Protein AF-0000000071992177 (afdb_homodimer)

Secondary structure (DSSP, 8-state):
-PPPPS-EEEEEEEHHHHHHHSTTSS--BTTTTTTHHHHHHHHHTTEEEEEEE-----TT-HHHHHHHTT---------TTSBPPS-HHHHHH-HHHHHHHHHHHHHHHHHPPPPTT-EEEEEETTEEEEES-S--PPP---SSHHHHHHHHHHHHHHTT--EEEEEES-HHHHHHHHHHHHHHHHH-TT-EEEEEE-SGGG-EEEEHHHHHHHH-HHHHHHHHHHHHHT--SSSPPPTT--HHHHHHHHHH-TTHHHHHHHHHH-TTPPP-B--HHHHHHHHHHHHHH-TT-----HHHHHHH-/-PPPPS-EEEEEEEHHHHHHHS-STT-SBTTTTTTHHHHHHHHHTTEEEEEEE-----TT-HHHHHHHTT---------TTSBPPS-HHHHHH-HHHHHHHHHHHHHHHHHPPPPTT-EEEEEETTEEEEES-S--PPP---SSHHHHHHHHHHHHHHTT--EEEEEES-HHHHHHHHHHHHHHHHH-TT-EEEEEE-SGGG-EEEEHHHHHHHH-HHHHHHHHHHHHHT--SSSPPPTT--HHHHHHHHHH-TTHHHHHHHHHH-TTPPPPB--HHHHHHHHHHHHHH-TT-----HHHHHHH-

Structure (mmCIF, N/CA/C/O backbone):
data_AF-0000000071992177-model_v1
#
loop_
_entity.id
_entity.type
_entity.pdbx_description
1 polymer 'Uncharacterized protein'
#
loop_
_atom_site.group_PDB
_atom_site.id
_atom_site.type_symbol
_atom_site.label_atom_id
_atom_site.label_alt_id
_atom_site.label_comp_id
_atom_site.label_asym_id
_atom_site.label_entity_id
_atom_site.label_seq_id
_atom_site.pdbx_PDB_ins_code
_atom_site.Cartn_x
_atom_site.Cartn_y
_atom_site.Cartn_z
_atom_site.occupancy
_atom_site.B_iso_or_equiv
_atom_site.auth_seq_id
_atom_site.auth_comp_id
_atom_site.auth_asym_id
_atom_site.auth_atom_id
_atom_site.pdbx_PDB_model_num
ATOM 1 N N . MET A 1 1 ? 15.375 20.859 26.203 1 54.72 1 MET A N 1
ATOM 2 C CA . MET A 1 1 ? 14.188 21.641 26.562 1 54.72 1 MET A CA 1
ATOM 3 C C . MET A 1 1 ? 14.453 23.125 26.406 1 54.72 1 MET A C 1
ATOM 5 O O . MET A 1 1 ? 15.477 23.641 26.891 1 54.72 1 MET A O 1
ATOM 9 N N . HIS A 1 2 ? 13.867 23.719 25.453 1 67.88 2 HIS A N 1
ATOM 10 C CA . HIS A 1 2 ? 14.133 25.141 25.188 1 67.88 2 HIS A CA 1
ATOM 11 C C . HIS A 1 2 ? 13.367 26.031 26.172 1 67.88 2 HIS A C 1
ATOM 13 O O . HIS A 1 2 ? 12.344 25.625 26.719 1 67.88 2 HIS A O 1
ATOM 19 N N . ILE A 1 3 ? 14.023 27.062 26.641 1 68.88 3 ILE A N 1
ATOM 20 C CA . ILE A 1 3 ? 13.422 28.031 27.562 1 68.88 3 ILE A CA 1
ATOM 21 C C . ILE A 1 3 ? 12.75 29.156 26.766 1 68.88 3 ILE A C 1
ATOM 23 O O . ILE A 1 3 ? 13.352 29.734 25.859 1 68.88 3 ILE A O 1
ATOM 27 N N . ILE A 1 4 ? 11.414 29.406 27.031 1 74.5 4 ILE A N 1
ATOM 28 C CA . ILE A 1 4 ? 10.648 30.406 26.297 1 74.5 4 ILE A CA 1
ATOM 29 C C . ILE A 1 4 ? 10.867 31.781 26.938 1 74.5 4 ILE A C 1
ATOM 31 O O . ILE A 1 4 ? 11.109 31.891 28.141 1 74.5 4 ILE A O 1
ATOM 35 N N . PRO A 1 5 ? 10.859 32.781 26.078 1 73.81 5 PRO A N 1
ATOM 36 C CA . PRO A 1 5 ? 10.898 34.125 26.656 1 73.81 5 PRO A CA 1
ATOM 37 C C . PRO A 1 5 ? 9.703 34.406 27.547 1 73.81 5 PRO A C 1
ATOM 39 O O . PRO A 1 5 ? 8.617 33.844 27.344 1 73.81 5 PRO A O 1
ATOM 42 N N . PRO A 1 6 ? 9.977 35.219 28.531 1 72.88 6 PRO A N 1
ATOM 43 C CA . PRO A 1 6 ? 8.914 35.531 29.484 1 72.88 6 PRO A CA 1
ATOM 44 C C . PRO A 1 6 ? 7.754 36.312 28.859 1 72.88 6 PRO A C 1
ATOM 46 O O . PRO A 1 6 ? 6.609 36.188 29.297 1 72.88 6 PRO A O 1
ATOM 49 N N . PHE A 1 7 ? 8.117 37.188 27.875 1 82.94 7 PHE A N 1
ATOM 50 C CA . PHE A 1 7 ? 7.066 37.938 27.219 1 82.94 7 PHE A CA 1
ATOM 51 C C . PHE A 1 7 ? 6.941 37.562 25.75 1 82.94 7 PHE A C 1
ATOM 53 O O . PHE A 1 7 ? 7.945 37.406 25.047 1 82.94 7 PHE A O 1
ATOM 60 N N . LEU A 1 8 ? 5.715 37.281 25.438 1 93 8 LEU A N 1
ATOM 61 C CA . LEU A 1 8 ? 5.375 36.938 24.062 1 93 8 LEU A CA 1
ATOM 62 C C . LEU A 1 8 ? 4.449 37.969 23.453 1 93 8 LEU A C 1
ATOM 64 O O . LEU A 1 8 ? 3.572 38.5 24.125 1 93 8 LEU A O 1
ATOM 68 N N . ASP A 1 9 ? 4.734 38.281 22.281 1 96.38 9 ASP A N 1
ATOM 69 C CA . ASP A 1 9 ? 3.859 39.219 21.594 1 96.38 9 ASP A CA 1
ATOM 70 C C . ASP A 1 9 ? 2.537 38.562 21.203 1 96.38 9 ASP A C 1
ATOM 72 O O . ASP A 1 9 ? 1.478 39.188 21.297 1 96.38 9 ASP A O 1
ATOM 76 N N . ALA A 1 10 ? 2.66 37.312 20.812 1 97.38 10 ALA A N 1
ATOM 77 C CA . ALA A 1 10 ? 1.454 36.656 20.328 1 97.38 10 ALA A CA 1
ATOM 78 C C . ALA A 1 10 ? 1.466 35.156 20.703 1 97.38 10 ALA A C 1
ATOM 80 O O . ALA A 1 10 ? 2.52 34.531 20.703 1 97.38 10 ALA A O 1
ATOM 81 N N . ARG A 1 11 ? 0.302 34.656 21.031 1 96.38 11 ARG A N 1
ATOM 82 C CA . ARG A 1 11 ? 0.055 33.25 21.25 1 96.38 11 ARG A CA 1
ATOM 83 C C . ARG A 1 11 ? -1.022 32.75 20.297 1 96.38 11 ARG A C 1
ATOM 85 O O . ARG A 1 11 ? -2.123 33.281 20.234 1 96.38 11 ARG A O 1
ATOM 92 N N . ILE A 1 12 ? -0.634 31.781 19.531 1 96.69 12 ILE A N 1
ATOM 93 C CA . ILE A 1 12 ? -1.579 31.156 18.594 1 96.69 12 ILE A CA 1
ATOM 94 C C . ILE A 1 12 ? -1.906 29.75 19.062 1 96.69 12 ILE A C 1
ATOM 96 O O . ILE A 1 12 ? -1.029 28.875 19.094 1 96.69 12 ILE A O 1
ATOM 100 N N . LEU A 1 13 ? -3.15 29.5 19.328 1 93.69 13 LEU A N 1
ATOM 101 C CA . LEU A 1 13 ? -3.59 28.234 19.906 1 93.69 13 LEU A CA 1
ATOM 102 C C . LEU A 1 13 ? -4.344 27.391 18.891 1 93.69 13 LEU A C 1
ATOM 104 O O . LEU A 1 13 ? -5.289 27.875 18.25 1 93.69 13 LEU A O 1
ATOM 108 N N . VAL A 1 14 ? -3.875 26.203 18.781 1 91 14 VAL A N 1
ATOM 109 C CA . VAL A 1 14 ? -4.703 25.234 18.047 1 91 14 VAL A CA 1
ATOM 110 C C . VAL A 1 14 ? -5.93 24.891 18.891 1 91 14 VAL A C 1
ATOM 112 O O . VAL A 1 14 ? -5.801 24.438 20.031 1 91 14 VAL A O 1
ATOM 115 N N . GLY A 1 15 ? -7.062 25.094 18.328 1 80.94 15 GLY A N 1
ATOM 116 C CA . GLY A 1 15 ? -8.32 25.016 19.062 1 80.94 15 GLY A CA 1
ATOM 117 C C . GLY A 1 15 ? -8.508 23.703 19.797 1 80.94 15 GLY A C 1
ATOM 118 O O . GLY A 1 15 ? -8.859 23.703 20.984 1 80.94 15 GLY A O 1
ATOM 119 N N . VAL A 1 16 ? -8.195 22.656 19.094 1 75.69 16 VAL A N 1
ATOM 120 C CA . VAL A 1 16 ? -8.453 21.344 19.672 1 75.69 16 VAL A CA 1
ATOM 121 C C . VAL A 1 16 ? -7.57 21.125 20.906 1 75.69 16 VAL A C 1
ATOM 123 O O . VAL A 1 16 ? -7.988 20.5 21.875 1 75.69 16 VAL A O 1
ATOM 126 N N . ALA A 1 17 ? -6.43 21.672 20.875 1 74 17 ALA A N 1
ATOM 127 C CA . ALA A 1 17 ? -5.539 21.578 22.031 1 74 17 ALA A CA 1
ATOM 128 C C . ALA A 1 17 ? -6.121 22.312 23.234 1 74 17 ALA A C 1
ATOM 130 O O . ALA A 1 17 ? -5.945 21.891 24.375 1 74 17 ALA A O 1
ATOM 131 N N . VAL A 1 18 ? -6.836 23.344 22.969 1 72.88 18 VAL A N 1
ATOM 132 C CA . VAL A 1 18 ? -7.43 24.172 24.016 1 72.88 18 VAL A CA 1
ATOM 133 C C . VAL A 1 18 ? -8.625 23.438 24.625 1 72.88 18 VAL A C 1
ATOM 135 O O . VAL A 1 18 ? -8.805 23.438 25.844 1 72.88 18 VAL A O 1
ATOM 138 N N . VAL A 1 19 ? -9.359 22.844 23.719 1 73.06 19 VAL A N 1
ATOM 139 C CA . VAL A 1 19 ? -10.562 22.156 24.172 1 73.06 19 VAL A CA 1
ATOM 140 C C . VAL A 1 19 ? -10.195 20.984 25.078 1 73.06 19 VAL A C 1
ATOM 142 O O . VAL A 1 19 ? -10.891 20.719 26.062 1 73.06 19 VAL A O 1
ATOM 145 N N . TYR A 1 20 ? -9.164 20.359 24.719 1 68.81 20 TYR A N 1
ATOM 146 C CA . TYR A 1 20 ? -8.766 19.203 25.516 1 68.81 20 TYR A CA 1
ATOM 147 C C . TYR A 1 20 ? -8.211 19.625 26.859 1 68.81 20 TYR A C 1
ATOM 149 O O . TYR A 1 20 ? -8.195 18.828 27.812 1 68.81 20 TYR A O 1
ATOM 157 N N . LEU A 1 21 ? -7.859 20.719 26.953 1 62.25 21 LEU A N 1
ATOM 158 C CA . LEU A 1 21 ? -7.32 21.234 28.203 1 62.25 21 LEU A CA 1
ATOM 159 C C . LEU A 1 21 ? -8.438 21.719 29.125 1 62.25 21 LEU A C 1
ATOM 161 O O . LEU A 1 21 ? -8.258 21.812 30.328 1 62.25 21 LEU A O 1
ATOM 165 N N . LEU A 1 22 ? -9.625 21.938 28.562 1 59.41 22 LEU A N 1
ATOM 166 C CA . LEU A 1 22 ? -10.688 22.641 29.266 1 59.41 22 LEU A CA 1
ATOM 167 C C . LEU A 1 22 ? -11.461 21.672 30.172 1 59.41 22 LEU A C 1
ATOM 169 O O . LEU A 1 22 ? -11.875 22.062 31.281 1 59.41 22 LEU A O 1
ATOM 173 N N . PRO A 1 23 ? -12.039 20.5 29.609 1 57.16 23 PRO A N 1
ATOM 174 C CA . PRO A 1 23 ? -13.094 19.766 30.297 1 57.16 23 PRO A CA 1
ATOM 175 C C . PRO A 1 23 ? -12.672 19.312 31.703 1 57.16 23 PRO A C 1
ATOM 177 O O . PRO A 1 23 ? -13.523 18.984 32.531 1 57.16 23 PRO A O 1
ATOM 180 N N . HIS A 1 24 ? -11.453 19.047 31.953 1 55.72 24 HIS A N 1
ATOM 181 C CA . HIS A 1 24 ? -11.234 18.25 33.156 1 55.72 24 HIS A CA 1
ATOM 182 C C . HIS A 1 24 ? -11.609 19.016 34.406 1 55.72 24 HIS A C 1
ATOM 184 O O . HIS A 1 24 ? -11.625 18.453 35.5 1 55.72 24 HIS A O 1
ATOM 190 N N . THR A 1 25 ? -12.078 20.266 34.156 1 53.44 25 THR A N 1
ATOM 191 C CA . THR A 1 25 ? -12.312 20.891 35.438 1 53.44 25 THR A CA 1
ATOM 192 C C . THR A 1 25 ? -13.797 21.219 35.625 1 53.44 25 THR A C 1
ATOM 194 O O . THR A 1 25 ? -14.492 21.531 34.656 1 53.44 25 THR A O 1
ATOM 197 N N . ASN A 1 26 ? -14.406 21.047 36.875 1 55.47 26 ASN A N 1
ATOM 198 C CA . ASN A 1 26 ? -15.617 21.312 37.656 1 55.47 26 ASN A CA 1
ATOM 199 C C . ASN A 1 26 ? -16.656 22.047 36.812 1 55.47 26 ASN A C 1
ATOM 201 O O . ASN A 1 26 ? -17.266 23.016 37.281 1 55.47 26 ASN A O 1
ATOM 205 N N . VAL A 1 27 ? -16.703 21.734 35.438 1 60 27 VAL A N 1
ATOM 206 C CA . VAL A 1 27 ? -17.688 22.5 34.688 1 60 27 VAL A CA 1
ATOM 207 C C . VAL A 1 27 ? -18.938 21.641 34.438 1 60 27 VAL A C 1
ATOM 209 O O . VAL A 1 27 ? -18.828 20.484 34 1 60 27 VAL A O 1
ATOM 212 N N . THR A 1 28 ? -20.156 22.25 34.875 1 65.25 28 THR A N 1
ATOM 213 C CA . THR A 1 28 ? -21.422 21.531 34.781 1 65.25 28 THR A CA 1
ATOM 214 C C . THR A 1 28 ? -22.094 21.781 33.438 1 65.25 28 THR A C 1
ATOM 216 O O . THR A 1 28 ? -22.734 20.891 32.875 1 65.25 28 THR A O 1
ATOM 219 N N . THR A 1 29 ? -22.094 23.062 32.875 1 72.94 29 THR A N 1
ATOM 220 C CA . THR A 1 29 ? -22.719 23.406 31.625 1 72.94 29 THR A CA 1
ATOM 221 C C . THR A 1 29 ? -21.703 24.016 30.656 1 72.94 29 THR A C 1
ATOM 223 O O . THR A 1 29 ? -20.609 24.391 31.062 1 72.94 29 THR A O 1
ATOM 226 N N . PHE A 1 30 ? -22.156 24.172 29.438 1 72.44 30 PHE A N 1
ATOM 227 C CA . PHE A 1 30 ? -21.266 24.781 28.453 1 72.44 30 PHE A CA 1
ATOM 228 C C . PHE A 1 30 ? -21.062 26.25 28.734 1 72.44 30 PHE A C 1
ATOM 230 O O . PHE A 1 30 ? -20.062 26.844 28.312 1 72.44 30 PHE A O 1
ATOM 237 N N . ASN A 1 31 ? -22.188 26.844 29.375 1 62.81 31 ASN A N 1
ATOM 238 C CA . ASN A 1 31 ? -22.062 28.25 29.75 1 62.81 31 ASN A CA 1
ATOM 239 C C . ASN A 1 31 ? -21.062 28.453 30.891 1 62.81 31 ASN A C 1
ATOM 241 O O . ASN A 1 31 ? -20.406 29.484 30.969 1 62.81 31 ASN A O 1
ATOM 245 N N . ALA A 1 32 ? -21.375 27.703 31.891 1 52.5 32 ALA A N 1
ATOM 246 C CA . ALA A 1 32 ? -20.641 27.828 33.156 1 52.5 32 ALA A CA 1
ATOM 247 C C . ALA A 1 32 ? -19.141 27.703 32.906 1 52.5 32 ALA A C 1
ATOM 249 O O . ALA A 1 32 ? -18.328 28.25 33.656 1 52.5 32 ALA A O 1
ATOM 250 N N . ASN A 1 33 ? -18.828 26.812 32.156 1 50.88 33 ASN A N 1
ATOM 251 C CA . ASN A 1 33 ? -17.406 26.531 32 1 50.88 33 ASN A CA 1
ATOM 252 C C . ASN A 1 33 ? -16.703 27.625 31.203 1 50.88 33 ASN A C 1
ATOM 254 O O . ASN A 1 33 ? -15.625 27.406 30.641 1 50.88 33 ASN A O 1
ATOM 258 N N . GLY A 1 34 ? -17.219 28.703 31.141 1 57.62 34 GLY A N 1
ATOM 259 C CA . GLY A 1 34 ? -16.422 29.625 30.344 1 57.62 34 GLY A CA 1
ATOM 260 C C . GLY A 1 34 ? -14.938 29.547 30.625 1 57.62 34 GLY A C 1
ATOM 261 O O . GLY A 1 34 ? -14.398 30.406 31.344 1 57.62 34 GLY A O 1
ATOM 262 N N . VAL A 1 35 ? -14.414 28.391 30.547 1 63.47 35 VAL A N 1
ATOM 263 C CA . VAL A 1 35 ? -13 28.078 30.734 1 63.47 35 VAL A CA 1
ATOM 264 C C . VAL A 1 35 ? -12.172 28.734 29.641 1 63.47 35 VAL A C 1
ATOM 266 O O . VAL A 1 35 ? -11.094 29.281 29.906 1 63.47 35 VAL A O 1
ATOM 269 N N . CYS A 1 36 ? -12.828 28.891 28.594 1 76.12 36 CYS A N 1
ATOM 270 C CA . CYS A 1 36 ? -12.047 29.406 27.469 1 76.12 36 CYS A CA 1
ATOM 271 C C . CYS A 1 36 ? -11.672 30.875 27.703 1 76.12 36 CYS A C 1
ATOM 273 O O . CYS A 1 36 ? -10.516 31.25 27.531 1 76.12 36 CYS A O 1
ATOM 275 N N . ILE A 1 37 ? -12.656 31.562 28.266 1 84 37 ILE A N 1
ATOM 276 C CA . ILE A 1 37 ? -12.438 33 28.438 1 84 37 ILE A CA 1
ATOM 277 C C . ILE A 1 37 ? -11.398 33.219 29.531 1 84 37 ILE A C 1
ATOM 279 O O . ILE A 1 37 ? -10.414 33.938 29.328 1 84 37 ILE A O 1
ATOM 283 N N . PRO A 1 38 ? -11.594 32.531 30.672 1 82.81 38 PRO A N 1
ATOM 284 C CA . PRO A 1 38 ? -10.562 32.719 31.703 1 82.81 38 PRO A CA 1
ATOM 285 C C . PRO A 1 38 ? -9.18 32.281 31.234 1 82.81 38 PRO A C 1
ATOM 287 O O . PRO A 1 38 ? -8.172 32.875 31.625 1 82.81 38 PRO A O 1
ATOM 290 N N . HIS A 1 39 ? -9.156 31.281 30.484 1 85 39 HIS A N 1
ATOM 291 C CA . HIS A 1 39 ? -7.883 30.781 29.969 1 85 39 HIS A CA 1
ATOM 292 C C . HIS A 1 39 ? -7.23 31.828 29.047 1 85 39 HIS A C 1
ATOM 294 O O . HIS A 1 39 ? -6.035 32.094 29.188 1 85 39 HIS A O 1
ATOM 300 N N . ILE A 1 40 ? -7.992 32.406 28.219 1 89.5 40 ILE A N 1
ATOM 301 C CA . ILE A 1 40 ? -7.477 33.406 27.312 1 89.5 40 ILE A CA 1
ATOM 302 C C . ILE A 1 40 ? -7.031 34.625 28.094 1 89.5 40 ILE A C 1
ATOM 304 O O . ILE A 1 40 ? -5.98 35.219 27.812 1 89.5 40 ILE A O 1
ATOM 308 N N . LEU A 1 41 ? -7.781 34.906 29.094 1 90.19 41 LEU A N 1
ATOM 309 C CA . LEU A 1 41 ? -7.426 36.062 29.938 1 90.19 41 LEU A CA 1
ATOM 310 C C . LEU A 1 41 ? -6.086 35.844 30.625 1 90.19 41 LEU A C 1
ATOM 312 O O . LEU A 1 41 ? -5.254 36.75 30.688 1 90.19 41 LEU A O 1
ATOM 316 N N . LYS A 1 42 ? -5.977 34.656 31.078 1 89.06 42 LYS A N 1
ATOM 317 C CA . LYS A 1 42 ? -4.715 34.312 31.734 1 89.06 42 LYS A CA 1
ATOM 318 C C . LYS A 1 42 ? -3.543 34.438 30.766 1 89.06 42 LYS A C 1
ATOM 320 O O . LYS A 1 42 ? -2.48 34.938 31.141 1 89.06 42 LYS A O 1
ATOM 325 N N . LEU A 1 43 ? -3.717 34.031 29.578 1 91 43 LEU A N 1
ATOM 326 C CA . LEU A 1 43 ? -2.668 34.125 28.562 1 91 43 LEU A CA 1
ATOM 327 C C . LEU A 1 43 ? -2.357 35.562 28.219 1 91 43 LEU A C 1
ATOM 329 O O . LEU A 1 43 ? -1.195 35.938 28 1 91 43 LEU A O 1
ATOM 333 N N . LEU A 1 44 ? -3.371 36.375 28.219 1 93.81 44 LEU A N 1
ATOM 334 C CA . LEU A 1 44 ? -3.236 37.781 27.828 1 93.81 44 LEU A CA 1
ATOM 335 C C . LEU A 1 44 ? -2.469 38.562 28.891 1 93.81 44 LEU A C 1
ATOM 337 O O . LEU A 1 44 ? -2.02 39.688 28.641 1 93.81 44 LEU A O 1
ATOM 341 N N . GLU A 1 45 ? -2.289 37.938 30.016 1 92 45 GLU A N 1
ATOM 342 C CA . GLU A 1 45 ? -1.503 38.594 31.047 1 92 45 GLU A CA 1
ATOM 343 C C . GLU A 1 45 ? -0.05 38.781 30.625 1 92 45 GLU A C 1
ATOM 345 O O . GLU A 1 45 ? 0.606 39.75 31 1 92 45 GLU A O 1
ATOM 350 N N . SER A 1 46 ? 0.386 37.938 29.812 1 91.19 46 SER A N 1
ATOM 351 C CA . SER A 1 46 ? 1.791 37.969 29.422 1 91.19 46 SER A CA 1
ATOM 352 C C . SER A 1 46 ? 1.939 38.031 27.906 1 91.19 46 SER A C 1
ATOM 354 O O . SER A 1 46 ? 2.986 37.688 27.359 1 91.19 46 SER A O 1
ATOM 356 N N . CYS A 1 47 ? 0.851 38.438 27.266 1 93.44 47 CYS A N 1
ATOM 357 C CA . CYS A 1 47 ? 0.875 38.5 25.812 1 93.44 47 CYS A CA 1
ATOM 358 C C . CYS A 1 47 ? -0.065 39.562 25.281 1 93.44 47 CYS A C 1
ATOM 360 O O . CYS A 1 47 ? -1.093 39.844 25.891 1 93.44 47 CYS A O 1
ATOM 362 N N . ARG A 1 48 ? 0.272 40.094 24.234 1 94.5 48 ARG A N 1
ATOM 363 C CA . ARG A 1 48 ? -0.543 41.156 23.641 1 94.5 48 ARG A CA 1
ATOM 364 C C . ARG A 1 48 ? -1.68 40.562 22.812 1 94.5 48 ARG A C 1
ATOM 366 O O . ARG A 1 48 ? -2.799 41.094 22.828 1 94.5 48 ARG A O 1
ATOM 373 N N . ARG A 1 49 ? -1.404 39.5 22.109 1 96.81 49 ARG A N 1
ATOM 374 C CA . ARG A 1 49 ? -2.328 38.938 21.125 1 96.81 49 ARG A CA 1
ATOM 375 C C . ARG A 1 49 ? -2.514 37.438 21.328 1 96.81 49 ARG A C 1
ATOM 377 O O . ARG A 1 49 ? -1.541 36.719 21.547 1 96.81 49 ARG A O 1
ATOM 384 N N . VAL A 1 50 ? -3.764 37.031 21.312 1 96.12 50 VAL A N 1
ATOM 385 C CA . VAL A 1 50 ? -4.074 35.625 21.375 1 96.12 50 VAL A CA 1
ATOM 386 C C . VAL A 1 50 ? -4.98 35.25 20.203 1 96.12 50 VAL A C 1
ATOM 388 O O . VAL A 1 50 ? -6 35.875 19.969 1 96.12 50 VAL A O 1
ATOM 391 N N . ASP A 1 51 ? -4.57 34.25 19.438 1 96.62 51 ASP A N 1
ATOM 392 C CA . ASP A 1 51 ? -5.375 33.688 18.359 1 96.62 51 ASP A CA 1
ATOM 393 C C . ASP A 1 51 ? -5.836 32.281 18.703 1 96.62 51 ASP A C 1
ATOM 395 O O . ASP A 1 51 ? -5.035 31.453 19.125 1 96.62 51 ASP A O 1
ATOM 399 N N . VAL A 1 52 ? -7.074 32.031 18.5 1 93.19 52 VAL A N 1
ATOM 400 C CA . VAL A 1 52 ? -7.617 30.672 18.609 1 93.19 52 VAL A CA 1
ATOM 401 C C . VAL A 1 52 ? -8.055 30.188 17.234 1 93.19 52 VAL A C 1
ATOM 403 O O . VAL A 1 52 ? -8.906 30.797 16.594 1 93.19 52 VAL A O 1
ATOM 406 N N . VAL A 1 53 ? -7.461 29.125 16.812 1 94.94 53 VAL A N 1
ATOM 407 C CA . VAL A 1 53 ? -7.684 28.641 15.461 1 94.94 53 VAL A CA 1
ATOM 408 C C . VAL A 1 53 ? -8.32 27.25 15.508 1 94.94 53 VAL A C 1
ATOM 410 O O . VAL A 1 53 ? -7.727 26.312 16.031 1 94.94 53 VAL A O 1
ATOM 413 N N . TRP A 1 54 ? -9.492 27.141 14.836 1 91.19 54 TRP A N 1
ATOM 414 C CA . TRP A 1 54 ? -10.211 25.875 14.805 1 91.19 54 TRP A CA 1
ATOM 415 C C . TRP A 1 54 ? -10.031 25.172 13.453 1 91.19 54 TRP A C 1
ATOM 417 O O . TRP A 1 54 ? -9.797 25.828 12.438 1 91.19 54 TRP A O 1
ATOM 427 N N . ASP A 1 55 ? -10.164 23.828 13.508 1 87.19 55 ASP A N 1
ATOM 428 C CA . ASP A 1 55 ? -10.383 23.109 12.258 1 87.19 55 ASP A CA 1
ATOM 429 C C . ASP A 1 55 ? -11.734 23.469 11.648 1 87.19 55 ASP A C 1
ATOM 431 O O . ASP A 1 55 ? -12.664 23.844 12.367 1 87.19 55 ASP A O 1
ATOM 435 N N . SER A 1 56 ? -11.727 23.391 10.375 1 83.19 56 SER A N 1
ATOM 436 C CA . SER A 1 56 ? -13.008 23.438 9.688 1 83.19 56 SER A CA 1
ATOM 437 C C . SER A 1 56 ? -13.43 22.047 9.195 1 83.19 56 SER A C 1
ATOM 439 O O . SER A 1 56 ? -12.578 21.234 8.836 1 83.19 56 SER A O 1
ATOM 441 N N . TYR A 1 57 ? -14.68 21.797 9.305 1 76.75 57 TYR A N 1
ATOM 442 C CA . TYR A 1 57 ? -15.18 20.5 8.875 1 76.75 57 TYR A CA 1
ATOM 443 C C . TYR A 1 57 ? -15.992 20.625 7.59 1 76.75 57 TYR A C 1
ATOM 445 O O . TYR A 1 57 ? -17.094 21.172 7.594 1 76.75 57 TYR A O 1
ATOM 453 N N . ILE A 1 58 ? -15.328 20.328 6.578 1 75.06 58 ILE A N 1
ATOM 454 C CA . ILE A 1 58 ? -15.938 20.391 5.254 1 75.06 58 ILE A CA 1
ATOM 455 C C . ILE A 1 58 ? -16.469 19.016 4.859 1 75.06 58 ILE A C 1
ATOM 457 O O . ILE A 1 58 ? -15.734 18.016 4.914 1 75.06 58 ILE A O 1
ATOM 461 N N . ALA A 1 59 ? -17.641 19.031 4.398 1 69.38 59 ALA A N 1
ATOM 462 C CA . ALA A 1 59 ? -18.281 17.781 3.998 1 69.38 59 ALA A CA 1
ATOM 463 C C . ALA A 1 59 ? -17.578 17.172 2.779 1 69.38 59 ALA A C 1
ATOM 465 O O . ALA A 1 59 ? -17.203 17.906 1.854 1 69.38 59 ALA A O 1
ATOM 466 N N . SER A 1 60 ? -17.344 15.867 2.74 1 69.06 60 SER A N 1
ATOM 467 C CA . SER A 1 60 ? -16.891 15.07 1.607 1 69.06 60 SER A CA 1
ATOM 468 C C . SER A 1 60 ? -15.406 15.305 1.332 1 69.06 60 SER A C 1
ATOM 470 O O . SER A 1 60 ? -14.938 15.109 0.208 1 69.06 60 SER A O 1
ATOM 472 N N . SER A 1 61 ? -14.797 15.906 2.355 1 70.81 61 SER A N 1
ATOM 473 C CA . SER A 1 61 ? -13.352 16.062 2.184 1 70.81 61 SER A CA 1
ATOM 474 C C . SER A 1 61 ? -12.617 14.766 2.498 1 70.81 61 SER A C 1
ATOM 476 O O . SER A 1 61 ? -13.172 13.867 3.135 1 70.81 61 SER A O 1
ATOM 478 N N . ILE A 1 62 ? -11.398 14.625 1.949 1 70.31 62 ILE A N 1
ATOM 479 C CA . ILE A 1 62 ? -10.562 13.469 2.242 1 70.31 62 ILE A CA 1
ATOM 480 C C . ILE A 1 62 ? -10.375 13.336 3.752 1 70.31 62 ILE A C 1
ATOM 482 O O . ILE A 1 62 ? -10.398 12.227 4.293 1 70.31 62 ILE A O 1
ATOM 486 N N . LYS A 1 63 ? -10.289 14.398 4.414 1 74 63 LYS A N 1
ATOM 487 C CA . LYS A 1 63 ? -10.07 14.383 5.859 1 74 63 LYS A CA 1
ATOM 488 C C . LYS A 1 63 ? -11.312 13.891 6.598 1 74 63 LYS A C 1
ATOM 490 O O . LYS A 1 63 ? -11.211 13.211 7.617 1 74 63 LYS A O 1
ATOM 495 N N . GLU A 1 64 ? -12.383 14.242 6.059 1 72.06 64 GLU A N 1
ATOM 496 C CA . GLU A 1 64 ? -13.617 13.766 6.68 1 72.06 64 GLU A CA 1
ATOM 497 C C . GLU A 1 64 ? -13.68 12.242 6.699 1 72.06 64 GLU A C 1
ATOM 499 O O . GLU A 1 64 ? -14.094 11.648 7.695 1 72.06 64 GLU A O 1
ATOM 504 N N . SER A 1 65 ? -13.258 11.727 5.598 1 67.69 65 SER A N 1
ATOM 505 C CA . SER A 1 65 ? -13.273 10.266 5.504 1 67.69 65 SER A CA 1
ATOM 506 C C . SER A 1 65 ? -12.375 9.641 6.562 1 67.69 65 SER A C 1
ATOM 508 O O . SER A 1 65 ? -12.719 8.602 7.141 1 67.69 65 SER A O 1
ATOM 510 N N . THR A 1 66 ? -11.281 10.258 6.797 1 69.06 66 THR A N 1
ATOM 511 C CA . THR A 1 66 ? -10.352 9.773 7.809 1 69.06 66 THR A CA 1
ATOM 512 C C . THR A 1 66 ? -10.953 9.906 9.203 1 69.06 66 THR A C 1
ATOM 514 O O . THR A 1 66 ? -10.758 9.031 10.055 1 69.06 66 THR A O 1
ATOM 517 N N . ARG A 1 67 ? -11.75 10.953 9.391 1 70.88 67 ARG A N 1
ATOM 518 C CA . ARG A 1 67 ? -12.375 11.211 10.688 1 70.88 67 ARG A CA 1
ATOM 519 C C . ARG A 1 67 ? -13.484 10.203 10.969 1 70.88 67 ARG A C 1
ATOM 521 O O . ARG A 1 67 ? -13.656 9.766 12.109 1 70.88 67 ARG A O 1
ATOM 528 N N . GLU A 1 68 ? -14.164 9.828 9.922 1 68.12 68 GLU A N 1
ATOM 529 C CA . GLU A 1 68 ? -15.25 8.859 10.047 1 68.12 68 GLU A CA 1
ATOM 530 C C . GLU A 1 68 ? -14.727 7.488 10.469 1 68.12 68 GLU A C 1
ATOM 532 O O . GLU A 1 68 ? -15.391 6.762 11.203 1 68.12 68 GLU A O 1
ATOM 537 N N . LYS A 1 69 ? -13.531 7.223 10.172 1 64.38 69 LYS A N 1
ATOM 538 C C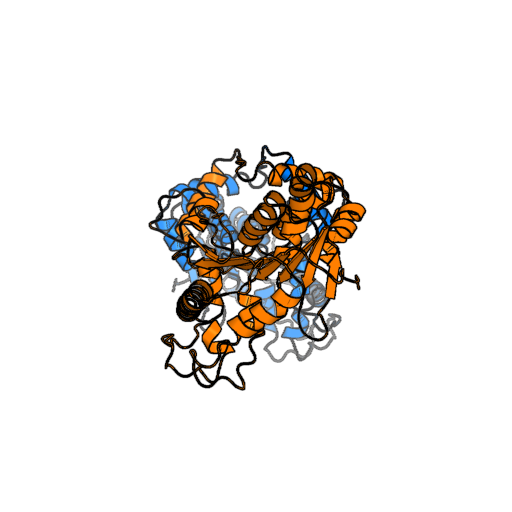A . LYS A 1 69 ? -12.938 5.926 10.477 1 64.38 69 LYS A CA 1
ATOM 539 C C . LYS A 1 69 ? -12.555 5.828 11.945 1 64.38 69 LYS A C 1
ATOM 541 O O . LYS A 1 69 ? -12.398 4.727 12.484 1 64.38 69 LYS A O 1
ATOM 546 N N . ARG A 1 70 ? -12.469 6.922 12.625 1 64.62 70 ARG A N 1
ATOM 547 C CA . ARG A 1 70 ? -12.039 6.969 14.016 1 64.62 70 ARG A CA 1
ATOM 548 C C . ARG A 1 70 ? -13.172 6.598 14.961 1 64.62 70 ARG A C 1
ATOM 550 O O . ARG A 1 70 ? -12.945 6.355 16.141 1 64.62 70 ARG A O 1
ATOM 557 N N . GLY A 1 71 ? -14.25 6.324 14.477 1 67.94 71 GLY A N 1
ATOM 558 C CA . GLY A 1 71 ? -15.375 5.91 15.297 1 67.94 71 GLY A CA 1
ATOM 559 C C . GLY A 1 71 ? -16.453 6.973 15.398 1 67.94 71 GLY A C 1
ATOM 560 O O . GLY A 1 71 ? -16.234 8.125 15.023 1 67.94 71 GLY A O 1
ATOM 561 N N . LYS A 1 72 ? -17.594 6.387 15.703 1 69.5 72 LYS A N 1
ATOM 562 C CA . LYS A 1 72 ? -18.75 7.27 15.844 1 69.5 72 LYS A CA 1
ATOM 563 C C . LYS A 1 72 ? -18.969 7.648 17.297 1 69.5 72 LYS A C 1
ATOM 565 O O . LYS A 1 72 ? -18.922 6.793 18.188 1 69.5 72 LYS A O 1
ATOM 570 N N . GLY A 1 73 ? -18.812 9.078 17.688 1 74.88 73 GLY A N 1
ATOM 571 C CA . GLY A 1 73 ? -19.172 9.547 19.016 1 74.88 73 GLY A CA 1
ATOM 572 C C . GLY A 1 73 ? -20.672 9.727 19.203 1 74.88 73 GLY A C 1
ATOM 573 O O . GLY A 1 73 ? -21.469 9.234 18.406 1 74.88 73 GLY A O 1
ATOM 574 N N . VAL A 1 74 ? -21.094 10.094 20.438 1 78.88 74 VAL A N 1
ATOM 575 C CA . VAL A 1 74 ? -22.484 10.352 20.75 1 78.88 74 VAL A CA 1
ATOM 576 C C . VAL A 1 74 ? -22.828 11.805 20.422 1 78.88 74 VAL A C 1
ATOM 578 O O . VAL A 1 74 ? -22.172 12.727 20.922 1 78.88 74 VAL A O 1
ATOM 581 N N . ARG A 1 75 ? -23.844 11.93 19.578 1 85.69 75 ARG A N 1
ATOM 582 C CA . ARG A 1 75 ? -24.281 13.266 19.188 1 85.69 75 ARG A CA 1
ATOM 583 C C . ARG A 1 75 ? -24.938 13.984 20.359 1 85.69 75 ARG A C 1
ATOM 585 O O . ARG A 1 75 ? -25.781 13.406 21.062 1 85.69 75 ARG A O 1
ATOM 592 N N . ARG A 1 76 ? -24.438 15.195 20.594 1 82.25 76 ARG A N 1
ATOM 593 C CA . ARG A 1 76 ? -25.031 16.062 21.594 1 82.25 76 ARG A CA 1
ATOM 594 C C . ARG A 1 76 ? -25.078 17.516 21.125 1 82.25 76 ARG A C 1
ATOM 596 O O . ARG A 1 76 ? -24.078 18.031 20.641 1 82.25 76 ARG A O 1
ATOM 603 N N . LYS A 1 77 ? -26.219 18.047 21.281 1 84.69 77 LYS A N 1
ATOM 604 C CA . LYS A 1 77 ? -26.328 19.453 20.891 1 84.69 77 LYS A CA 1
ATOM 605 C C . LYS A 1 77 ? -25.609 20.359 21.891 1 84.69 77 LYS A C 1
ATOM 607 O O . LYS A 1 77 ? -25.688 20.156 23.094 1 84.69 77 LYS A O 1
ATOM 612 N N . VAL A 1 78 ? -24.875 21.344 21.328 1 83.19 78 VAL A N 1
ATOM 613 C CA . VAL A 1 78 ? -24.125 22.281 22.156 1 83.19 78 VAL A CA 1
ATOM 614 C C . VAL A 1 78 ? -24.938 23.547 22.375 1 83.19 78 VAL A C 1
ATOM 616 O O . VAL A 1 78 ? -25.391 24.172 21.406 1 83.19 78 VAL A O 1
ATOM 619 N N . GLY A 1 79 ? -25.266 23.844 23.578 1 79.69 79 GLY A N 1
ATOM 620 C CA . GLY A 1 79 ? -25.922 25.078 24.016 1 79.69 79 GLY A CA 1
ATOM 621 C C . GLY A 1 79 ? -25.5 25.516 25.406 1 79.69 79 GLY A C 1
ATOM 622 O O . GLY A 1 79 ? -25.047 24.703 26.203 1 79.69 79 GLY A O 1
ATOM 623 N N . GLY A 1 80 ? -25.594 26.891 25.656 1 77.88 80 GLY A N 1
ATOM 624 C CA . GLY A 1 80 ? -25.172 27.469 26.922 1 77.88 80 GLY A CA 1
ATOM 625 C C . GLY A 1 80 ? -25.703 26.703 28.125 1 77.88 80 GLY A C 1
ATOM 626 O O . GLY A 1 80 ? -24.922 26.188 28.922 1 77.88 80 GLY A O 1
ATOM 627 N N . PRO A 1 81 ? -26.906 26.406 28.141 1 75.69 81 PRO A N 1
ATOM 628 C CA . PRO A 1 81 ? -27.516 25.75 29.312 1 75.69 81 PRO A CA 1
ATOM 629 C C . PRO A 1 81 ? -27.359 24.234 29.281 1 75.69 81 PRO A C 1
ATOM 631 O O . PRO A 1 81 ? -27.594 23.562 30.281 1 75.69 81 PRO A O 1
ATOM 634 N N . THR A 1 82 ? -26.812 23.75 28.203 1 78.31 82 THR A N 1
ATOM 635 C CA . THR A 1 82 ? -26.719 22.312 28.078 1 78.31 82 THR A CA 1
ATOM 636 C C . THR A 1 82 ? -25.562 21.766 28.906 1 78.31 82 THR A C 1
ATOM 638 O O . THR A 1 82 ? -24.5 22.375 28.969 1 78.31 82 THR A O 1
ATOM 641 N N . LYS A 1 83 ? -25.766 20.531 29.562 1 76.5 83 LYS A N 1
ATOM 642 C CA . LYS A 1 83 ? -24.75 19.875 30.391 1 76.5 83 LYS A CA 1
ATOM 643 C C . LYS A 1 83 ? -23.625 19.281 29.531 1 76.5 83 LYS A C 1
ATOM 645 O O . LYS A 1 83 ? -23.891 18.719 28.484 1 76.5 83 LYS A O 1
ATOM 650 N N . VAL A 1 84 ? -22.438 19.531 30.031 1 75.75 84 VAL A N 1
ATOM 651 C CA . VAL A 1 84 ? -21.297 18.922 29.375 1 75.75 84 VAL A CA 1
ATOM 652 C C . VAL A 1 84 ? -21.344 17.406 29.547 1 75.75 84 VAL A C 1
ATOM 654 O O . VAL A 1 84 ? -21.594 16.906 30.641 1 75.75 84 VAL A O 1
ATOM 657 N N . PRO A 1 85 ? -21.203 16.766 28.453 1 76.81 85 PRO A N 1
ATOM 658 C CA . PRO A 1 85 ? -21.266 15.305 28.562 1 76.81 85 PRO A CA 1
ATOM 659 C C . PRO A 1 85 ? -20.203 14.734 29.5 1 76.81 85 PRO A C 1
ATOM 661 O O . PRO A 1 85 ? -19.094 15.266 29.562 1 76.81 85 PRO A O 1
ATOM 664 N N . SER A 1 86 ? -20.562 13.633 30.234 1 74.94 86 SER A N 1
ATOM 665 C CA . SER A 1 86 ? -19.656 12.977 31.156 1 74.94 86 SER A CA 1
ATOM 666 C C . SER A 1 86 ? -18.469 12.35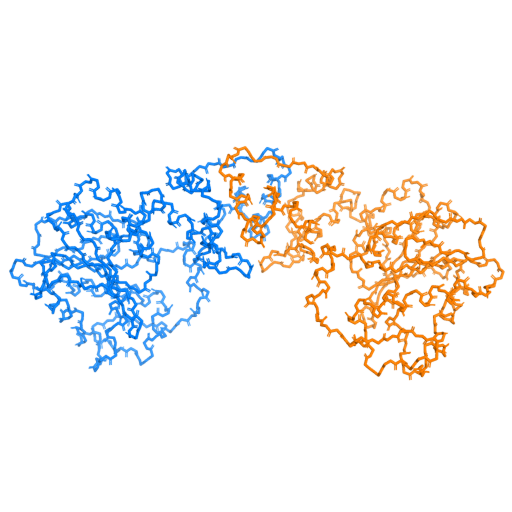9 30.422 1 74.94 86 SER A C 1
ATOM 668 O O . SER A 1 86 ? -17.344 12.375 30.906 1 74.94 86 SER A O 1
ATOM 670 N N . ASN A 1 87 ? -18.75 11.875 29.312 1 79.56 87 ASN A N 1
ATOM 671 C CA . ASN A 1 87 ? -17.688 11.289 28.5 1 79.56 87 ASN A CA 1
ATOM 672 C C . ASN A 1 87 ? -17.188 12.273 27.438 1 79.56 87 ASN A C 1
ATOM 674 O O . ASN A 1 87 ? -17.578 12.188 26.266 1 79.56 87 ASN A O 1
ATOM 678 N N . TRP A 1 88 ? -16.297 13.078 27.797 1 79.75 88 TRP A N 1
ATOM 679 C CA . TRP A 1 88 ? -15.797 14.195 26.984 1 79.75 88 TRP A CA 1
ATOM 680 C C . TRP A 1 88 ? -15.062 13.695 25.75 1 79.75 88 TRP A C 1
ATOM 682 O O . TRP A 1 88 ? -15.305 14.18 24.641 1 79.75 88 TRP A O 1
ATOM 692 N N . PRO A 1 89 ? -14.273 12.703 25.953 1 76.38 89 PRO A N 1
ATOM 693 C CA . PRO A 1 89 ? -13.586 12.188 24.766 1 76.38 89 PRO A CA 1
ATOM 694 C C . PRO A 1 89 ? -14.555 11.648 23.703 1 76.38 89 PRO A C 1
ATOM 696 O O . PRO A 1 89 ? -14.344 11.852 22.516 1 76.38 89 PRO A O 1
ATOM 699 N N . ASP A 1 90 ? -15.586 11.078 24.125 1 80.38 90 ASP A N 1
ATOM 700 C CA . ASP A 1 90 ? -16.578 10.547 23.203 1 80.38 90 ASP A CA 1
ATOM 701 C C . ASP A 1 90 ? -17.344 11.672 22.516 1 80.38 90 ASP A C 1
ATOM 703 O O . ASP A 1 90 ? -17.703 11.555 21.344 1 80.38 90 ASP A O 1
ATOM 707 N N . PHE A 1 91 ? -17.562 12.727 23.25 1 82.62 91 PHE A N 1
ATOM 708 C CA . PHE A 1 91 ? -18.219 13.906 22.688 1 82.62 91 PHE A CA 1
ATOM 709 C C . PHE A 1 91 ? -17.375 14.492 21.562 1 82.62 91 PHE A C 1
ATOM 711 O O . PHE A 1 91 ? -17.922 14.82 20.5 1 82.62 91 PHE A O 1
ATOM 718 N N . LEU A 1 92 ? -16.109 14.477 21.734 1 81.25 92 LEU A N 1
ATOM 719 C CA . LEU A 1 92 ? -15.211 15.141 20.797 1 81.25 92 LEU A CA 1
ATOM 720 C C . LEU A 1 92 ? -14.953 14.273 19.578 1 81.25 92 LEU A C 1
ATOM 722 O O . LEU A 1 92 ? -14.414 14.742 18.578 1 81.25 92 LEU A O 1
ATOM 726 N N . ARG A 1 93 ? -15.406 13.078 19.562 1 80.5 93 ARG A N 1
ATOM 727 C CA . ARG A 1 93 ? -15.211 12.18 18.422 1 80.5 93 ARG A CA 1
ATOM 728 C C . ARG A 1 93 ? -16.188 12.508 17.297 1 80.5 93 ARG A C 1
ATOM 730 O O . ARG A 1 93 ? -15.906 12.227 16.125 1 80.5 93 ARG A O 1
ATOM 737 N N . ASP A 1 94 ? -17.25 13.172 17.734 1 82.88 94 ASP A N 1
ATOM 738 C CA . ASP A 1 94 ? -18.266 13.531 16.75 1 82.88 94 ASP A CA 1
ATOM 739 C C . ASP A 1 94 ? -17.953 14.891 16.125 1 82.88 94 ASP A C 1
ATOM 741 O O . ASP A 1 94 ? -17.844 15.898 16.812 1 82.88 94 ASP A O 1
ATOM 745 N N . SER A 1 95 ? -17.922 14.875 14.773 1 82.56 95 SER A N 1
ATOM 746 C CA . SER A 1 95 ? -17.516 16.078 14.055 1 82.56 95 SER A CA 1
ATOM 747 C C . SER A 1 95 ? -18.562 17.188 14.219 1 82.56 95 SER A C 1
ATOM 749 O O . SER A 1 95 ? -18.219 18.375 14.297 1 82.56 95 SER A O 1
ATOM 751 N N . THR A 1 96 ? -19.766 16.812 14.289 1 84.81 96 THR A N 1
ATOM 752 C CA . THR A 1 96 ? -20.828 17.797 14.438 1 84.81 96 THR A CA 1
ATOM 753 C C . THR A 1 96 ? -20.781 18.453 15.82 1 84.81 96 THR A C 1
ATOM 755 O O . THR A 1 96 ? -21 19.656 15.953 1 84.81 96 THR A O 1
ATOM 758 N N . ASN A 1 97 ? -20.547 17.609 16.844 1 85.06 97 ASN A N 1
ATOM 759 C CA . ASN A 1 97 ? -20.359 18.141 18.188 1 85.06 97 ASN A CA 1
ATOM 760 C C . ASN A 1 97 ? -19.234 19.172 18.234 1 85.06 97 ASN A C 1
ATOM 762 O O . ASN A 1 97 ? -19.391 20.234 18.828 1 85.06 97 ASN A O 1
ATOM 766 N N . LYS A 1 98 ? -18.172 18.891 17.594 1 83.69 98 LYS A N 1
ATOM 767 C CA . LYS A 1 98 ? -17.016 19.781 17.594 1 83.69 98 LYS A CA 1
ATOM 768 C C . LYS A 1 98 ? -17.312 21.094 16.875 1 83.69 98 LYS A C 1
ATOM 770 O O . LYS A 1 98 ? -16.969 22.172 17.375 1 83.69 98 LYS A O 1
ATOM 775 N N . GLU A 1 99 ? -17.953 20.938 15.797 1 86.25 99 GLU A N 1
ATOM 776 C CA . GLU A 1 99 ? -18.297 22.125 15.016 1 86.25 99 GLU A CA 1
ATOM 777 C C . GLU A 1 99 ? -19.188 23.078 15.82 1 86.25 99 GLU A C 1
ATOM 779 O O . GLU A 1 99 ? -18.969 24.297 15.82 1 86.25 99 GLU A O 1
ATOM 784 N N . GLU A 1 100 ? -20.156 22.531 16.438 1 87.38 100 GLU A N 1
ATOM 785 C CA . GLU A 1 100 ? -21.062 23.328 17.25 1 87.38 100 GLU A CA 1
ATOM 786 C C . GLU A 1 100 ? -20.328 23.938 18.453 1 87.38 100 GLU A C 1
ATOM 788 O O . GLU A 1 100 ? -20.578 25.078 18.828 1 87.38 100 GLU A O 1
ATOM 793 N N . LEU A 1 101 ? -19.547 23.141 19.016 1 85.62 101 LEU A N 1
ATOM 794 C CA . LEU A 1 101 ? -18.766 23.625 20.156 1 85.62 101 LEU A CA 1
ATOM 795 C C . LEU A 1 101 ? -17.859 24.781 19.734 1 85.62 101 LEU A C 1
ATOM 797 O O . LEU A 1 101 ? -17.812 25.812 20.422 1 85.62 101 LEU A O 1
ATOM 801 N N . PHE A 1 102 ? -17.188 24.672 18.656 1 87.88 102 PHE A N 1
ATOM 802 C CA . PHE A 1 102 ? -16.297 25.703 18.172 1 87.88 102 PHE A CA 1
ATOM 803 C C . PHE A 1 102 ? -17.047 26.984 17.875 1 87.88 102 PHE A C 1
ATOM 805 O O . PHE A 1 102 ? -16.594 28.078 18.219 1 87.88 102 PHE A O 1
ATOM 812 N N . GLN A 1 103 ? -18.141 26.75 17.266 1 88.94 103 GLN A N 1
ATOM 813 C CA . GLN A 1 103 ? -18.969 27.922 16.969 1 88.94 103 GLN A CA 1
ATOM 814 C C . GLN A 1 103 ? -19.422 28.609 18.25 1 88.94 103 GLN A C 1
ATOM 816 O O . GLN A 1 103 ? -19.406 29.844 18.344 1 88.94 103 GLN A O 1
ATOM 821 N N . PHE A 1 104 ? -19.828 27.828 19.156 1 87.06 104 PHE A N 1
ATOM 822 C CA . PHE A 1 104 ? -20.266 28.344 20.438 1 87.06 104 PHE A CA 1
ATOM 823 C C . PHE A 1 104 ? -19.156 29.141 21.109 1 87.06 104 PHE A C 1
ATOM 825 O O . PHE A 1 104 ? -19.375 30.25 21.594 1 87.06 104 PHE A O 1
ATOM 832 N N . LEU A 1 105 ? -18.047 28.562 21.156 1 86.31 105 LEU A N 1
ATOM 833 C CA . LEU A 1 105 ? -16.891 29.203 21.781 1 86.31 105 LEU A CA 1
ATOM 834 C C . LEU A 1 105 ? -16.484 30.453 21.016 1 86.31 105 LEU A C 1
ATOM 836 O O . LEU A 1 105 ? -16.109 31.469 21.625 1 86.31 105 LEU A O 1
ATOM 840 N N . SER A 1 106 ? -16.516 30.391 19.75 1 91 106 SER A N 1
ATOM 841 C CA . SER A 1 106 ? -16.203 31.562 18.922 1 91 106 SER A CA 1
ATOM 842 C C . SER A 1 106 ? -17.156 32.719 19.234 1 91 106 SER A C 1
ATOM 844 O O . SER A 1 106 ? -16.719 33.875 19.344 1 91 106 SER A O 1
ATOM 846 N N . ASP A 1 107 ? -18.359 32.375 19.344 1 89.94 107 ASP A N 1
ATOM 847 C CA . ASP A 1 107 ? -19.359 33.375 19.656 1 89.94 107 ASP A CA 1
ATOM 848 C C . ASP A 1 107 ? -19.109 34 21.031 1 89.94 107 ASP A C 1
ATOM 850 O O . ASP A 1 107 ? -19.188 35.219 21.188 1 89.94 107 ASP A O 1
ATOM 854 N N . LYS A 1 108 ? -18.812 33.156 21.953 1 86.69 108 LYS A N 1
ATOM 855 C CA . LYS A 1 108 ? -18.562 33.625 23.312 1 86.69 108 LYS A CA 1
ATOM 856 C C . LYS A 1 108 ? -17.312 34.531 23.359 1 86.69 108 LYS A C 1
ATOM 858 O O . LYS A 1 108 ? -17.344 35.594 23.969 1 86.69 108 LYS A O 1
ATOM 863 N N . VAL A 1 109 ? -16.297 34.062 22.766 1 88.62 109 VAL A N 1
ATOM 864 C CA . VAL A 1 109 ? -15.039 34.781 22.734 1 88.62 109 VAL A CA 1
ATOM 865 C C . VAL A 1 109 ? -15.227 36.094 21.938 1 88.62 109 VAL A C 1
ATOM 867 O O . VAL A 1 109 ? -14.727 37.125 22.328 1 88.62 109 VAL A O 1
ATOM 870 N N . GLY A 1 110 ? -15.938 36 20.859 1 89.56 110 GLY A N 1
ATOM 871 C CA . GLY A 1 110 ? -16.172 37.156 19.984 1 89.56 110 GLY A CA 1
ATOM 872 C C . GLY A 1 110 ? -17.047 38.219 20.609 1 89.56 110 GLY A C 1
ATOM 873 O O . GLY A 1 110 ? -17.047 39.375 20.172 1 89.56 110 GLY A O 1
ATOM 874 N N . SER A 1 111 ? -17.75 37.844 21.609 1 89.38 111 SER A N 1
ATOM 875 C CA . SER A 1 111 ? -18.656 38.812 22.234 1 89.38 111 SER A CA 1
ATOM 876 C C . SER A 1 111 ? -18.094 39.312 23.562 1 89.38 111 SER A C 1
ATOM 878 O O . SER A 1 111 ? -18.672 40.188 24.188 1 89.38 111 SER A O 1
ATOM 880 N N . ASN A 1 112 ? -17 38.781 23.922 1 90.81 112 ASN A N 1
ATOM 881 C CA . ASN A 1 112 ? -16.406 39.156 25.203 1 90.81 112 ASN A CA 1
ATOM 882 C C . ASN A 1 112 ? -15.68 40.5 25.109 1 90.81 112 ASN A C 1
ATOM 884 O O . ASN A 1 112 ? -15.125 40.844 24.062 1 90.81 112 ASN A O 1
ATOM 888 N N . ASP A 1 113 ? -15.695 41.188 26.297 1 91.12 113 ASP A N 1
ATOM 889 C CA . ASP A 1 113 ? -14.883 42.406 26.406 1 91.12 113 ASP A CA 1
ATOM 890 C C . ASP A 1 113 ? -13.5 42.094 26.953 1 91.12 113 ASP A C 1
ATOM 892 O O . ASP A 1 113 ? -13.367 41.531 28.047 1 91.12 113 ASP A O 1
ATOM 896 N N . TRP A 1 114 ? -12.562 42.375 26.219 1 94.12 114 TRP A N 1
ATOM 897 C CA . TRP A 1 114 ? -11.18 42.062 26.594 1 94.12 114 TRP A CA 1
ATOM 898 C C . TRP A 1 114 ? -10.469 43.312 27.109 1 94.12 114 TRP A C 1
ATOM 900 O O . TRP A 1 114 ? -10.883 44.438 26.812 1 94.12 114 TRP A O 1
ATOM 910 N N . PRO A 1 115 ? -9.422 43.125 27.906 1 94.88 115 PRO A N 1
ATOM 911 C CA . PRO A 1 115 ? -8.703 44.281 28.453 1 94.88 115 PRO A CA 1
ATOM 912 C C . PRO A 1 115 ? -8.141 45.188 27.375 1 94.88 115 PRO A C 1
ATOM 914 O O . PRO A 1 115 ? -7.82 44.75 26.281 1 94.88 115 PRO A O 1
ATOM 917 N N . ASP A 1 116 ? -7.91 46.438 27.734 1 93.5 116 ASP A N 1
ATOM 918 C CA . ASP A 1 116 ? -7.375 47.438 26.812 1 93.5 116 ASP A CA 1
ATOM 919 C C . ASP A 1 116 ? -5.973 47.031 26.344 1 93.5 116 ASP A C 1
ATOM 921 O O . ASP A 1 116 ? -5.145 46.594 27.141 1 93.5 116 ASP A O 1
ATOM 925 N N . GLY A 1 117 ? -5.746 47.188 25.141 1 93.06 117 GLY A N 1
ATOM 926 C CA . GLY A 1 117 ? -4.426 46.938 24.578 1 93.06 117 GLY A CA 1
ATOM 927 C C . GLY A 1 117 ? -4.203 45.469 24.203 1 93.06 117 GLY A C 1
ATOM 928 O O . GLY A 1 117 ? -3.145 45.125 23.688 1 93.06 117 GLY A O 1
ATOM 929 N N . LYS A 1 118 ? -5.199 44.719 24.531 1 96 118 LYS A N 1
ATOM 930 C CA . LYS A 1 118 ? -5.105 43.312 24.203 1 96 118 LYS A CA 1
ATOM 931 C C . LYS A 1 118 ? -5.938 42.969 22.969 1 96 118 LYS A C 1
ATOM 933 O O . LYS A 1 118 ? -6.973 43.594 22.719 1 96 118 LYS A O 1
ATOM 938 N N . GLU A 1 119 ? -5.457 42 22.188 1 96.75 119 GLU A N 1
ATOM 939 C CA . GLU A 1 119 ? -6.137 41.594 20.969 1 96.75 119 GLU A CA 1
ATOM 940 C C . GLU A 1 119 ? -6.453 40.094 21 1 96.75 119 GLU A C 1
ATOM 942 O O . GLU A 1 119 ? -5.621 39.281 21.422 1 96.75 119 GLU A O 1
ATOM 947 N N . VAL A 1 120 ? -7.641 39.812 20.547 1 96.25 120 VAL A N 1
ATOM 948 C CA . VAL A 1 120 ? -8.047 38.406 20.484 1 96.25 120 VAL A CA 1
ATOM 949 C C . VAL A 1 120 ? -8.625 38.094 19.094 1 96.25 120 VAL A C 1
ATOM 951 O O . VAL A 1 120 ? -9.461 38.875 18.594 1 96.25 120 VAL A O 1
ATOM 954 N N . PHE A 1 121 ? -8.102 37.125 18.469 1 96.5 121 PHE A N 1
ATOM 955 C CA . PHE A 1 121 ? -8.609 36.625 17.203 1 96.5 121 PHE A CA 1
ATOM 956 C C . PHE A 1 121 ? -9.094 35.188 17.328 1 96.5 121 PHE A C 1
ATOM 958 O O . PHE A 1 121 ? -8.453 34.344 18 1 96.5 121 PHE A O 1
ATOM 965 N N . ILE A 1 122 ? -10.242 34.875 16.734 1 93.56 122 ILE A N 1
ATOM 966 C CA . ILE A 1 122 ? -10.766 33.5 16.812 1 93.56 122 ILE A CA 1
ATOM 967 C C . ILE A 1 122 ? -11.469 33.156 15.508 1 93.56 122 ILE A C 1
ATOM 969 O O . ILE A 1 122 ? -12.203 33.969 14.945 1 93.56 122 ILE A O 1
ATOM 973 N N . THR A 1 123 ? -11.156 31.984 15.047 1 94.19 123 THR A N 1
ATOM 974 C CA . THR A 1 123 ? -11.773 31.578 13.797 1 94.19 123 THR A CA 1
ATOM 975 C C . THR A 1 123 ? -13.234 31.188 14.016 1 94.19 123 THR A C 1
ATOM 977 O O . THR A 1 123 ? -13.586 30.625 15.055 1 94.19 123 THR A O 1
ATOM 980 N N . SER A 1 124 ? -14.078 31.469 13.086 1 91.31 124 SER A N 1
ATOM 981 C CA . SER A 1 124 ? -15.484 31.094 12.984 1 91.31 124 SER A CA 1
ATOM 982 C C . SER A 1 124 ? -15.836 30.672 11.562 1 91.31 124 SER A C 1
ATOM 984 O O . SER A 1 124 ? -16.188 31.5 10.727 1 91.31 124 SER A O 1
ATOM 986 N N . GLY A 1 125 ? -15.812 29.328 11.383 1 87.88 125 GLY A N 1
ATOM 987 C CA . GLY A 1 125 ? -15.867 28.891 9.992 1 87.88 125 GLY A CA 1
ATOM 988 C C . GLY A 1 125 ? -14.719 29.406 9.156 1 87.88 125 GLY A C 1
ATOM 989 O O . GLY A 1 125 ? -13.555 29.234 9.523 1 87.88 125 GLY A O 1
ATOM 990 N N . THR A 1 126 ? -15.086 30.094 8.086 1 90.12 126 THR A N 1
ATOM 991 C CA . THR A 1 126 ? -14.047 30.641 7.219 1 90.12 126 THR A CA 1
ATOM 992 C C . THR A 1 126 ? -13.641 32.031 7.676 1 90.12 126 THR A C 1
ATOM 994 O O . THR A 1 126 ? -12.625 32.562 7.23 1 90.12 126 THR A O 1
ATOM 997 N N . ASP A 1 127 ? -14.438 32.562 8.57 1 92.31 127 ASP A N 1
ATOM 998 C CA . ASP A 1 127 ? -14.188 33.906 9.023 1 92.31 127 ASP A CA 1
ATOM 999 C C . ASP A 1 127 ? -13.312 33.938 10.266 1 92.31 127 ASP A C 1
ATOM 1001 O O . ASP A 1 127 ? -13.055 32.906 10.867 1 92.31 127 ASP A O 1
ATOM 1005 N N . VAL A 1 128 ? -12.789 35.125 10.516 1 95.25 128 VAL A N 1
ATOM 1006 C CA . VAL A 1 128 ? -12.055 35.375 11.75 1 95.25 128 VAL A CA 1
ATOM 1007 C C . VAL A 1 128 ? -12.672 36.562 12.5 1 95.25 128 VAL A C 1
ATOM 1009 O O . VAL A 1 128 ? -12.867 37.625 11.93 1 95.25 128 VAL A O 1
ATOM 1012 N N . ILE A 1 129 ? -13.039 36.312 13.719 1 94.56 129 ILE A N 1
ATOM 1013 C CA . ILE A 1 129 ? -13.539 37.375 14.578 1 94.56 129 ILE A CA 1
ATOM 1014 C C . ILE A 1 129 ? -12.375 38.031 15.32 1 94.56 129 ILE A C 1
ATOM 1016 O O . ILE A 1 129 ? -11.547 37.344 15.914 1 94.56 129 ILE A O 1
ATOM 1020 N N . SER A 1 130 ? -12.289 39.312 15.258 1 94.94 130 SER A N 1
ATOM 1021 C CA . SER A 1 130 ? -11.234 40.062 15.945 1 94.94 130 SER A CA 1
ATOM 1022 C C . SER A 1 130 ? -11.82 41 17 1 94.94 130 SER A C 1
ATOM 1024 O O . SER A 1 130 ? -12.828 41.656 16.75 1 94.94 130 SER A O 1
ATOM 1026 N N . ARG A 1 131 ? -11.219 40.969 18.156 1 94.31 131 ARG A N 1
ATOM 1027 C CA . ARG A 1 131 ? -11.586 41.906 19.234 1 94.31 131 ARG A CA 1
ATOM 1028 C C . ARG A 1 131 ? -10.352 42.625 19.781 1 94.31 131 ARG A C 1
ATOM 1030 O O . ARG A 1 131 ? -9.297 42 19.938 1 94.31 131 ARG A O 1
ATOM 1037 N N . GLY A 1 132 ? -10.492 43.969 20.047 1 91.25 132 GLY A N 1
ATOM 1038 C CA . GLY A 1 132 ? -9.391 44.719 20.578 1 91.25 132 GLY A CA 1
ATOM 1039 C C . GLY A 1 132 ? -8.438 45.25 19.516 1 91.25 132 GLY A C 1
ATOM 1040 O O . GLY A 1 132 ? -7.352 45.75 19.828 1 91.25 132 GLY A O 1
ATOM 1041 N N . SER A 1 133 ? -8.75 44.906 18.312 1 89.25 133 SER A N 1
ATOM 1042 C CA . SER A 1 133 ? -7.914 45.344 17.203 1 89.25 133 SER A CA 1
ATOM 1043 C C . SER A 1 133 ? -8.75 46 16.109 1 89.25 133 SER A C 1
ATOM 1045 O O . SER A 1 133 ? -9.906 45.625 15.898 1 89.25 133 SER A O 1
ATOM 1047 N N . ASP A 1 134 ? -8.18 46.969 15.453 1 86.81 134 ASP A N 1
ATOM 1048 C CA . ASP A 1 134 ? -8.844 47.625 14.336 1 86.81 134 ASP A CA 1
ATOM 1049 C C . ASP A 1 134 ? -8.617 46.875 13.031 1 86.81 134 ASP A C 1
ATOM 1051 O O . ASP A 1 134 ? -9.234 47.188 12.008 1 86.81 134 ASP A O 1
ATOM 1055 N N . HIS A 1 135 ? -7.852 45.875 13.188 1 90.81 135 HIS A N 1
ATOM 1056 C CA . HIS A 1 135 ? -7.516 45.125 11.984 1 90.81 135 HIS A CA 1
ATOM 1057 C C . HIS A 1 135 ? -8.32 43.844 11.906 1 90.81 135 HIS A C 1
ATOM 1059 O O . HIS A 1 135 ? -8.57 43.188 12.93 1 90.81 135 HIS A O 1
ATOM 1065 N N . SER A 1 136 ? -8.727 43.531 10.586 1 91.81 136 SER A N 1
ATOM 1066 C CA . SER A 1 136 ? -9.438 42.281 10.32 1 91.81 136 SER A CA 1
ATOM 1067 C C . SER A 1 136 ? -8.609 41.344 9.445 1 91.81 136 SER A C 1
ATOM 1069 O O . SER A 1 136 ? -7.871 41.812 8.57 1 91.81 136 SER A O 1
ATOM 1071 N N . MET A 1 137 ? -8.719 40.125 9.734 1 94.88 137 MET A N 1
ATOM 1072 C CA . MET A 1 137 ? -8.031 39.125 8.922 1 94.88 137 MET A CA 1
ATOM 1073 C C . MET A 1 137 ? -8.922 38.656 7.785 1 94.88 137 MET A C 1
ATOM 1075 O O . MET A 1 137 ? -10.148 38.562 7.93 1 94.88 137 MET A O 1
ATOM 1079 N N . PRO A 1 138 ? -8.305 38.375 6.715 1 89.75 138 PRO A N 1
ATOM 1080 C CA . PRO A 1 138 ? -9.109 37.844 5.605 1 89.75 138 PRO A CA 1
ATOM 1081 C C . PRO A 1 138 ? -9.664 36.469 5.887 1 89.75 138 PRO A C 1
ATOM 1083 O O . PRO A 1 138 ? -9.117 35.719 6.719 1 89.75 138 PRO A O 1
ATOM 1086 N N . ARG A 1 139 ? -10.68 36.156 5.117 1 89.31 139 ARG A N 1
ATOM 1087 C CA . ARG A 1 139 ? -11.273 34.812 5.188 1 89.31 139 ARG A CA 1
ATOM 1088 C C . ARG A 1 139 ? -10.289 33.75 4.723 1 89.31 139 ARG A C 1
ATOM 1090 O O . ARG A 1 139 ? -9.43 34.031 3.875 1 89.31 139 ARG A O 1
ATOM 1097 N N . CYS A 1 140 ? -10.414 3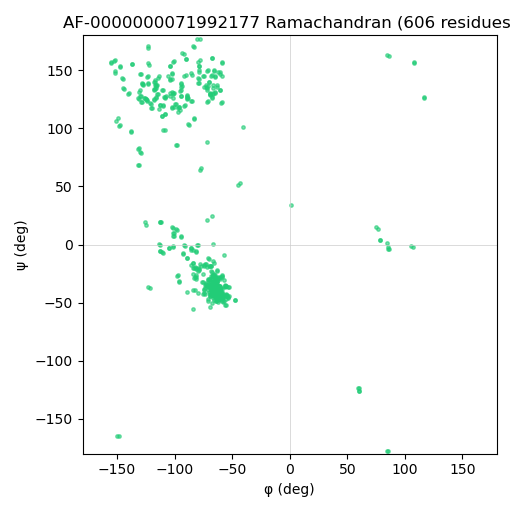2.625 5.41 1 87.31 140 CYS A N 1
ATOM 1098 C CA . CYS A 1 140 ? -9.539 31.516 5.082 1 87.31 140 CYS A CA 1
ATOM 1099 C C . CYS A 1 140 ? -10.336 30.234 4.859 1 87.31 140 CYS A C 1
ATOM 1101 O O . CYS A 1 140 ? -11.156 29.859 5.699 1 87.31 140 CYS A O 1
ATOM 1103 N N . ASP A 1 141 ? -10.109 29.578 3.736 1 82.38 141 ASP A N 1
ATOM 1104 C CA . ASP A 1 141 ? -10.883 28.375 3.412 1 82.38 141 ASP A CA 1
ATOM 1105 C C . ASP A 1 141 ? -10.078 27.109 3.709 1 82.38 141 ASP A C 1
ATOM 1107 O O . ASP A 1 141 ? -10.438 26.031 3.242 1 82.38 141 ASP A O 1
ATOM 1111 N N . HIS A 1 142 ? -9.031 27.297 4.441 1 84.19 142 HIS A N 1
ATOM 1112 C CA . HIS A 1 142 ? -8.281 26.109 4.84 1 84.19 142 HIS A CA 1
ATOM 1113 C C . HIS A 1 142 ? -9.109 25.219 5.758 1 84.19 142 HIS A C 1
ATOM 1115 O O . HIS A 1 142 ? -9.68 25.688 6.742 1 84.19 142 HIS A O 1
ATOM 1121 N N . GLU A 1 143 ? -9.156 23.969 5.477 1 79.81 143 GLU A N 1
ATOM 1122 C CA . GLU A 1 143 ? -9.906 23.031 6.297 1 79.81 143 GLU A CA 1
ATOM 1123 C C . GLU A 1 143 ? -9.18 22.734 7.602 1 79.81 143 GLU A C 1
ATOM 1125 O O . GLU A 1 143 ? -9.797 22.672 8.664 1 79.81 143 GLU A O 1
ATOM 1130 N N . GLU A 1 144 ? -7.883 22.562 7.449 1 82.75 144 GLU A N 1
ATOM 1131 C CA . GLU A 1 144 ? -7.121 22.125 8.609 1 82.75 144 GLU A CA 1
ATOM 1132 C C . GLU A 1 144 ? -6.535 23.312 9.375 1 82.75 144 GLU A C 1
ATOM 1134 O O . GLU A 1 144 ? -5.996 24.234 8.773 1 82.75 144 GLU A O 1
ATOM 1139 N N . ALA A 1 145 ? -6.645 23.219 10.625 1 84.5 145 ALA A N 1
ATOM 1140 C CA . ALA A 1 145 ? -6.082 24.234 11.516 1 84.5 145 ALA A CA 1
ATOM 1141 C C . ALA A 1 145 ? -4.57 24.344 11.336 1 84.5 145 ALA A C 1
ATOM 1143 O O . ALA A 1 145 ? -3.99 25.422 11.523 1 84.5 145 ALA A O 1
ATOM 1144 N N . ASP A 1 146 ? -3.961 23.328 10.945 1 88.5 146 ASP A N 1
ATOM 1145 C CA . ASP A 1 146 ? -2.504 23.281 10.875 1 88.5 146 ASP A CA 1
ATOM 1146 C C . ASP A 1 146 ? -1.964 24.359 9.93 1 88.5 146 ASP A C 1
ATOM 1148 O O . ASP A 1 146 ? -1.011 25.062 10.266 1 88.5 146 ASP A O 1
ATOM 1152 N N . THR A 1 147 ? -2.627 24.422 8.805 1 90.88 147 THR A N 1
ATOM 1153 C CA . THR A 1 147 ? -2.162 25.406 7.832 1 90.88 147 THR A CA 1
ATOM 1154 C C . THR A 1 147 ? -2.707 26.781 8.164 1 90.88 147 THR A C 1
ATOM 1156 O O . THR A 1 147 ? -2.055 27.797 7.895 1 90.88 147 THR A O 1
ATOM 1159 N N . ARG A 1 148 ? -3.807 26.844 8.781 1 93.5 148 ARG A N 1
ATOM 1160 C CA . ARG A 1 148 ? -4.418 28.125 9.141 1 93.5 148 ARG A CA 1
ATOM 1161 C C . ARG A 1 148 ? -3.611 28.828 10.227 1 93.5 148 ARG A C 1
ATOM 1163 O O . ARG A 1 148 ? -3.584 30.062 10.289 1 93.5 148 ARG A O 1
ATOM 1170 N N . ILE A 1 149 ? -3.01 28.047 10.992 1 95.44 149 ILE A N 1
ATOM 1171 C CA . ILE A 1 149 ? -2.164 28.594 12.055 1 95.44 149 ILE A CA 1
ATOM 1172 C C . ILE A 1 149 ? -1.047 29.438 11.445 1 95.44 149 ILE A C 1
ATOM 1174 O O . ILE A 1 149 ? -0.686 30.484 11.992 1 95.44 149 ILE A O 1
ATOM 1178 N N . VAL A 1 150 ? -0.551 29.016 10.352 1 95.75 150 VAL A N 1
ATOM 1179 C CA . VAL A 1 150 ? 0.527 29.734 9.68 1 95.75 150 VAL A CA 1
ATOM 1180 C C . VAL A 1 150 ? 0.011 31.078 9.172 1 95.75 150 VAL A C 1
ATOM 1182 O O . VAL A 1 150 ? 0.725 32.094 9.219 1 95.75 150 VAL A O 1
ATOM 1185 N N . VAL A 1 151 ? -1.186 31.094 8.75 1 96.06 151 VAL A N 1
ATOM 1186 C CA . VAL A 1 151 ? -1.804 32.312 8.273 1 96.06 151 VAL A CA 1
ATOM 1187 C C . VAL A 1 151 ? -1.912 33.312 9.43 1 96.06 151 VAL A C 1
ATOM 1189 O O . VAL A 1 151 ? -1.587 34.5 9.273 1 96.06 151 VAL A O 1
ATOM 1192 N N . HIS A 1 152 ? -2.316 32.875 10.562 1 97.38 152 HIS A N 1
ATOM 1193 C CA . HIS A 1 152 ? -2.439 33.719 11.742 1 97.38 152 HIS A CA 1
ATOM 1194 C C . HIS A 1 152 ? -1.071 34.188 12.227 1 97.38 152 HIS A C 1
ATOM 1196 O O . HIS A 1 152 ? -0.915 35.344 12.609 1 97.38 152 HIS A O 1
ATOM 1202 N N . LEU A 1 153 ? -0.151 33.281 12.219 1 97.56 153 LEU A N 1
ATOM 1203 C CA . LEU A 1 153 ? 1.213 33.625 12.586 1 97.56 153 LEU A CA 1
ATOM 1204 C C . LEU A 1 153 ? 1.753 34.75 11.68 1 97.56 153 LEU A C 1
ATOM 1206 O O . LEU A 1 153 ? 2.311 35.719 12.156 1 97.56 153 LEU A O 1
ATOM 1210 N N . LYS A 1 154 ? 1.565 34.562 10.414 1 97.25 154 LYS A N 1
ATOM 1211 C CA . LYS A 1 154 ? 2.012 35.562 9.453 1 97.25 154 LYS A CA 1
ATOM 1212 C C . LYS A 1 154 ? 1.337 36.906 9.711 1 97.25 154 LYS A C 1
ATOM 1214 O O . LYS A 1 154 ? 1.983 37.969 9.648 1 97.25 154 LYS A O 1
ATOM 1219 N N . ASP A 1 155 ? 0.052 36.875 9.945 1 97.56 155 ASP A N 1
ATOM 1220 C CA . ASP A 1 155 ? -0.686 38.094 10.219 1 97.56 155 ASP A CA 1
ATOM 1221 C C . ASP A 1 155 ? -0.137 38.781 11.461 1 97.56 155 ASP A C 1
ATOM 1223 O O . ASP A 1 155 ? 0.038 40 11.461 1 97.56 155 ASP A O 1
ATOM 1227 N N . ALA A 1 156 ? 0.124 38.031 12.508 1 97.31 156 ALA A N 1
ATOM 1228 C CA . ALA A 1 156 ? 0.7 38.594 13.727 1 97.31 156 ALA A CA 1
ATOM 1229 C C . ALA A 1 156 ? 2.039 39.281 13.445 1 97.31 156 ALA A C 1
ATOM 1231 O O . ALA A 1 156 ? 2.295 40.375 13.906 1 97.31 156 ALA A O 1
ATOM 1232 N N . LEU A 1 157 ? 2.824 38.625 12.695 1 97.25 157 LEU A N 1
ATOM 1233 C CA . LEU A 1 157 ? 4.133 39.188 12.336 1 97.25 157 LEU A CA 1
ATOM 1234 C C . LEU A 1 157 ? 3.986 40.438 11.484 1 97.25 157 LEU A C 1
ATOM 1236 O O . LEU A 1 157 ? 4.688 41.438 11.711 1 97.25 157 LEU A O 1
ATOM 1240 N N . ASP A 1 158 ? 3.078 40.375 10.555 1 96.88 158 ASP A N 1
ATOM 1241 C CA . ASP A 1 158 ? 2.809 41.531 9.703 1 96.88 158 ASP A CA 1
ATOM 1242 C C . ASP A 1 158 ? 2.385 42.75 10.531 1 96.88 158 ASP A C 1
ATOM 1244 O O . ASP A 1 158 ? 2.643 43.875 10.141 1 96.88 158 ASP A O 1
ATOM 1248 N N . LYS A 1 159 ? 1.806 42.469 11.664 1 95.88 159 LYS A N 1
ATOM 1249 C CA . LYS A 1 159 ? 1.278 43.531 12.5 1 95.88 159 LYS A CA 1
ATOM 1250 C C . LYS A 1 159 ? 2.258 43.875 13.617 1 95.88 159 LYS A C 1
ATOM 1252 O O . LYS A 1 159 ? 1.873 44.5 14.617 1 95.88 159 LYS A O 1
ATOM 1257 N N . GLY A 1 160 ? 3.443 43.406 13.492 1 94.06 160 GLY A N 1
ATOM 1258 C CA . GLY A 1 160 ? 4.52 43.938 14.312 1 94.06 160 GLY A CA 1
ATOM 1259 C C . GLY A 1 160 ? 4.93 43 15.438 1 94.06 160 GLY A C 1
ATOM 1260 O O . GLY A 1 160 ? 5.844 43.281 16.203 1 94.06 160 GLY A O 1
ATOM 1261 N N . CYS A 1 161 ? 4.312 41.875 15.586 1 95.88 161 CYS A N 1
ATOM 1262 C CA . CYS A 1 161 ? 4.773 40.906 16.562 1 95.88 161 CYS A CA 1
ATOM 1263 C C . CYS A 1 161 ? 6.121 40.312 16.156 1 95.88 161 CYS A C 1
ATOM 1265 O O . CYS A 1 161 ? 6.391 40.125 14.969 1 95.88 161 CYS A O 1
ATOM 1267 N N . THR A 1 162 ? 6.934 40.031 17.156 1 96.19 162 THR A N 1
ATOM 1268 C CA . THR A 1 162 ? 8.242 39.469 16.859 1 96.19 162 THR A CA 1
ATOM 1269 C C . THR A 1 162 ? 8.422 38.094 17.547 1 96.19 162 THR A C 1
ATOM 1271 O O . THR A 1 162 ? 9.086 37.219 17.016 1 96.19 162 THR A O 1
ATOM 1274 N N . THR A 1 163 ? 7.906 38 18.719 1 97.12 163 THR A N 1
ATOM 1275 C CA . THR A 1 163 ? 7.996 36.75 19.469 1 97.12 163 THR A CA 1
ATOM 1276 C C . THR A 1 163 ? 6.633 36.062 19.547 1 97.12 163 THR A C 1
ATOM 1278 O O . THR A 1 163 ? 5.707 36.594 20.172 1 97.12 163 THR A O 1
ATOM 1281 N N . CYS A 1 164 ? 6.578 34.969 18.891 1 97.38 164 CYS A N 1
ATOM 1282 C CA . CYS A 1 164 ? 5.297 34.281 18.797 1 97.38 164 CYS A CA 1
ATOM 1283 C C . CYS A 1 164 ? 5.41 32.844 19.312 1 97.38 164 CYS A C 1
ATOM 1285 O O . CYS A 1 164 ? 6.43 32.188 19.109 1 97.38 164 CYS A O 1
ATOM 1287 N N . LEU A 1 165 ? 4.344 32.375 19.953 1 96.88 165 LEU A N 1
ATOM 1288 C CA . LEU A 1 165 ? 4.266 31.016 20.453 1 96.88 165 LEU A CA 1
ATOM 1289 C C . LEU A 1 165 ? 3.033 30.312 19.922 1 96.88 165 LEU A C 1
ATOM 1291 O O . LEU A 1 165 ? 1.914 30.812 20.031 1 96.88 165 LEU A O 1
ATOM 1295 N N . VAL A 1 166 ? 3.285 29.156 19.297 1 96.19 166 VAL A N 1
ATOM 1296 C CA . VAL A 1 166 ? 2.195 28.312 18.828 1 96.19 166 VAL A CA 1
ATOM 1297 C C . VAL A 1 166 ? 1.981 27.156 19.797 1 96.19 166 VAL A C 1
ATOM 1299 O O . VAL A 1 166 ? 2.938 26.484 20.188 1 96.19 166 VAL A O 1
ATOM 1302 N N . ARG A 1 167 ? 0.764 26.984 20.188 1 93.38 167 ARG A N 1
ATOM 1303 C CA . ARG A 1 167 ? 0.416 25.875 21.047 1 93.38 167 ARG A CA 1
ATOM 1304 C C . ARG A 1 167 ? -0.248 24.75 20.266 1 93.38 167 ARG A C 1
ATOM 1306 O O . ARG A 1 167 ? -1.313 24.938 19.672 1 93.38 167 ARG A O 1
ATOM 1313 N N . THR A 1 168 ? 0.422 23.625 20.281 1 92.69 168 THR A N 1
ATOM 1314 C CA . THR A 1 168 ? -0.145 22.484 19.562 1 92.69 168 THR A CA 1
ATOM 1315 C C . THR A 1 168 ? 0.282 21.172 20.188 1 92.69 168 THR A C 1
ATOM 1317 O O . THR A 1 168 ? 1.269 21.109 20.922 1 92.69 168 THR A O 1
ATOM 1320 N N . VAL A 1 169 ? -0.483 20.156 19.906 1 88.88 169 VAL A N 1
ATOM 1321 C CA . VAL A 1 169 ? -0.109 18.812 20.312 1 88.88 169 VAL A CA 1
ATOM 1322 C C . VAL A 1 169 ? 0.173 17.969 19.062 1 88.88 169 VAL A C 1
ATOM 1324 O O . VAL A 1 169 ? 0.526 16.781 19.188 1 88.88 169 VAL A O 1
ATOM 1327 N N . ASP A 1 170 ? 0.041 18.562 17.922 1 88.38 170 ASP A N 1
ATOM 1328 C CA . ASP A 1 170 ? 0.194 17.828 16.672 1 88.38 170 ASP A CA 1
ATOM 1329 C C . ASP A 1 170 ? 1.561 18.094 16.047 1 88.38 170 ASP A C 1
ATOM 1331 O O . ASP A 1 170 ? 1.932 19.25 15.82 1 88.38 170 ASP A O 1
ATOM 1335 N N . THR A 1 171 ? 2.188 17.062 15.68 1 91.19 171 THR A N 1
ATOM 1336 C CA . THR A 1 171 ? 3.514 17.156 15.078 1 91.19 171 THR A CA 1
ATOM 1337 C C . THR A 1 171 ? 3.445 17.812 13.703 1 91.19 171 THR A C 1
ATOM 1339 O O . THR A 1 171 ? 4.383 18.484 13.289 1 91.19 171 THR A O 1
ATOM 1342 N N . ASP A 1 172 ? 2.311 17.688 13.047 1 92 172 ASP A N 1
ATOM 1343 C CA . ASP A 1 172 ? 2.178 18.234 11.695 1 92 172 ASP A CA 1
ATOM 1344 C C . ASP A 1 172 ? 2.322 19.75 11.703 1 92 172 ASP A C 1
ATOM 1346 O O . ASP A 1 172 ? 2.871 20.328 10.758 1 92 172 ASP A O 1
ATOM 1350 N N . VAL A 1 173 ? 1.895 20.328 12.742 1 94.75 173 VAL A N 1
ATOM 1351 C CA . VAL A 1 173 ? 2.004 21.781 12.852 1 94.75 173 VAL A CA 1
ATOM 1352 C C . VAL A 1 173 ? 3.475 22.172 12.953 1 94.75 173 VAL A C 1
ATOM 1354 O O . VAL A 1 173 ? 3.91 23.125 12.297 1 94.75 173 VAL A O 1
ATOM 1357 N N . VAL A 1 174 ? 4.199 21.438 13.703 1 96.12 174 VAL A N 1
ATOM 1358 C CA . VAL A 1 174 ? 5.621 21.703 13.875 1 96.12 174 VAL A CA 1
ATOM 1359 C C . VAL A 1 174 ? 6.332 21.578 12.531 1 96.12 174 VAL A C 1
ATOM 1361 O O . VAL A 1 174 ? 7.105 22.453 12.141 1 96.12 174 VAL A O 1
ATOM 1364 N N . VAL A 1 175 ? 5.977 20.578 11.836 1 96.88 175 VAL A N 1
ATOM 1365 C CA . VAL A 1 175 ? 6.602 20.297 10.555 1 96.88 175 VAL A CA 1
ATOM 1366 C C . VAL A 1 175 ? 6.285 21.406 9.562 1 96.88 175 VAL A C 1
ATOM 1368 O O . VAL A 1 175 ? 7.172 21.875 8.844 1 96.88 175 VAL A O 1
ATOM 1371 N N . ILE A 1 176 ? 5.125 21.844 9.539 1 96.44 176 ILE A N 1
ATOM 1372 C CA . ILE A 1 176 ? 4.684 22.891 8.633 1 96.44 176 ILE A CA 1
ATOM 1373 C C . ILE A 1 176 ? 5.387 24.203 8.977 1 96.44 176 ILE A C 1
ATOM 1375 O O . ILE A 1 176 ? 5.844 24.922 8.086 1 96.44 176 ILE A O 1
ATOM 1379 N N . LEU A 1 177 ? 5.504 24.484 10.25 1 97.88 177 LEU A N 1
ATOM 1380 C CA . LEU A 1 177 ? 6.172 25.703 10.68 1 97.88 177 LEU A CA 1
ATOM 1381 C C . LEU A 1 177 ? 7.637 25.719 10.25 1 97.88 177 LEU A C 1
ATOM 1383 O O . LEU A 1 177 ? 8.141 26.734 9.781 1 97.88 177 LEU A O 1
ATOM 1387 N N . ILE A 1 178 ? 8.25 24.578 10.414 1 98.12 178 ILE A N 1
ATOM 1388 C CA . ILE A 1 178 ? 9.633 24.469 9.984 1 98.12 178 ILE A CA 1
ATOM 1389 C C . ILE A 1 178 ? 9.727 24.672 8.477 1 98.12 178 ILE A C 1
ATOM 1391 O O . ILE A 1 178 ? 10.594 25.406 8 1 98.12 178 ILE A O 1
ATOM 1395 N N . GLY A 1 179 ? 8.867 24.109 7.766 1 97.75 179 GLY A N 1
ATOM 1396 C CA . GLY A 1 179 ? 8.852 24.234 6.316 1 97.75 179 GLY A CA 1
ATOM 1397 C C . GLY A 1 179 ? 8.625 25.656 5.84 1 97.75 179 GLY A C 1
ATOM 1398 O O . GLY A 1 179 ? 9.125 26.047 4.781 1 97.75 179 GLY A O 1
ATOM 1399 N N . LYS A 1 180 ? 7.906 26.453 6.598 1 97.06 180 LYS A N 1
ATOM 1400 C CA . LYS A 1 180 ? 7.535 27.797 6.18 1 97.06 180 LYS A CA 1
ATOM 1401 C C . LYS A 1 180 ? 8.43 28.844 6.84 1 97.06 180 LYS A C 1
ATOM 1403 O O . LYS A 1 180 ? 8.328 30.031 6.547 1 97.06 180 LYS A O 1
ATOM 1408 N N . TYR A 1 181 ? 9.281 28.406 7.648 1 97.56 181 TYR A N 1
ATOM 1409 C CA . TYR A 1 181 ? 10.102 29.281 8.484 1 97.56 181 TYR A CA 1
ATOM 1410 C C . TYR A 1 181 ? 10.867 30.281 7.629 1 97.56 181 TYR A C 1
ATOM 1412 O O . TYR A 1 181 ? 10.797 31.5 7.867 1 97.56 181 TYR A O 1
ATOM 1420 N N . HIS A 1 182 ? 11.578 29.828 6.629 1 96.5 182 HIS A N 1
ATOM 1421 C CA . HIS A 1 182 ? 12.438 30.703 5.848 1 96.5 182 HIS A CA 1
ATOM 1422 C C . HIS A 1 182 ? 11.625 31.672 5.012 1 96.5 182 HIS A C 1
ATOM 1424 O O . HIS A 1 182 ? 12.047 32.812 4.789 1 96.5 182 HIS A O 1
ATOM 1430 N N . SER A 1 183 ? 10.5 31.219 4.625 1 95.38 183 SER A N 1
ATOM 1431 C CA . SER A 1 183 ? 9.594 32.125 3.934 1 95.38 183 SER A CA 1
ATOM 1432 C C . SER A 1 183 ? 9.102 33.25 4.867 1 95.38 183 SER A C 1
ATOM 1434 O O . SER A 1 183 ? 9.086 34.406 4.5 1 95.38 183 SER A O 1
ATOM 1436 N N . LEU A 1 184 ? 8.758 32.906 6.07 1 96.94 184 LEU A N 1
ATOM 1437 C CA . LEU A 1 184 ? 8.273 33.875 7.066 1 96.94 184 LEU A CA 1
ATOM 1438 C C . LEU A 1 184 ? 9.383 34.844 7.477 1 96.94 184 LEU A C 1
ATOM 1440 O O . LEU A 1 184 ? 9.172 36.031 7.535 1 96.94 184 LEU A O 1
ATOM 1444 N N . THR A 1 185 ? 10.555 34.312 7.668 1 96.38 185 THR A N 1
ATOM 1445 C CA . THR A 1 185 ? 11.633 35.125 8.227 1 96.38 185 THR A CA 1
ATOM 1446 C C . THR A 1 185 ? 12.281 35.969 7.137 1 96.38 185 THR A C 1
ATOM 1448 O O . THR A 1 185 ? 12.984 36.938 7.438 1 96.38 185 THR A O 1
ATOM 1451 N N . SER A 1 186 ? 12.102 35.562 5.914 1 96.12 186 SER A N 1
ATOM 1452 C CA . SER A 1 186 ? 12.562 36.438 4.836 1 96.12 186 SER A CA 1
ATOM 1453 C C . SER A 1 186 ? 11.812 37.781 4.848 1 96.12 186 SER A C 1
ATOM 1455 O O . SER A 1 186 ? 12.375 38.812 4.492 1 96.12 186 SER A O 1
ATOM 1457 N N . GLN A 1 187 ? 10.633 37.781 5.316 1 96 187 GLN A N 1
ATOM 1458 C CA . GLN A 1 187 ? 9.797 38.969 5.387 1 96 187 GLN A CA 1
ATOM 1459 C C . GLN A 1 187 ? 9.852 39.625 6.773 1 96 187 GLN A C 1
ATOM 1461 O O . GLN A 1 187 ? 9.648 40.812 6.922 1 96 187 GLN A O 1
ATOM 1466 N N . HIS A 1 188 ? 10.141 38.75 7.723 1 97.31 188 HIS A N 1
ATOM 1467 C CA . HIS A 1 188 ? 10.188 39.156 9.117 1 97.31 188 HIS A CA 1
ATOM 1468 C C . HIS A 1 188 ? 11.453 38.656 9.805 1 97.31 188 HIS A C 1
ATOM 1470 O O . HIS A 1 188 ? 11.414 37.688 10.578 1 97.31 188 HIS A O 1
ATOM 1476 N N . GLN A 1 189 ? 12.5 39.312 9.664 1 95.25 189 GLN A N 1
ATOM 1477 C CA . GLN A 1 189 ? 13.844 38.875 10.023 1 95.25 189 GLN A CA 1
ATOM 1478 C C . GLN A 1 189 ? 13.984 38.719 11.531 1 95.25 189 GLN A C 1
ATOM 1480 O O . GLN A 1 189 ? 14.773 37.906 12.008 1 95.25 189 GLN A O 1
ATOM 1485 N N . MET A 1 190 ? 13.164 39.469 12.289 1 94.81 190 MET A N 1
ATOM 1486 C CA . MET A 1 190 ? 13.312 39.469 13.742 1 94.81 190 MET A CA 1
ATOM 1487 C C . MET A 1 190 ? 12.367 38.438 14.383 1 94.81 190 MET A C 1
ATOM 1489 O O . MET A 1 190 ? 12.281 38.375 15.609 1 94.81 190 MET A O 1
ATOM 1493 N N . ALA A 1 191 ? 11.727 37.688 13.578 1 96.81 191 ALA A N 1
ATOM 1494 C CA . ALA A 1 191 ? 10.711 36.781 14.094 1 96.81 191 ALA A CA 1
ATOM 1495 C C . ALA A 1 191 ? 11.344 35.688 14.938 1 96.81 191 ALA A C 1
ATOM 1497 O O . ALA A 1 191 ? 12.312 35.031 14.508 1 96.81 191 ALA A O 1
ATOM 1498 N N . ALA A 1 192 ? 10.883 35.531 16.141 1 97.06 192 ALA A N 1
ATOM 1499 C CA . ALA A 1 192 ? 11.18 34.375 17.016 1 97.06 192 ALA A CA 1
ATOM 1500 C C . ALA A 1 192 ? 9.945 33.5 17.219 1 97.06 192 ALA A C 1
ATOM 1502 O O . ALA A 1 192 ? 8.992 33.906 17.891 1 97.06 192 ALA A O 1
ATOM 1503 N N . ILE A 1 193 ? 10.031 32.344 16.641 1 97.38 193 ILE A N 1
ATOM 1504 C CA . ILE A 1 193 ? 8.867 31.453 16.625 1 97.38 193 ILE A CA 1
ATOM 1505 C C . ILE A 1 193 ? 9.086 30.281 17.562 1 97.38 193 ILE A C 1
ATOM 1507 O O . ILE A 1 193 ? 10.078 29.547 17.438 1 97.38 193 ILE A O 1
ATOM 1511 N N . TRP A 1 194 ? 8.141 30.094 18.453 1 96.94 194 TRP A N 1
ATOM 1512 C CA . TRP A 1 194 ? 8.188 29.016 19.438 1 96.94 194 TRP A CA 1
ATOM 1513 C C . TRP A 1 194 ? 6.957 28.125 19.328 1 96.94 194 TRP A C 1
ATOM 1515 O O . TRP A 1 194 ? 5.914 28.547 18.828 1 96.94 194 TRP A O 1
ATOM 1525 N N . VAL A 1 195 ? 7.195 26.859 19.797 1 95.94 195 VAL A N 1
ATOM 1526 C CA . VAL A 1 195 ? 6.059 25.953 19.891 1 95.94 195 VAL A CA 1
ATOM 1527 C C . VAL A 1 195 ? 5.984 25.344 21.281 1 95.94 195 VAL A C 1
ATOM 1529 O O . VAL A 1 195 ? 6.988 24.859 21.812 1 95.94 195 VAL A O 1
ATOM 1532 N N . ALA A 1 196 ? 4.875 25.547 21.906 1 93.38 196 ALA A N 1
ATOM 1533 C CA . ALA A 1 196 ? 4.535 24.719 23.062 1 93.38 196 ALA A CA 1
ATOM 1534 C C . ALA A 1 196 ? 3.904 23.391 22.625 1 93.38 196 ALA A C 1
ATOM 1536 O O . ALA A 1 196 ? 2.742 23.359 22.219 1 93.38 196 ALA A O 1
ATOM 1537 N N . PHE A 1 197 ? 4.684 22.312 22.797 1 92.69 197 PHE A N 1
ATOM 1538 C CA . PHE A 1 197 ? 4.324 21.047 22.141 1 92.69 197 PHE A CA 1
ATOM 1539 C C . PHE A 1 197 ? 4.055 19.969 23.172 1 92.69 197 PHE A C 1
ATOM 1541 O O . PHE A 1 197 ? 4.805 19.812 24.141 1 92.69 197 PHE A O 1
ATOM 1548 N N . GLY A 1 198 ? 2.975 19.141 22.875 1 87.75 198 GLY A N 1
ATOM 1549 C CA . GLY A 1 198 ? 2.705 17.953 23.688 1 87.75 198 GLY A CA 1
ATOM 1550 C C . GLY A 1 198 ? 1.87 18.266 24.922 1 87.75 198 GLY A C 1
ATOM 1551 O O . GLY A 1 198 ? 1.268 19.328 25.016 1 87.75 198 GLY A O 1
ATOM 1552 N N . THR A 1 199 ? 1.649 17.156 25.75 1 83 199 THR A N 1
ATOM 1553 C CA . THR A 1 199 ? 0.891 17.266 27 1 83 199 THR A CA 1
ATOM 1554 C C . THR A 1 199 ? 1.568 16.484 28.109 1 83 199 THR A C 1
ATOM 1556 O O . THR A 1 199 ? 2.408 15.617 27.859 1 83 199 THR A O 1
ATOM 1559 N N . GLY A 1 200 ? 1.309 16.875 29.266 1 81.5 200 GLY A N 1
ATOM 1560 C CA . GLY A 1 200 ? 1.795 16.125 30.422 1 81.5 200 GLY A CA 1
ATOM 1561 C C . GLY A 1 200 ? 3.309 16.031 30.469 1 81.5 200 GLY A C 1
ATOM 1562 O O . GLY A 1 200 ? 4 17.047 30.391 1 81.5 200 GLY A O 1
ATOM 1563 N N . LYS A 1 201 ? 3.773 14.742 30.562 1 87.19 201 LYS A N 1
ATOM 1564 C CA . LYS A 1 201 ? 5.203 14.477 30.719 1 87.19 201 LYS A CA 1
ATOM 1565 C C . LYS A 1 201 ? 5.945 14.734 29.406 1 87.19 201 LYS A C 1
ATOM 1567 O O . LYS A 1 201 ? 7.156 14.961 29.406 1 87.19 201 LYS A O 1
ATOM 1572 N N . ASN A 1 202 ? 5.199 14.805 28.328 1 87.38 202 ASN A N 1
ATOM 1573 C CA . ASN A 1 202 ? 5.828 14.969 27.031 1 87.38 202 ASN A CA 1
ATOM 1574 C C . ASN A 1 202 ? 5.762 16.422 26.547 1 87.38 202 ASN A C 1
ATOM 1576 O O . ASN A 1 202 ? 6.078 16.719 25.391 1 87.38 202 ASN A O 1
ATOM 1580 N N . PHE A 1 203 ? 5.34 17.281 27.469 1 89.44 203 PHE A N 1
ATOM 1581 C CA . PHE A 1 203 ? 5.258 18.688 27.125 1 89.44 203 PHE A CA 1
ATOM 1582 C C . PHE A 1 203 ? 6.652 19.297 27 1 89.44 203 PHE A C 1
ATOM 1584 O O . PHE A 1 203 ? 7.527 19.047 27.828 1 89.44 203 PHE A O 1
ATOM 1591 N N . MET A 1 204 ? 6.887 20.062 25.922 1 93.5 204 MET A N 1
ATOM 1592 C CA . MET A 1 204 ? 8.172 20.734 25.75 1 93.5 204 MET A CA 1
ATOM 1593 C C . MET A 1 204 ? 8.023 21.969 24.859 1 93.5 204 MET A C 1
ATOM 1595 O O . MET A 1 204 ? 7.055 22.078 24.109 1 93.5 204 MET A O 1
ATOM 1599 N N . TYR A 1 205 ? 8.914 22.844 25.031 1 94.94 205 TYR A N 1
ATOM 1600 C CA . TYR A 1 205 ? 9 24 24.141 1 94.94 205 TYR A CA 1
ATOM 1601 C C . TYR A 1 205 ? 10 23.734 23.016 1 94.94 205 TYR A C 1
ATOM 1603 O O . TYR A 1 205 ? 11.062 23.156 23.234 1 94.94 205 TYR A O 1
ATOM 1611 N N . LEU A 1 206 ? 9.609 24.156 21.828 1 96.25 206 LEU A N 1
ATOM 1612 C CA . LEU A 1 206 ? 10.484 24.031 20.656 1 96.25 206 LEU A CA 1
ATOM 1613 C C . LEU A 1 206 ? 10.852 25.406 20.109 1 96.25 206 LEU A C 1
ATOM 1615 O O . LEU A 1 206 ? 9.977 26.25 19.906 1 96.25 206 LEU A O 1
ATOM 1619 N N . ASP A 1 207 ? 12.102 25.609 19.969 1 97 207 ASP A N 1
ATOM 1620 C CA . ASP A 1 207 ? 12.617 26.797 19.297 1 97 207 ASP A CA 1
ATOM 1621 C C . ASP A 1 207 ? 12.742 26.562 17.781 1 97 207 ASP A C 1
ATOM 1623 O O . ASP A 1 207 ? 13.734 26 17.328 1 97 207 ASP A O 1
ATOM 1627 N N . ILE A 1 208 ? 11.836 27.094 17.031 1 97.81 208 ILE A N 1
ATOM 1628 C CA . ILE A 1 208 ? 11.773 26.812 15.602 1 97.81 208 ILE A CA 1
ATOM 1629 C C . ILE A 1 208 ? 12.961 27.469 14.898 1 97.81 208 ILE A C 1
ATOM 1631 O O . ILE A 1 208 ? 13.508 26.922 13.938 1 97.81 208 ILE A O 1
ATOM 1635 N N . ASN A 1 209 ? 13.383 28.688 15.383 1 97.38 209 ASN A N 1
ATOM 1636 C CA . ASN A 1 209 ? 14.555 29.344 14.82 1 97.38 209 ASN A CA 1
ATOM 1637 C C . ASN A 1 209 ? 15.805 28.484 14.93 1 97.38 209 ASN A C 1
ATOM 1639 O O . ASN A 1 209 ? 16.5 28.266 13.938 1 97.38 209 ASN A O 1
ATOM 1643 N N . ALA A 1 210 ? 15.961 27.938 16.094 1 96.75 210 ALA A N 1
ATOM 1644 C CA . ALA A 1 210 ? 17.141 27.109 16.328 1 96.75 210 ALA A CA 1
ATOM 1645 C C . ALA A 1 210 ? 17.094 25.844 15.492 1 96.75 210 ALA A C 1
ATOM 1647 O O . ALA A 1 210 ? 18.109 25.422 14.93 1 96.75 210 ALA A O 1
ATOM 1648 N N . ILE A 1 211 ? 15.992 25.266 15.398 1 97.38 211 ILE A N 1
ATOM 1649 C CA . ILE A 1 211 ? 15.82 24.031 14.648 1 97.38 211 ILE A CA 1
ATOM 1650 C C . ILE A 1 211 ? 16.125 24.281 13.172 1 97.38 211 ILE A C 1
ATOM 1652 O O . ILE A 1 211 ? 16.875 23.516 12.555 1 97.38 211 ILE A O 1
ATOM 1656 N N . CYS A 1 212 ? 15.578 25.312 12.641 1 97.94 212 CYS A N 1
ATOM 1657 C CA . CYS A 1 212 ? 15.758 25.609 11.219 1 97.94 212 CYS A CA 1
ATOM 1658 C C . CYS A 1 212 ? 17.203 25.984 10.922 1 97.94 212 CYS A C 1
ATOM 1660 O O . CYS A 1 212 ? 17.719 25.672 9.852 1 97.94 212 CYS A O 1
ATOM 1662 N N . TYR A 1 213 ? 17.812 26.688 11.844 1 97 213 TYR A N 1
ATOM 1663 C CA . TYR A 1 213 ? 19.219 27 11.688 1 97 213 TYR A CA 1
ATOM 1664 C C . TYR A 1 213 ? 20.062 25.734 11.625 1 97 213 TYR A C 1
ATOM 1666 O O . TYR A 1 213 ? 20.953 25.609 10.773 1 97 213 TYR A O 1
ATOM 1674 N N . ALA A 1 214 ? 19.797 24.812 12.445 1 96.81 214 ALA A N 1
ATOM 1675 C CA . ALA A 1 214 ? 20.547 23.562 12.5 1 96.81 214 ALA A CA 1
ATOM 1676 C C . ALA A 1 214 ? 20.312 22.719 11.25 1 96.81 214 ALA A C 1
ATOM 1678 O O . ALA A 1 214 ? 21.234 22.094 10.734 1 96.81 214 ALA A O 1
ATOM 1679 N N . LEU A 1 215 ? 19.109 22.688 10.734 1 96.94 215 LEU A N 1
ATOM 1680 C CA . LEU A 1 215 ? 18.75 21.891 9.57 1 96.94 215 LEU A CA 1
ATOM 1681 C C . LEU A 1 215 ? 19.266 22.516 8.289 1 96.94 215 LEU A C 1
ATOM 1683 O O . LEU A 1 215 ? 19.594 21.812 7.332 1 96.94 215 LEU A O 1
ATOM 1687 N N . GLY A 1 216 ? 19.312 23.844 8.281 1 97.19 216 GLY A N 1
ATOM 1688 C CA . GLY A 1 216 ? 19.578 24.562 7.047 1 97.19 216 GLY A CA 1
ATOM 1689 C C . GLY A 1 216 ? 18.328 24.812 6.227 1 97.19 216 GLY A C 1
ATOM 1690 O O . GLY A 1 216 ? 17.312 24.141 6.414 1 97.19 216 GLY A O 1
ATOM 1691 N N . LYS A 1 217 ? 18.359 25.703 5.324 1 97.19 217 LYS A N 1
ATOM 1692 C CA . LYS A 1 217 ? 17.219 26.172 4.555 1 97.19 217 LYS A CA 1
ATOM 1693 C C . LYS A 1 217 ? 16.625 25.031 3.707 1 97.19 217 LYS A C 1
ATOM 1695 O O . LYS A 1 217 ? 15.422 24.812 3.715 1 97.19 217 LYS A O 1
ATOM 1700 N N . ASP A 1 218 ? 17.469 24.312 3.043 1 97.44 218 ASP A N 1
ATOM 1701 C CA . ASP A 1 218 ? 17.016 23.297 2.104 1 97.44 218 ASP A CA 1
ATOM 1702 C C . ASP A 1 218 ? 16.266 22.172 2.828 1 97.44 218 ASP A C 1
ATOM 1704 O O . ASP A 1 218 ? 15.18 21.781 2.408 1 97.44 218 ASP A O 1
ATOM 1708 N N . ARG A 1 219 ? 16.781 21.719 3.881 1 97.19 219 ARG A N 1
ATOM 1709 C CA . ARG A 1 219 ? 16.156 20.609 4.613 1 97.19 219 ARG A CA 1
ATOM 1710 C C . ARG A 1 219 ? 14.906 21.078 5.348 1 97.19 219 ARG A C 1
ATOM 1712 O O . ARG A 1 219 ? 13.938 20.328 5.465 1 97.19 219 ARG A O 1
ATOM 1719 N N . SER A 1 220 ? 14.945 22.297 5.832 1 98.25 220 SER A N 1
ATOM 1720 C CA . SER A 1 220 ? 13.75 22.844 6.469 1 98.25 220 SER A CA 1
ATOM 1721 C C . SER A 1 220 ? 12.586 22.922 5.488 1 98.25 220 SER A C 1
ATOM 1723 O O . SER A 1 220 ? 11.477 22.5 5.801 1 98.25 220 SER A O 1
ATOM 1725 N N . THR A 1 221 ? 12.898 23.406 4.34 1 97.56 221 THR A 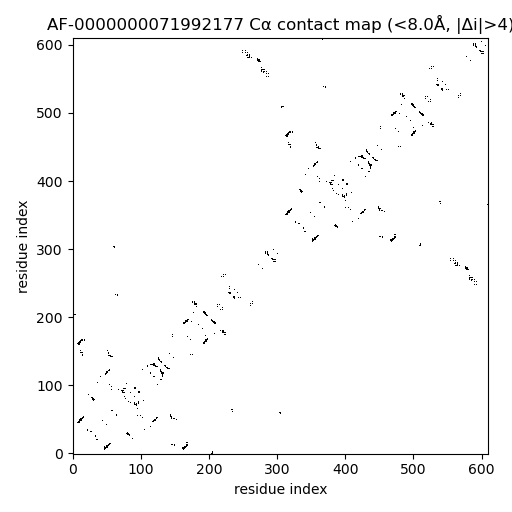N 1
ATOM 1726 C CA . THR A 1 221 ? 11.875 23.578 3.32 1 97.56 221 THR A CA 1
ATOM 1727 C C . THR A 1 221 ? 11.359 22.219 2.838 1 97.56 221 THR A C 1
ATOM 1729 O O . THR A 1 221 ? 10.18 22.078 2.514 1 97.56 221 THR A O 1
ATOM 1732 N N . ALA A 1 222 ? 12.172 21.234 2.871 1 97.75 222 ALA A N 1
ATOM 1733 C CA . ALA A 1 222 ? 11.859 19.906 2.359 1 97.75 222 ALA A CA 1
ATOM 1734 C C . ALA A 1 222 ? 11.102 19.078 3.4 1 97.75 222 ALA A C 1
ATOM 1736 O O . ALA A 1 222 ? 10.477 18.078 3.066 1 97.75 222 ALA A O 1
ATOM 1737 N N . LEU A 1 223 ? 11.094 19.453 4.59 1 97.62 223 LEU A N 1
ATOM 1738 C CA . LEU A 1 223 ? 10.695 18.625 5.715 1 97.62 223 LEU A CA 1
ATOM 1739 C C . LEU A 1 223 ? 9.227 18.219 5.605 1 97.62 223 LEU A C 1
ATOM 1741 O O . LEU A 1 223 ? 8.867 17.078 5.852 1 97.62 223 LEU A O 1
ATOM 1745 N N . PRO A 1 224 ? 8.336 19.172 5.207 1 96.19 224 PRO A N 1
ATOM 1746 C CA . PRO A 1 224 ? 6.934 18.766 5.082 1 96.19 224 PRO A CA 1
ATOM 1747 C C . PRO A 1 224 ? 6.73 17.656 4.059 1 96.19 224 PRO A C 1
ATOM 1749 O O . PRO A 1 224 ? 5.93 16.734 4.277 1 96.19 224 PRO A O 1
ATOM 1752 N N . MET A 1 225 ? 7.441 17.703 2.992 1 95.56 225 MET A N 1
ATOM 1753 C CA . MET A 1 225 ? 7.332 16.672 1.974 1 95.56 225 MET A CA 1
ATOM 1754 C C . MET A 1 225 ? 7.906 15.344 2.48 1 95.56 225 MET A C 1
ATOM 1756 O O . MET A 1 225 ? 7.328 14.281 2.248 1 95.56 225 MET A O 1
ATOM 1760 N N . PHE A 1 226 ? 9.047 15.477 3.105 1 96.44 226 PHE A N 1
ATOM 1761 C CA . PHE A 1 226 ? 9.617 14.297 3.748 1 96.44 226 PHE A CA 1
ATOM 1762 C C . PHE A 1 226 ? 8.617 13.656 4.699 1 96.44 226 PHE A C 1
ATOM 1764 O O . PHE A 1 226 ? 8.43 12.438 4.68 1 96.44 226 PHE A O 1
ATOM 1771 N N . HIS A 1 227 ? 8.008 14.484 5.453 1 95.5 227 HIS A N 1
ATOM 1772 C CA . HIS A 1 227 ? 7.027 14.023 6.43 1 95.5 227 HIS A CA 1
ATOM 1773 C C . HIS A 1 227 ? 5.863 13.32 5.75 1 95.5 227 HIS A C 1
ATOM 1775 O O . HIS A 1 227 ? 5.441 12.242 6.184 1 95.5 227 HIS A O 1
ATOM 1781 N N . SER A 1 228 ? 5.336 13.914 4.715 1 92.62 228 SER A N 1
ATOM 1782 C CA . SER A 1 228 ? 4.215 13.328 3.988 1 92.62 228 SER A CA 1
ATOM 1783 C C . SER A 1 228 ? 4.625 12.031 3.291 1 92.62 228 SER A C 1
ATOM 1785 O O . SER A 1 228 ? 3.887 11.047 3.32 1 92.62 228 SER A O 1
ATOM 1787 N N . PHE A 1 229 ? 5.816 12.047 2.748 1 93.81 229 PHE A N 1
ATOM 1788 C CA . PHE A 1 229 ? 6.324 10.906 1.998 1 93.81 229 PHE A CA 1
ATOM 1789 C C . PHE A 1 229 ? 6.492 9.695 2.906 1 93.81 229 PHE A C 1
ATOM 1791 O O . PHE A 1 229 ? 6.312 8.555 2.471 1 93.81 229 PHE A O 1
ATOM 1798 N N . THR A 1 230 ? 6.816 9.938 4.09 1 94 230 THR A N 1
ATOM 1799 C CA . THR A 1 230 ? 7.156 8.852 5.008 1 94 230 THR A CA 1
ATOM 1800 C C . THR A 1 230 ? 5.926 8.391 5.777 1 94 230 THR A C 1
ATOM 1802 O O . THR A 1 230 ? 6.02 7.5 6.625 1 94 230 THR A O 1
ATOM 1805 N N . GLY A 1 231 ? 4.793 9 5.523 1 90.06 231 GLY A N 1
ATOM 1806 C CA . GLY A 1 231 ? 3.539 8.602 6.145 1 90.06 231 GLY A CA 1
ATOM 1807 C C . GLY A 1 231 ? 2.947 9.68 7.035 1 90.06 231 GLY A C 1
ATOM 1808 O O . GLY A 1 231 ? 3.627 10.203 7.918 1 90.06 231 GLY A O 1
ATOM 1809 N N . CYS A 1 232 ? 1.707 9.984 6.77 1 86.75 232 CYS A N 1
ATOM 1810 C CA . CYS A 1 232 ? 0.897 10.883 7.586 1 86.75 232 CYS A CA 1
ATOM 1811 C C . CYS A 1 232 ? -0.577 10.5 7.52 1 86.75 232 CYS A C 1
ATOM 1813 O O . CYS A 1 232 ? -0.914 9.375 7.148 1 86.75 232 CYS A O 1
ATOM 1815 N N . ASP A 1 233 ? -1.5 11.328 7.922 1 73.88 233 ASP A N 1
ATOM 1816 C CA . ASP A 1 233 ? -2.908 10.961 8.039 1 73.88 233 ASP A CA 1
ATOM 1817 C C . ASP A 1 233 ? -3.479 10.547 6.684 1 73.88 233 ASP A C 1
ATOM 1819 O O . ASP A 1 233 ? -4.34 9.672 6.609 1 73.88 233 ASP A O 1
ATOM 1823 N N . THR A 1 234 ? -2.916 11.117 5.641 1 74.69 234 THR A N 1
ATOM 1824 C CA . THR A 1 234 ? -3.527 10.891 4.336 1 74.69 234 THR A CA 1
ATOM 1825 C C . THR A 1 234 ? -2.633 10.016 3.461 1 74.69 234 THR A C 1
ATOM 1827 O O . THR A 1 234 ? -3.008 9.656 2.344 1 74.69 234 THR A O 1
ATOM 1830 N N . THR A 1 235 ? -1.425 9.719 3.939 1 82.25 235 THR A N 1
ATOM 1831 C CA . THR A 1 235 ? -0.475 8.93 3.164 1 82.25 235 THR A CA 1
ATOM 1832 C C . THR A 1 235 ? 0.042 7.746 3.982 1 82.25 235 THR A C 1
ATOM 1834 O O . THR A 1 235 ? 0.389 7.902 5.156 1 82.25 235 THR A O 1
ATOM 1837 N N . SER A 1 236 ? 0.153 6.625 3.371 1 82.69 236 SER A N 1
ATOM 1838 C CA . SER A 1 236 ? 0.614 5.418 4.047 1 82.69 236 SER A CA 1
ATOM 1839 C C . SER A 1 236 ? 2.105 5.492 4.355 1 82.69 236 SER A C 1
ATOM 1841 O O . SER A 1 236 ? 2.875 6.078 3.59 1 82.69 236 SER A O 1
ATOM 1843 N N . ALA A 1 237 ? 2.461 4.844 5.422 1 89.5 237 ALA A N 1
ATOM 1844 C CA . ALA A 1 237 ? 3.865 4.766 5.82 1 89.5 237 ALA A CA 1
ATOM 1845 C C . ALA A 1 237 ? 4.547 3.553 5.195 1 89.5 237 ALA A C 1
ATOM 1847 O O . ALA A 1 237 ? 3.875 2.627 4.734 1 89.5 237 ALA A O 1
ATOM 1848 N N . PHE A 1 238 ? 5.848 3.596 5.125 1 90.75 238 PHE A N 1
ATOM 1849 C CA . PHE A 1 238 ? 6.617 2.457 4.633 1 90.75 238 PHE A CA 1
ATOM 1850 C C . PHE A 1 238 ? 6.551 1.295 5.617 1 90.75 238 PHE A C 1
ATOM 1852 O O . PHE A 1 238 ? 6.73 1.482 6.82 1 90.75 238 PHE A O 1
ATOM 1859 N N . PHE A 1 239 ? 6.25 0.196 5.098 1 85.5 239 PHE A N 1
ATOM 1860 C CA . PHE A 1 239 ? 6.078 -0.986 5.934 1 85.5 239 PHE A CA 1
ATOM 1861 C C . PHE A 1 239 ? 7.355 -1.298 6.703 1 85.5 239 PHE A C 1
ATOM 1863 O O . PHE A 1 239 ? 8.422 -1.451 6.105 1 85.5 239 PHE A O 1
ATOM 1870 N N . GLY A 1 240 ? 7.281 -1.34 7.992 1 88.12 240 GLY A N 1
ATOM 1871 C CA . GLY A 1 240 ? 8.375 -1.752 8.859 1 88.12 240 GLY A CA 1
ATOM 1872 C C . GLY A 1 240 ? 9.422 -0.673 9.055 1 88.12 240 GLY A C 1
ATOM 1873 O O . GLY A 1 240 ? 10.469 -0.917 9.656 1 88.12 240 GLY A O 1
ATOM 1874 N N . LYS A 1 241 ? 9.219 0.483 8.531 1 92.19 241 LYS A N 1
ATOM 1875 C CA . LYS A 1 241 ? 10.188 1.568 8.625 1 92.19 241 LYS A CA 1
ATOM 1876 C C . LYS A 1 241 ? 9.594 2.781 9.336 1 92.19 241 LYS A C 1
ATOM 1878 O O . LYS A 1 241 ? 8.609 3.359 8.867 1 92.19 241 LYS A O 1
ATOM 1883 N N . GLY A 1 242 ? 10.195 3.088 10.438 1 90.56 242 GLY A N 1
ATOM 1884 C CA . GLY A 1 242 ? 9.773 4.281 11.156 1 90.56 242 GLY A CA 1
ATOM 1885 C C . GLY A 1 242 ? 10.422 5.551 10.633 1 90.56 242 GLY A C 1
ATOM 1886 O O . GLY A 1 242 ? 11.352 5.492 9.828 1 90.56 242 GLY A O 1
ATOM 1887 N N . LYS A 1 243 ? 9.992 6.699 11.078 1 89.5 243 LYS A N 1
ATOM 1888 C CA . LYS A 1 243 ? 10.484 7.992 10.609 1 89.5 243 LYS A CA 1
ATOM 1889 C C . LYS A 1 243 ? 11.969 8.164 10.938 1 89.5 243 LYS A C 1
ATOM 1891 O O . LYS A 1 243 ? 12.703 8.805 10.188 1 89.5 243 LYS A O 1
ATOM 1896 N N . LYS A 1 244 ? 12.375 7.59 12.039 1 91.69 244 LYS A N 1
ATOM 1897 C CA . LYS A 1 244 ? 13.781 7.672 12.406 1 91.69 244 LYS A CA 1
ATOM 1898 C C . LYS A 1 244 ? 14.664 6.98 11.375 1 91.69 244 LYS A C 1
ATOM 1900 O O . LYS A 1 244 ? 15.68 7.531 10.945 1 91.69 244 LYS A O 1
ATOM 1905 N N . SER A 1 245 ? 14.258 5.805 11.008 1 93.06 245 SER A N 1
ATOM 1906 C CA . SER A 1 245 ? 14.992 5.055 10 1 93.06 245 SER A CA 1
ATOM 1907 C C . SER A 1 245 ? 15.016 5.801 8.672 1 93.06 245 SER A C 1
ATOM 1909 O O . SER A 1 245 ? 16.047 5.812 7.977 1 93.06 245 SER A O 1
ATOM 1911 N N . VAL A 1 246 ? 13.953 6.41 8.352 1 95.75 246 VAL A N 1
ATOM 1912 C CA . VAL A 1 246 ? 13.883 7.129 7.082 1 95.75 246 VAL A CA 1
ATOM 1913 C C . VAL A 1 246 ? 14.727 8.398 7.156 1 95.75 246 VAL A C 1
ATOM 1915 O O . VAL A 1 246 ? 15.328 8.805 6.16 1 95.75 246 VAL A O 1
ATOM 1918 N N . TRP A 1 247 ? 14.773 8.992 8.312 1 96.19 247 TRP A N 1
ATOM 1919 C CA . TRP A 1 247 ? 15.648 10.148 8.516 1 96.19 247 TRP A CA 1
ATOM 1920 C C . TRP A 1 247 ? 17.109 9.781 8.273 1 96.19 247 TRP A C 1
ATOM 1922 O O . TRP A 1 247 ? 17.844 10.531 7.617 1 96.19 247 TRP A O 1
ATOM 1932 N N . GLU A 1 248 ? 17.5 8.617 8.703 1 95.94 248 GLU A N 1
ATOM 1933 C CA . GLU A 1 248 ? 18.859 8.133 8.477 1 95.94 248 GLU A CA 1
ATOM 1934 C C . GLU A 1 248 ? 19.141 7.914 6.996 1 95.94 248 GLU A C 1
ATOM 1936 O O . GLU A 1 248 ? 20.234 8.211 6.508 1 95.94 248 GLU A O 1
ATOM 1941 N N . ALA A 1 249 ? 18.156 7.441 6.402 1 96.56 249 ALA A N 1
ATOM 1942 C CA . ALA A 1 249 ? 18.281 7.27 4.957 1 96.56 249 ALA A CA 1
ATOM 1943 C C . ALA A 1 249 ? 18.484 8.617 4.262 1 96.56 249 ALA A C 1
ATOM 1945 O O . ALA A 1 249 ? 19.281 8.727 3.322 1 96.56 249 ALA A O 1
ATOM 1946 N N . TRP A 1 250 ? 17.719 9.617 4.711 1 97.06 250 TRP A N 1
ATOM 1947 C CA . TRP A 1 250 ? 17.859 10.961 4.16 1 97.06 250 TRP A CA 1
ATOM 1948 C C . TRP A 1 250 ? 19.281 11.492 4.359 1 97.06 250 TRP A C 1
ATOM 1950 O O . TRP A 1 250 ? 19.859 12.102 3.455 1 97.06 250 TRP A O 1
ATOM 1960 N N . ASN A 1 251 ? 19.875 11.188 5.512 1 96.31 251 ASN A N 1
ATOM 1961 C CA . ASN A 1 251 ? 21.25 11.609 5.789 1 96.31 251 ASN A CA 1
ATOM 1962 C C . ASN A 1 251 ? 22.25 1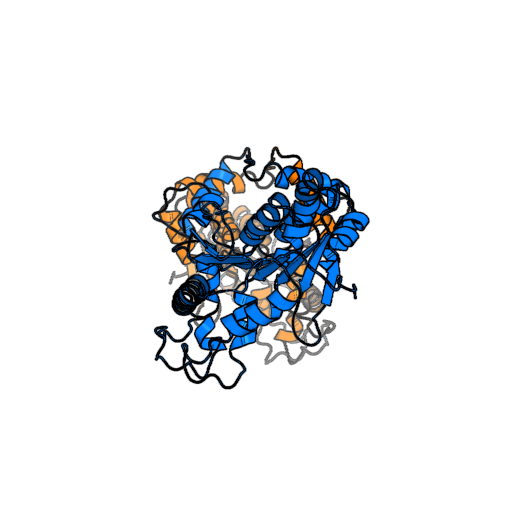0.922 4.852 1 96.31 251 ASN A C 1
ATOM 1964 O O . ASN A 1 251 ? 23.266 11.508 4.504 1 96.31 251 ASN A O 1
ATOM 1968 N N . ALA A 1 252 ? 21.938 9.75 4.441 1 95.06 252 ALA A N 1
ATOM 1969 C CA . ALA A 1 252 ? 22.828 8.961 3.59 1 95.06 252 ALA A CA 1
ATOM 1970 C C . ALA A 1 252 ? 22.656 9.344 2.123 1 95.06 252 ALA A C 1
ATOM 1972 O O . ALA A 1 252 ? 23.578 9.148 1.316 1 95.06 252 ALA A O 1
ATOM 1973 N N . TYR A 1 253 ? 21.516 9.836 1.808 1 96.44 253 TYR A N 1
ATOM 1974 C CA . TYR A 1 253 ? 21.203 10.211 0.432 1 96.44 253 TYR A CA 1
ATOM 1975 C C . TYR A 1 253 ? 20.641 11.625 0.364 1 96.44 253 TYR A C 1
ATOM 1977 O O . TYR A 1 253 ? 19.469 11.82 0.045 1 96.44 253 TYR A O 1
ATOM 1985 N N . VAL A 1 254 ? 21.438 12.594 0.421 1 96.5 254 VAL A N 1
ATOM 1986 C CA . VAL A 1 254 ? 21.062 13.992 0.568 1 96.5 254 VAL A CA 1
ATOM 1987 C C . VAL A 1 254 ? 20.5 14.523 -0.75 1 96.5 254 VAL A C 1
ATOM 1989 O O . VAL A 1 254 ? 19.797 15.531 -0.771 1 96.5 254 VAL A O 1
ATOM 1992 N N . GLU A 1 255 ? 20.766 13.812 -1.824 1 95.56 255 GLU A N 1
ATOM 1993 C CA . GLU A 1 255 ? 20.328 14.227 -3.154 1 95.56 255 GLU A CA 1
ATOM 1994 C C . GLU A 1 255 ? 18.812 14.273 -3.252 1 95.56 255 GLU A C 1
ATOM 1996 O O . GLU A 1 255 ? 18.25 15.039 -4.043 1 95.56 255 GLU A O 1
ATOM 2001 N N . VAL A 1 256 ? 18.141 13.547 -2.404 1 97.62 256 VAL A N 1
ATOM 2002 C CA . VAL A 1 256 ? 16.688 13.477 -2.455 1 97.62 256 VAL A CA 1
ATOM 2003 C C . VAL A 1 256 ? 16.094 14.812 -2.02 1 97.62 256 VAL A C 1
ATOM 2005 O O . VAL A 1 256 ? 14.93 15.102 -2.307 1 97.62 256 VAL A O 1
ATOM 2008 N N . THR A 1 257 ? 16.875 15.648 -1.323 1 97.94 257 THR A N 1
ATOM 2009 C CA . THR A 1 257 ? 16.422 16.969 -0.886 1 97.94 257 THR A CA 1
ATOM 2010 C C . THR A 1 257 ? 15.93 17.781 -2.072 1 97.94 257 THR A C 1
ATOM 2012 O O . THR A 1 257 ? 14.938 18.5 -1.964 1 97.94 257 THR A O 1
ATOM 2015 N N . GLU A 1 258 ? 16.562 17.594 -3.133 1 96.56 258 GLU A N 1
ATOM 2016 C CA . GLU A 1 258 ? 16.172 18.328 -4.34 1 96.56 258 GLU A CA 1
ATOM 2017 C C . GLU A 1 258 ? 14.766 17.938 -4.781 1 96.56 258 GLU A C 1
ATOM 2019 O O . GLU A 1 258 ? 13.969 18.781 -5.164 1 96.56 258 GLU A O 1
ATOM 2024 N N . ALA A 1 259 ? 14.523 16.703 -4.715 1 95.88 259 ALA A N 1
ATOM 2025 C CA . ALA A 1 259 ? 13.195 16.219 -5.094 1 95.88 259 ALA A CA 1
ATOM 2026 C C . ALA A 1 259 ? 12.125 16.781 -4.156 1 95.88 259 ALA A C 1
ATOM 2028 O O . ALA A 1 259 ? 11.094 17.281 -4.609 1 95.88 259 ALA A O 1
ATOM 2029 N N . PHE A 1 260 ? 12.43 16.734 -2.875 1 97.06 260 PHE A N 1
ATOM 2030 C CA . PHE A 1 260 ? 11.484 17.234 -1.89 1 97.06 260 PHE A CA 1
ATOM 2031 C C . PHE A 1 260 ? 11.219 18.719 -2.109 1 97.06 260 PHE A C 1
ATOM 2033 O O . PHE A 1 260 ? 10.062 19.156 -2.131 1 97.06 260 PHE A O 1
ATOM 2040 N N . ASN A 1 261 ? 12.258 19.406 -2.311 1 96.81 261 ASN A N 1
ATOM 2041 C CA . ASN A 1 261 ? 12.125 20.859 -2.498 1 96.81 261 ASN A CA 1
ATOM 2042 C C . ASN A 1 261 ? 11.367 21.188 -3.781 1 96.81 261 ASN A C 1
ATOM 2044 O O . ASN A 1 261 ? 10.516 22.078 -3.795 1 96.81 261 ASN A O 1
ATOM 2048 N N . ASN A 1 262 ? 11.672 20.5 -4.793 1 94.56 262 ASN A N 1
ATOM 2049 C CA . ASN A 1 262 ? 10.977 20.734 -6.055 1 94.56 262 ASN A CA 1
ATOM 2050 C C . ASN A 1 262 ? 9.477 20.453 -5.934 1 94.56 262 ASN A C 1
ATOM 2052 O O . ASN A 1 262 ? 8.656 21.188 -6.469 1 94.56 262 ASN A O 1
ATOM 2056 N N . LEU A 1 263 ? 9.164 19.438 -5.254 1 92.94 263 LEU A N 1
ATOM 2057 C CA . LEU A 1 263 ? 7.766 19.078 -5.059 1 92.94 263 LEU A CA 1
ATOM 2058 C C . LEU A 1 263 ? 7.055 20.109 -4.176 1 92.94 263 LEU A C 1
ATOM 2060 O O . LEU A 1 263 ? 5.887 20.422 -4.402 1 92.94 263 LEU A O 1
ATOM 2064 N N . MET A 1 264 ? 7.762 20.578 -3.176 1 93.38 264 MET A N 1
ATOM 2065 C CA . MET A 1 264 ? 7.207 21.625 -2.318 1 93.38 264 MET A CA 1
ATOM 2066 C C . MET A 1 264 ? 6.926 22.891 -3.115 1 93.38 264 MET A C 1
ATOM 2068 O O . MET A 1 264 ? 5.918 23.562 -2.891 1 93.38 264 MET A O 1
ATOM 2072 N N . ASN A 1 265 ? 7.789 23.125 -4.039 1 91.62 265 ASN A N 1
ATOM 2073 C CA . ASN A 1 265 ? 7.688 24.359 -4.82 1 91.62 265 ASN A CA 1
ATOM 2074 C C . ASN A 1 265 ? 6.703 24.203 -5.98 1 91.62 265 ASN A C 1
ATOM 2076 O O . ASN A 1 265 ? 6.188 25.188 -6.5 1 91.62 265 ASN A O 1
ATOM 2080 N N . HIS A 1 266 ? 6.477 22.938 -6.309 1 89.94 266 HIS A N 1
ATOM 2081 C CA . HIS A 1 266 ? 5.555 22.625 -7.398 1 89.94 266 HIS A CA 1
ATOM 2082 C C . HIS A 1 266 ? 4.551 21.562 -6.992 1 89.94 266 HIS A C 1
ATOM 2084 O O . HIS A 1 266 ? 4.52 20.469 -7.578 1 89.94 266 HIS A O 1
ATOM 2090 N N . PRO A 1 267 ? 3.67 21.891 -6.094 1 84 267 PRO A N 1
ATOM 2091 C CA . PRO A 1 267 ? 2.795 20.891 -5.492 1 84 267 PRO A CA 1
ATOM 2092 C C . PRO A 1 267 ? 1.812 20.281 -6.492 1 84 267 PRO A C 1
ATOM 2094 O O . PRO A 1 267 ? 1.262 19.203 -6.25 1 84 267 PRO A O 1
ATOM 2097 N N . TYR A 1 268 ? 1.609 20.922 -7.695 1 80 268 TYR A N 1
ATOM 2098 C CA . TYR A 1 268 ? 0.631 20.406 -8.648 1 80 268 TYR A CA 1
ATOM 2099 C C . TYR A 1 268 ? 1.317 19.859 -9.898 1 80 268 TYR A C 1
ATOM 2101 O O . TYR A 1 268 ? 0.696 19.75 -10.961 1 80 268 TYR A O 1
ATOM 2109 N N . MET A 1 269 ? 2.529 19.609 -9.688 1 80.19 269 MET A N 1
ATOM 2110 C CA . MET A 1 269 ? 3.258 19.047 -10.82 1 80.19 269 MET A CA 1
ATOM 2111 C C . MET A 1 269 ? 2.635 17.719 -11.258 1 80.19 269 MET A C 1
ATOM 2113 O O . MET A 1 269 ? 2.262 16.906 -10.422 1 80.19 269 MET A O 1
ATOM 2117 N N . THR A 1 270 ? 2.453 17.641 -12.578 1 75.19 270 THR A N 1
ATOM 2118 C CA . THR A 1 270 ? 1.88 16.422 -13.133 1 75.19 270 THR A CA 1
ATOM 2119 C C . THR A 1 270 ? 2.98 15.461 -13.586 1 75.19 270 THR A C 1
ATOM 2121 O O . THR A 1 270 ? 3.971 15.891 -14.188 1 75.19 270 THR A O 1
ATOM 2124 N N . VAL A 1 271 ? 2.85 14.312 -13.109 1 75.31 271 VAL A N 1
ATOM 2125 C CA . VAL A 1 271 ? 3.764 13.266 -13.562 1 75.31 271 VAL A CA 1
ATOM 2126 C C . VAL A 1 271 ? 3.092 12.422 -14.641 1 75.31 271 VAL A C 1
ATOM 2128 O O . VAL A 1 271 ? 1.937 12.016 -14.484 1 75.31 271 VAL A O 1
ATOM 2131 N N . THR A 1 272 ? 3.746 12.422 -15.773 1 74.19 272 THR A N 1
ATOM 2132 C CA . THR A 1 272 ? 3.164 11.648 -16.859 1 74.19 272 THR A CA 1
ATOM 2133 C C . THR A 1 272 ? 3.92 10.344 -17.062 1 74.19 272 THR A C 1
ATOM 2135 O O . THR A 1 272 ? 5.141 10.297 -16.906 1 74.19 272 THR A O 1
ATOM 2138 N N . VAL A 1 273 ? 3.133 9.289 -17.125 1 76.12 273 VAL A N 1
ATOM 2139 C CA . VAL A 1 273 ? 3.67 7.977 -17.469 1 76.12 273 VAL A CA 1
ATOM 2140 C C . VAL A 1 273 ? 3.373 7.672 -18.938 1 76.12 273 VAL A C 1
ATOM 2142 O O . VAL A 1 273 ? 2.242 7.844 -19.406 1 76.12 273 VAL A O 1
ATOM 2145 N N . ASN A 1 274 ? 4.395 7.516 -19.672 1 75.75 274 ASN A N 1
ATOM 2146 C CA . ASN A 1 274 ? 4.219 7.199 -21.078 1 75.75 274 ASN A CA 1
ATOM 2147 C C . ASN A 1 274 ? 3.869 5.73 -21.281 1 75.75 274 ASN A C 1
ATOM 2149 O O . ASN A 1 274 ? 4.645 4.977 -21.875 1 75.75 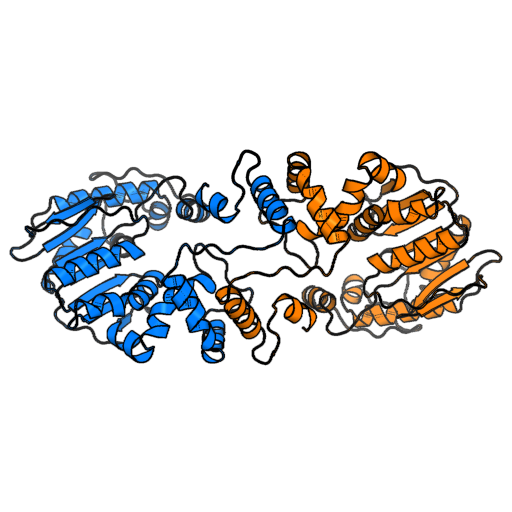274 ASN A O 1
ATOM 2153 N N . CYS A 1 275 ? 2.746 5.266 -20.812 1 82.62 275 CYS A N 1
ATOM 2154 C CA . CYS A 1 275 ? 2.301 3.881 -20.938 1 82.62 275 CYS A CA 1
ATOM 2155 C C . CYS A 1 275 ? 0.78 3.799 -20.969 1 82.62 275 CYS A C 1
ATOM 2157 O O . CYS A 1 275 ? 0.115 4.105 -19.984 1 82.62 275 CYS A O 1
ATOM 2159 N N . LYS A 1 276 ? 0.326 3.529 -22.156 1 86.5 276 LYS A N 1
ATOM 2160 C CA . LYS A 1 276 ? -1.115 3.412 -22.344 1 86.5 276 LYS A CA 1
ATOM 2161 C C . LYS A 1 276 ? -1.726 2.42 -21.359 1 86.5 276 LYS A C 1
ATOM 2163 O O . LYS A 1 276 ? -2.828 2.637 -20.859 1 86.5 276 LYS A O 1
ATOM 2168 N N . GLU A 1 277 ? -1.006 1.38 -21.078 1 91 277 GLU A N 1
ATOM 2169 C CA . GLU A 1 277 ? -1.479 0.358 -20.156 1 91 277 GLU A CA 1
ATOM 2170 C C . GLU A 1 277 ? -1.701 0.939 -18.766 1 91 277 GLU A C 1
ATOM 2172 O O . GLU A 1 277 ? -2.678 0.601 -18.094 1 91 277 GLU A O 1
ATOM 2177 N N . PHE A 1 278 ? -0.858 1.856 -18.422 1 90.06 278 PHE A N 1
ATOM 2178 C CA . PHE A 1 278 ? -0.987 2.479 -17.109 1 90.06 278 PHE A CA 1
ATOM 2179 C C . PHE A 1 278 ? -2.271 3.295 -17.016 1 90.06 278 PHE A C 1
ATOM 2181 O O . PHE A 1 278 ? -2.961 3.27 -16 1 90.06 278 PHE A O 1
ATOM 2188 N N . GLN A 1 279 ? -2.547 3.973 -18.031 1 89.88 279 GLN A N 1
ATOM 2189 C CA . GLN A 1 279 ? -3.75 4.801 -18.047 1 89.88 279 GLN A CA 1
ATOM 2190 C C . GLN A 1 279 ? -5.008 3.945 -17.922 1 89.88 279 GLN A C 1
ATOM 2192 O O . GLN A 1 279 ? -5.922 4.285 -17.172 1 89.88 279 GLN A O 1
ATOM 2197 N N . LEU A 1 280 ? -5 2.879 -18.609 1 94.25 280 LEU A N 1
ATOM 2198 C CA . LEU A 1 280 ? -6.137 1.969 -18.562 1 94.25 280 LEU A CA 1
ATOM 2199 C C . LEU A 1 280 ? -6.281 1.348 -17.188 1 94.25 280 LEU A C 1
ATOM 2201 O O . LEU A 1 280 ? -7.391 1.248 -16.656 1 94.25 280 LEU A O 1
ATOM 2205 N N . LEU A 1 281 ? -5.18 0.958 -16.609 1 94.69 281 LEU A N 1
ATOM 2206 C CA . LEU A 1 281 ? -5.199 0.336 -15.297 1 94.69 281 LEU A CA 1
ATOM 2207 C C . LEU A 1 281 ? -5.605 1.343 -14.227 1 94.69 281 LEU A C 1
ATOM 2209 O O . LEU A 1 281 ? -6.285 0.989 -13.258 1 94.69 281 LEU A O 1
ATOM 2213 N N . GLU A 1 282 ? -5.16 2.598 -14.359 1 93.06 282 GLU A N 1
ATOM 2214 C CA . GLU A 1 282 ? -5.57 3.641 -13.43 1 93.06 282 GLU A CA 1
ATOM 2215 C C . GLU A 1 282 ? -7.078 3.875 -13.484 1 93.06 282 GLU A C 1
ATOM 2217 O O . GLU A 1 282 ? -7.738 3.967 -12.453 1 93.06 282 GLU A O 1
ATOM 2222 N N . ARG A 1 283 ? -7.586 4.027 -14.703 1 94.81 283 ARG A N 1
ATOM 2223 C CA . ARG A 1 283 ? -9.031 4.16 -14.875 1 94.81 283 ARG A CA 1
ATOM 2224 C C . ARG A 1 283 ? -9.766 2.977 -14.266 1 94.81 283 ARG A C 1
ATOM 2226 O O . ARG A 1 283 ? -10.781 3.156 -13.578 1 94.81 283 ARG A O 1
ATOM 2233 N N . PHE A 1 284 ? -9.234 1.807 -14.508 1 96.5 284 PHE A N 1
ATOM 2234 C CA . PHE A 1 284 ? -9.812 0.589 -13.953 1 96.5 284 PHE A CA 1
ATOM 2235 C C . PHE A 1 284 ? -9.836 0.646 -12.43 1 96.5 284 PHE A C 1
ATOM 2237 O O . PHE A 1 284 ? -10.82 0.268 -11.805 1 96.5 284 PHE A O 1
ATOM 2244 N N . THR A 1 285 ? -8.758 1.127 -11.812 1 95.88 285 THR A N 1
ATOM 2245 C CA . THR A 1 285 ? -8.664 1.263 -10.359 1 95.88 285 THR A CA 1
ATOM 2246 C C . THR A 1 285 ? -9.75 2.197 -9.836 1 95.88 285 THR A C 1
ATOM 2248 O O . THR A 1 285 ? -10.383 1.913 -8.82 1 95.88 285 THR A O 1
ATOM 2251 N N . VAL A 1 286 ? -9.938 3.268 -10.555 1 94.88 286 VAL A N 1
ATOM 2252 C CA . VAL A 1 286 ? -10.992 4.203 -10.172 1 94.88 286 VAL A CA 1
ATOM 2253 C C . VAL A 1 286 ? -12.344 3.49 -10.188 1 94.88 286 VAL A C 1
ATOM 2255 O O . VAL A 1 286 ? -13.125 3.619 -9.242 1 94.88 286 VAL A O 1
ATOM 2258 N N . ILE A 1 287 ? -12.578 2.691 -11.164 1 95.12 287 ILE A N 1
ATOM 2259 C CA . ILE A 1 287 ? -13.844 1.998 -11.352 1 95.12 287 ILE A CA 1
ATOM 2260 C C . ILE A 1 287 ? -14.031 0.951 -10.258 1 95.12 287 ILE A C 1
ATOM 2262 O O . ILE A 1 287 ? -15.156 0.712 -9.805 1 95.12 287 ILE A O 1
ATOM 2266 N N . ILE A 1 288 ? -12.953 0.274 -9.773 1 95.06 288 ILE A N 1
ATOM 2267 C CA . ILE A 1 288 ? -13.008 -0.687 -8.68 1 95.06 288 ILE A CA 1
ATOM 2268 C C . ILE A 1 288 ? -13.625 -0.026 -7.441 1 95.06 288 ILE A C 1
ATOM 2270 O O . ILE A 1 288 ? -14.43 -0.636 -6.742 1 95.06 288 ILE A O 1
ATOM 2274 N N . TYR A 1 289 ? -13.32 1.229 -7.285 1 91 289 TYR A N 1
ATOM 2275 C CA . TYR A 1 289 ? -13.766 1.893 -6.066 1 91 289 TYR A CA 1
ATOM 2276 C C . TYR A 1 289 ? -15.07 2.639 -6.297 1 91 289 TYR A C 1
ATOM 2278 O O . TYR A 1 289 ? -15.883 2.793 -5.379 1 91 289 TYR A O 1
ATOM 2286 N N . ASN A 1 290 ? -15.305 3.148 -7.5 1 89.81 290 ASN A N 1
ATOM 2287 C CA . ASN A 1 290 ? -16.531 3.855 -7.863 1 89.81 290 ASN A CA 1
ATOM 2288 C C . ASN A 1 290 ? -16.891 3.641 -9.328 1 89.81 290 ASN A C 1
ATOM 2290 O O . ASN A 1 290 ? -16.406 4.359 -10.203 1 89.81 290 ASN A O 1
ATOM 2294 N N . LYS A 1 291 ? -17.797 2.828 -9.555 1 88.75 291 LYS A N 1
ATOM 2295 C CA . LYS A 1 291 ? -18.172 2.418 -10.906 1 88.75 291 LYS A CA 1
ATOM 2296 C C . LYS A 1 291 ? -18.797 3.572 -11.68 1 88.75 291 LYS A C 1
ATOM 2298 O O . LYS A 1 291 ? -18.734 3.607 -12.906 1 88.75 291 LYS A O 1
ATOM 2303 N N . LYS A 1 292 ? -19.344 4.527 -11.023 1 88.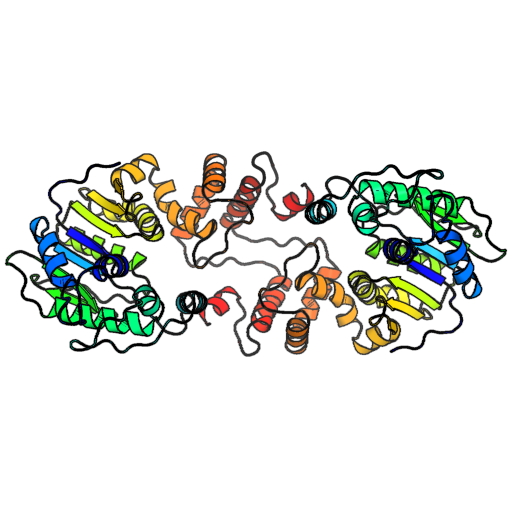38 292 LYS A N 1
ATOM 2304 C CA . LYS A 1 292 ? -20.078 5.617 -11.672 1 88.38 292 LYS A CA 1
ATOM 2305 C C . LYS A 1 292 ? -19.156 6.801 -11.953 1 88.38 292 LYS A C 1
ATOM 2307 O O . LYS A 1 292 ? -19.547 7.75 -12.641 1 88.38 292 LYS A O 1
ATOM 2312 N N . SER A 1 293 ? -17.922 6.676 -11.414 1 90.06 293 SER A N 1
ATOM 2313 C CA . SER A 1 293 ? -17.016 7.805 -11.57 1 90.06 293 SER A CA 1
ATOM 2314 C C . SER A 1 293 ? -16.562 7.945 -13.023 1 90.06 293 SER A C 1
ATOM 2316 O O . SER A 1 293 ? -16.281 6.945 -13.688 1 90.06 293 SER A O 1
ATOM 2318 N N . ASN A 1 294 ? -16.484 9.148 -13.477 1 91.19 294 ASN A N 1
ATOM 2319 C CA . ASN A 1 294 ? -15.984 9.406 -14.828 1 91.19 294 ASN A CA 1
ATOM 2320 C C . ASN A 1 294 ? -14.531 9.875 -14.812 1 91.19 294 ASN A C 1
ATOM 2322 O O . ASN A 1 294 ? -13.992 10.281 -15.844 1 91.19 294 ASN A O 1
ATOM 2326 N N . LEU A 1 295 ? -14 9.805 -13.672 1 90.94 295 LEU A N 1
ATOM 2327 C CA . LEU A 1 295 ? -12.625 10.273 -13.539 1 90.94 295 LEU A CA 1
ATOM 2328 C C . LEU A 1 295 ? -11.641 9.219 -14.047 1 90.94 295 LEU A C 1
ATOM 2330 O O . LEU A 1 295 ? -11.914 8.016 -13.945 1 90.94 295 LEU A O 1
ATOM 2334 N N . ASP A 1 296 ? -10.477 9.688 -14.492 1 87.5 296 ASP A N 1
ATOM 2335 C CA . ASP A 1 296 ? -9.492 8.773 -15.062 1 87.5 296 ASP A CA 1
ATOM 2336 C C . ASP A 1 296 ? -8.25 8.68 -14.18 1 87.5 296 ASP A C 1
ATOM 2338 O O . ASP A 1 296 ? -7.352 7.875 -14.438 1 87.5 296 ASP A O 1
ATOM 2342 N N . SER A 1 297 ? -8.25 9.523 -13.148 1 87.69 297 SER A N 1
ATOM 2343 C CA . SER A 1 297 ? -7.078 9.562 -12.289 1 87.69 297 SER A CA 1
ATOM 2344 C C . SER A 1 297 ? -7.43 9.156 -10.859 1 87.69 297 SER A C 1
ATOM 2346 O O . SER A 1 297 ? -8.438 9.617 -10.305 1 87.69 297 SER A O 1
ATOM 2348 N N . VAL A 1 298 ? -6.594 8.297 -10.344 1 87.12 298 VAL A N 1
ATOM 2349 C CA . VAL A 1 298 ? -6.797 7.855 -8.969 1 87.12 298 VAL A CA 1
ATOM 2350 C C . VAL A 1 298 ? -6.676 9.047 -8.016 1 87.12 298 VAL A C 1
ATOM 2352 O O . VAL A 1 298 ? -7.449 9.172 -7.066 1 87.12 298 VAL A O 1
ATOM 2355 N N . ASN A 1 299 ? -5.762 9.93 -8.367 1 81.06 299 ASN A N 1
ATOM 2356 C CA . ASN A 1 299 ? -5.578 11.117 -7.531 1 81.06 299 ASN A CA 1
ATOM 2357 C C . ASN A 1 299 ? -6.824 12 -7.531 1 81.06 299 ASN A C 1
ATOM 2359 O O . ASN A 1 299 ? -7.227 12.508 -6.484 1 81.06 299 ASN A O 1
ATOM 2363 N N . GLU A 1 300 ? -7.391 12.164 -8.648 1 83 300 GLU A N 1
ATOM 2364 C CA . GLU A 1 300 ? -8.609 12.961 -8.742 1 83 300 GLU A CA 1
ATOM 2365 C C . GLU A 1 300 ? -9.773 12.273 -8.023 1 83 300 GLU A C 1
ATOM 2367 O O . GLU A 1 300 ? -10.578 12.938 -7.363 1 83 300 GLU A O 1
ATOM 2372 N N . ALA A 1 301 ? -9.789 10.984 -8.156 1 83.62 301 ALA A N 1
ATOM 2373 C CA . ALA A 1 301 ? -10.852 10.227 -7.5 1 83.62 301 ALA A CA 1
ATOM 2374 C C . ALA A 1 301 ? -10.75 10.344 -5.984 1 83.62 301 ALA A C 1
ATOM 2376 O O . ALA A 1 301 ? -11.766 10.445 -5.293 1 83.62 301 ALA A O 1
ATOM 2377 N N . ARG A 1 302 ? -9.594 10.375 -5.453 1 76.88 302 ARG A N 1
ATOM 2378 C CA . ARG A 1 302 ? -9.367 10.523 -4.02 1 76.88 302 ARG A CA 1
ATOM 2379 C C . ARG A 1 302 ? -9.875 11.867 -3.516 1 76.88 302 ARG A C 1
ATOM 2381 O O . ARG A 1 302 ? -10.359 11.969 -2.385 1 76.88 302 ARG A O 1
ATOM 2388 N N . ARG A 1 303 ? -9.773 12.82 -4.406 1 74.12 303 ARG A N 1
ATOM 2389 C CA . ARG A 1 303 ? -10.188 14.164 -4.027 1 74.12 303 ARG A CA 1
ATOM 2390 C C . ARG A 1 303 ? -11.703 14.328 -4.141 1 74.12 303 ARG A C 1
ATOM 2392 O O . ARG A 1 303 ? -12.305 15.133 -3.42 1 74.12 303 ARG A O 1
ATOM 2399 N N . ALA A 1 304 ? -12.273 13.578 -5.074 1 66.19 304 ALA A N 1
ATOM 2400 C CA . ALA A 1 304 ? -13.703 13.727 -5.352 1 66.19 304 ALA A CA 1
ATOM 2401 C C . ALA A 1 304 ? -14.547 12.992 -4.312 1 66.19 304 ALA A C 1
ATOM 2403 O O . ALA A 1 304 ? -15.719 13.32 -4.109 1 66.19 304 ALA A O 1
ATOM 2404 N N . THR A 1 305 ? -13.992 12.023 -3.645 1 56.59 305 THR A N 1
ATOM 2405 C CA . THR A 1 305 ? -14.781 11.281 -2.672 1 56.59 305 THR A CA 1
ATOM 2406 C C . THR A 1 305 ? -14.797 12 -1.326 1 56.59 305 THR A C 1
ATOM 2408 O O . THR A 1 305 ? -15.758 11.875 -0.557 1 56.59 305 THR A O 1
ATOM 2411 N N . MET B 1 1 ? -20.625 -28.484 -10.93 1 55.34 1 MET B N 1
ATOM 2412 C CA . MET B 1 1 ? -19.641 -29.547 -10.719 1 55.34 1 MET B CA 1
ATOM 2413 C C . MET B 1 1 ? -19.422 -30.344 -12 1 55.34 1 MET B C 1
ATOM 2415 O O . MET B 1 1 ? -20.375 -30.734 -12.664 1 55.34 1 MET B O 1
ATOM 2419 N N . HIS B 1 2 ? -18.281 -30.234 -12.562 1 67.69 2 HIS B N 1
ATOM 2420 C CA . HIS B 1 2 ? -18 -30.891 -13.836 1 67.69 2 HIS B CA 1
ATOM 2421 C C . HIS B 1 2 ? -17.672 -32.375 -13.633 1 67.69 2 HIS B C 1
ATOM 2423 O O . HIS B 1 2 ? -17.219 -32.75 -12.562 1 67.69 2 HIS B O 1
ATOM 2429 N N . ILE B 1 3 ? -18.188 -33.219 -14.5 1 69.19 3 ILE B N 1
ATOM 2430 C CA . ILE B 1 3 ? -17.938 -34.656 -14.469 1 69.19 3 ILE B CA 1
ATOM 2431 C C . ILE B 1 3 ? -16.703 -34.969 -15.297 1 69.19 3 ILE B C 1
ATOM 2433 O O . ILE B 1 3 ? -16.578 -34.562 -16.453 1 69.19 3 ILE B O 1
ATOM 2437 N N . ILE B 1 4 ? -15.688 -35.688 -14.672 1 74.38 4 ILE B N 1
ATOM 2438 C CA . ILE B 1 4 ? -14.43 -36 -15.344 1 74.38 4 ILE B CA 1
ATOM 2439 C C . ILE B 1 4 ? -14.594 -37.281 -16.156 1 74.38 4 ILE B C 1
ATOM 2441 O O . ILE B 1 4 ? -15.383 -38.156 -15.789 1 74.38 4 ILE B O 1
ATOM 2445 N N . PRO B 1 5 ? -13.883 -37.312 -17.25 1 73.81 5 PRO B N 1
ATOM 2446 C CA . PRO B 1 5 ? -13.875 -38.594 -17.969 1 73.81 5 PRO B CA 1
ATOM 2447 C C . PRO B 1 5 ? -13.273 -39.719 -17.156 1 73.81 5 PRO B C 1
ATOM 2449 O O . PRO B 1 5 ? -12.422 -39.469 -16.297 1 73.81 5 PRO B O 1
ATOM 2452 N N . PRO B 1 6 ? -13.805 -40.875 -17.422 1 72.88 6 PRO B N 1
ATOM 2453 C CA . PRO B 1 6 ? -13.359 -42.031 -16.641 1 72.88 6 PRO B CA 1
ATOM 2454 C C . PRO B 1 6 ? -11.891 -42.375 -16.891 1 72.88 6 PRO B C 1
ATOM 2456 O O . PRO B 1 6 ? -11.219 -42.906 -16.016 1 72.88 6 PRO B O 1
ATOM 2459 N N . PHE B 1 7 ? -11.453 -42.125 -18.188 1 83.12 7 PHE B N 1
ATOM 2460 C CA . PHE B 1 7 ? -10.055 -42.438 -18.5 1 83.12 7 PHE B CA 1
ATOM 2461 C C . PHE B 1 7 ? -9.297 -41.156 -18.828 1 83.12 7 PHE B C 1
ATOM 2463 O O . PHE B 1 7 ? -9.789 -40.312 -19.578 1 83.12 7 PHE B O 1
ATOM 2470 N N . LEU B 1 8 ? -8.195 -41.062 -18.156 1 93 8 LEU B N 1
ATOM 2471 C CA . LEU B 1 8 ? -7.297 -39.938 -18.359 1 93 8 LEU B CA 1
ATOM 2472 C C . LEU B 1 8 ? -5.957 -40.406 -18.922 1 93 8 LEU B C 1
ATOM 2474 O O . LEU B 1 8 ? -5.457 -41.469 -18.547 1 93 8 LEU B O 1
ATOM 2478 N N . ASP B 1 9 ? -5.504 -39.688 -19.828 1 96.44 9 ASP B N 1
ATOM 2479 C CA . ASP B 1 9 ? -4.195 -40.031 -20.391 1 96.44 9 ASP B CA 1
ATOM 2480 C C . ASP B 1 9 ? -3.078 -39.656 -19.406 1 96.44 9 ASP B C 1
ATOM 2482 O O . ASP B 1 9 ? -2.1 -40.406 -19.266 1 96.44 9 ASP B O 1
ATOM 2486 N N . ALA B 1 10 ? -3.281 -38.531 -18.75 1 97.44 10 ALA B N 1
ATOM 2487 C CA . ALA B 1 10 ? -2.217 -38.062 -17.859 1 97.44 10 ALA B CA 1
ATOM 2488 C C . ALA B 1 10 ? -2.793 -37.375 -16.625 1 97.44 10 ALA B C 1
ATOM 2490 O O . ALA B 1 10 ? -3.814 -36.688 -16.703 1 97.44 10 ALA B O 1
ATOM 2491 N N . ARG B 1 11 ? -2.145 -37.594 -15.508 1 96.38 11 ARG B N 1
ATOM 2492 C CA . ARG B 1 11 ? -2.41 -36.906 -14.258 1 96.38 11 ARG B CA 1
ATOM 2493 C C . ARG B 1 11 ? -1.166 -36.156 -13.773 1 96.38 11 ARG B C 1
ATOM 2495 O O . ARG B 1 11 ? -0.099 -36.75 -13.625 1 96.38 11 ARG B O 1
ATOM 2502 N N . ILE B 1 12 ? -1.326 -34.875 -13.633 1 96.75 12 ILE B N 1
ATOM 2503 C CA . ILE B 1 12 ? -0.229 -34.062 -13.133 1 96.75 12 ILE B CA 1
ATOM 2504 C C . ILE B 1 12 ? -0.555 -33.562 -11.727 1 96.75 12 ILE B C 1
ATOM 2506 O O . ILE B 1 12 ? -1.513 -32.812 -11.531 1 96.75 12 ILE B O 1
ATOM 2510 N N . LEU B 1 13 ? 0.272 -33.938 -10.797 1 93.62 13 LEU B N 1
ATOM 2511 C CA . LEU B 1 13 ? 0.014 -33.656 -9.391 1 93.62 13 LEU B CA 1
ATOM 2512 C C . LEU B 1 13 ? 0.945 -32.562 -8.867 1 93.62 13 LEU B C 1
ATOM 2514 O O . LEU B 1 13 ? 2.164 -32.656 -9.023 1 93.62 13 LEU B O 1
ATOM 2518 N N . VAL B 1 14 ? 0.319 -31.594 -8.289 1 90.88 14 VAL B N 1
ATOM 2519 C CA . VAL B 1 14 ? 1.127 -30.656 -7.504 1 90.88 14 VAL B CA 1
ATOM 2520 C C . VAL B 1 14 ? 1.607 -31.344 -6.227 1 90.88 14 VAL B C 1
ATOM 2522 O O . VAL B 1 14 ? 0.798 -31.828 -5.434 1 90.88 14 VAL B O 1
ATOM 2525 N N . GLY B 1 15 ? 2.867 -31.375 -6.055 1 80.75 15 GLY B N 1
ATOM 2526 C CA . GLY B 1 15 ? 3.498 -32.188 -5.02 1 80.75 15 GLY B CA 1
ATOM 2527 C C . GLY B 1 15 ? 2.939 -31.906 -3.635 1 80.75 15 GLY B C 1
ATOM 2528 O O . GLY B 1 15 ? 2.625 -32.844 -2.896 1 80.75 15 GLY B O 1
ATOM 2529 N N . VAL B 1 16 ? 2.764 -30.641 -3.363 1 75.75 16 VAL B N 1
ATOM 2530 C CA . VAL B 1 16 ? 2.34 -30.281 -2.016 1 75.75 16 VAL B CA 1
ATOM 2531 C C . VAL B 1 16 ? 0.931 -30.812 -1.756 1 75.75 16 VAL B C 1
ATOM 2533 O O . VAL B 1 16 ? 0.605 -31.203 -0.633 1 75.75 16 VAL B O 1
ATOM 2536 N N . ALA B 1 17 ? 0.141 -30.859 -2.748 1 73.81 17 ALA B N 1
ATOM 2537 C CA . ALA B 1 17 ? -1.204 -31.406 -2.613 1 73.81 17 ALA B CA 1
ATOM 2538 C C . ALA B 1 17 ? -1.155 -32.906 -2.285 1 73.81 17 ALA B C 1
ATOM 2540 O O . ALA B 1 17 ? -1.99 -33.406 -1.529 1 73.81 17 ALA B O 1
ATOM 2541 N N . VAL B 1 18 ? -0.177 -33.562 -2.785 1 72.94 18 VAL B N 1
ATOM 2542 C CA . VAL B 1 18 ? -0.021 -35 -2.586 1 72.94 18 VAL B CA 1
ATOM 2543 C C . VAL B 1 18 ? 0.454 -35.281 -1.162 1 72.94 18 VAL B C 1
ATOM 2545 O O . VAL B 1 18 ? -0.034 -36.188 -0.506 1 72.94 18 VAL B O 1
ATOM 2548 N N . VAL B 1 19 ? 1.334 -34.406 -0.772 1 72.94 19 VAL B N 1
ATOM 2549 C CA . VAL B 1 19 ? 1.918 -34.594 0.551 1 72.94 19 VAL B CA 1
ATOM 2550 C C . VAL B 1 19 ? 0.849 -34.406 1.622 1 72.94 19 VAL B C 1
ATOM 2552 O O . VAL B 1 19 ? 0.841 -35.094 2.641 1 72.94 19 VAL B O 1
ATOM 2555 N N . TYR B 1 20 ? -0.007 -33.5 1.328 1 68.81 20 TYR B N 1
ATOM 2556 C CA . TYR B 1 20 ? -1.032 -33.188 2.322 1 68.81 20 TYR B CA 1
ATOM 2557 C C . TYR B 1 20 ? -2.096 -34.281 2.35 1 68.81 20 TYR B C 1
ATOM 2559 O O . TYR B 1 20 ? -2.807 -34.438 3.344 1 68.81 20 TYR B O 1
ATOM 2567 N N . LEU B 1 21 ? -2.289 -34.969 1.335 1 61.88 21 LEU B N 1
ATOM 2568 C CA . LEU B 1 21 ? -3.273 -36.031 1.239 1 61.88 21 LEU B CA 1
ATOM 2569 C C . LEU B 1 21 ? -2.748 -37.312 1.887 1 61.88 21 LEU B C 1
ATOM 2571 O O . LEU B 1 21 ? -3.52 -38.219 2.174 1 61.88 21 LEU B O 1
ATOM 2575 N N . LEU B 1 22 ? -1.471 -37.312 1.997 1 60.16 22 LEU B N 1
ATOM 2576 C CA . LEU B 1 22 ? -0.893 -38.531 2.543 1 60.16 22 LEU B CA 1
ATOM 2577 C C . LEU B 1 22 ? -1.181 -38.656 4.035 1 60.16 22 LEU B C 1
ATOM 2579 O O . LEU B 1 22 ? -0.903 -37.719 4.801 1 60.16 22 LEU B O 1
ATOM 2583 N N . PRO B 1 23 ? -2.377 -39.281 4.469 1 55.22 23 PRO B N 1
ATOM 2584 C CA . PRO B 1 23 ? -2.76 -39.469 5.871 1 55.22 23 PRO B CA 1
ATOM 2585 C C . PRO B 1 23 ? -1.577 -39.875 6.754 1 55.22 23 PRO B C 1
ATOM 2587 O O . PRO B 1 23 ? -0.817 -40.781 6.414 1 55.22 23 PRO B O 1
ATOM 2590 N N . HIS B 1 24 ? -1.067 -38.938 7.453 1 55.25 24 HIS B N 1
ATOM 2591 C CA . HIS B 1 24 ? -0.005 -39.219 8.414 1 55.25 24 HIS B CA 1
ATOM 2592 C C . HIS B 1 24 ? -0.437 -40.25 9.438 1 55.25 24 HIS B C 1
ATOM 2594 O O . HIS B 1 24 ? 0.371 -40.719 10.258 1 55.25 24 HIS B O 1
ATOM 2600 N N . THR B 1 25 ? -1.6 -40.625 9.5 1 53.34 25 THR B N 1
ATOM 2601 C CA . THR B 1 25 ? -1.943 -41.344 10.734 1 53.34 25 THR B CA 1
ATOM 2602 C C . THR B 1 25 ? -1.287 -42.719 10.773 1 53.34 25 THR B C 1
ATOM 2604 O O . THR B 1 25 ? -0.937 -43.188 11.852 1 53.34 25 THR B O 1
ATOM 2607 N N . ASN B 1 26 ? -1.103 -43.281 9.609 1 55.59 26 ASN B N 1
ATOM 2608 C CA . ASN B 1 26 ? -0.698 -44.656 9.812 1 55.59 26 ASN B CA 1
ATOM 2609 C C . ASN B 1 26 ? 0.744 -44.906 9.367 1 55.59 26 ASN B C 1
ATOM 2611 O O . ASN B 1 26 ? 1.124 -46.031 9.047 1 55.59 26 ASN B O 1
ATOM 2615 N N . VAL B 1 27 ? 1.435 -43.75 9.297 1 60 27 VAL B N 1
ATOM 2616 C CA . VAL B 1 27 ? 2.809 -43.969 8.867 1 60 27 VAL B CA 1
ATOM 2617 C C . VAL B 1 27 ? 3.773 -43.625 9.992 1 60 27 VAL B C 1
ATOM 2619 O O . VAL B 1 27 ? 3.695 -42.531 10.555 1 60 27 VAL B O 1
ATOM 2622 N N . THR B 1 28 ? 4.492 -44.719 10.43 1 64.56 28 THR B N 1
ATOM 2623 C CA . THR B 1 28 ? 5.41 -44.531 11.547 1 64.56 28 THR B CA 1
ATOM 2624 C C . THR B 1 28 ? 6.719 -43.906 11.078 1 64.56 28 THR B C 1
ATOM 2626 O O . THR B 1 28 ? 7.32 -43.094 11.797 1 64.56 28 THR B O 1
ATOM 2629 N N . THR B 1 29 ? 7.238 -44.375 9.898 1 72 29 THR B N 1
ATOM 2630 C CA . THR B 1 29 ? 8.5 -43.875 9.375 1 72 29 THR B CA 1
ATOM 2631 C C . THR B 1 29 ? 8.312 -43.312 7.969 1 72 29 THR B C 1
ATOM 2633 O O . THR B 1 29 ? 7.293 -43.562 7.324 1 72 29 THR B O 1
ATOM 2636 N N . PHE B 1 30 ? 9.328 -42.656 7.52 1 71.56 30 PHE B N 1
ATOM 2637 C CA . PHE B 1 30 ? 9.258 -42.094 6.172 1 71.56 30 PHE B CA 1
ATOM 2638 C C . PHE B 1 30 ? 9.305 -43.219 5.129 1 71.56 30 PHE B C 1
ATOM 2640 O O . PHE B 1 30 ? 8.852 -43.031 3.996 1 71.56 30 PHE B O 1
ATOM 2647 N N . ASN B 1 31 ? 10.055 -44.312 5.582 1 62 31 ASN B N 1
ATOM 2648 C CA . ASN B 1 31 ? 10.109 -45.469 4.684 1 62 31 ASN B CA 1
ATOM 2649 C C . ASN B 1 31 ? 8.75 -46.156 4.543 1 62 31 ASN B C 1
ATOM 2651 O O . ASN B 1 31 ? 8.438 -46.719 3.494 1 62 31 ASN B O 1
ATOM 2655 N N . ALA B 1 32 ? 8.266 -46.375 5.711 1 52.56 32 ALA B N 1
ATOM 2656 C CA . ALA B 1 32 ? 7.031 -47.156 5.785 1 52.56 32 ALA B CA 1
ATOM 2657 C C . ALA B 1 32 ? 5.938 -46.531 4.922 1 52.56 32 ALA B C 1
ATOM 2659 O O . ALA B 1 32 ? 5.027 -47.219 4.465 1 52.56 32 ALA B O 1
ATOM 2660 N N . ASN B 1 33 ? 5.852 -45.312 5.105 1 51.41 33 ASN B N 1
ATOM 2661 C CA . ASN B 1 33 ? 4.703 -44.656 4.504 1 51.41 33 ASN B CA 1
ATOM 2662 C C . ASN B 1 33 ? 4.785 -44.656 2.979 1 51.41 33 ASN B C 1
ATOM 2664 O O . ASN B 1 33 ? 4.215 -43.781 2.316 1 51.41 33 ASN B O 1
ATOM 2668 N N . GLY B 1 34 ? 5.438 -45.5 2.469 1 57.62 34 GLY B N 1
ATOM 2669 C CA . GLY B 1 34 ? 5.387 -45.375 1.021 1 57.62 34 GLY B CA 1
ATOM 2670 C C . GLY B 1 34 ? 3.982 -45.125 0.497 1 57.62 34 GLY B C 1
ATOM 2671 O O . GLY B 1 34 ? 3.338 -46.031 -0.016 1 57.62 34 GLY B O 1
ATOM 2672 N N . VAL B 1 35 ? 3.346 -44.188 1.021 1 63.31 35 VAL B N 1
ATOM 2673 C CA . VAL B 1 35 ? 2.016 -43.75 0.594 1 63.31 35 VAL B CA 1
ATOM 2674 C C . VAL B 1 35 ? 2.086 -43.156 -0.813 1 63.31 35 VAL B C 1
ATOM 2676 O O . VAL B 1 35 ? 1.207 -43.406 -1.642 1 63.31 35 VAL B O 1
ATOM 2679 N N . CYS B 1 36 ? 3.207 -42.688 -1.058 1 76.12 36 CYS B N 1
ATOM 2680 C CA . CYS B 1 36 ? 3.295 -42.031 -2.352 1 76.12 36 CYS B CA 1
ATOM 2681 C C . CYS B 1 36 ? 3.236 -43.031 -3.492 1 76.12 36 CYS B C 1
ATOM 2683 O O . CYS B 1 36 ? 2.477 -42.844 -4.445 1 76.12 36 CYS B O 1
ATOM 2685 N N . ILE B 1 37 ? 3.928 -44.125 -3.244 1 84.12 37 ILE B N 1
ATOM 2686 C CA . ILE B 1 37 ? 4.02 -45.125 -4.309 1 84.12 37 ILE B CA 1
ATOM 2687 C C . ILE B 1 37 ? 2.66 -45.812 -4.504 1 84.12 37 ILE B C 1
ATOM 2689 O O . ILE B 1 37 ? 2.145 -45.844 -5.625 1 84.12 37 ILE B O 1
ATOM 2693 N N . PRO B 1 38 ? 2.059 -46.219 -3.393 1 82.75 38 PRO B N 1
ATOM 2694 C CA . PRO B 1 38 ? 0.729 -46.812 -3.578 1 82.75 38 PRO B CA 1
ATOM 2695 C C . PRO B 1 38 ? -0.267 -45.844 -4.191 1 82.75 38 PRO B C 1
ATOM 2697 O O . PRO B 1 38 ? -1.144 -46.219 -4.961 1 82.75 38 PRO B O 1
ATOM 2700 N N . HIS B 1 39 ? -0.159 -44.656 -3.822 1 85.19 39 HIS B N 1
ATOM 2701 C CA . HIS B 1 39 ? -1.048 -43.625 -4.367 1 85.19 39 HIS B CA 1
ATOM 2702 C C . HIS B 1 39 ? -0.852 -43.469 -5.871 1 85.19 39 HIS B C 1
ATOM 2704 O O . HIS B 1 39 ? -1.825 -43.438 -6.629 1 85.19 39 HIS B O 1
ATOM 2710 N N . ILE B 1 40 ? 0.35 -43.438 -6.281 1 89.5 40 ILE B N 1
ATOM 2711 C CA . ILE B 1 40 ? 0.659 -43.312 -7.699 1 89.5 40 ILE B CA 1
ATOM 2712 C C . ILE B 1 40 ? 0.196 -44.562 -8.453 1 89.5 40 ILE B C 1
ATOM 2714 O O . ILE B 1 40 ? -0.365 -44.469 -9.547 1 89.5 40 ILE B O 1
ATOM 2718 N N . LEU B 1 41 ? 0.376 -45.656 -7.805 1 90.38 41 LEU B N 1
ATOM 2719 C CA . LEU B 1 41 ? -0.06 -46.906 -8.414 1 90.38 41 LEU B CA 1
ATOM 2720 C C . LEU B 1 41 ? -1.57 -46.906 -8.633 1 90.38 41 LEU B C 1
ATOM 2722 O O . LEU B 1 41 ? -2.053 -47.312 -9.688 1 90.38 41 LEU B O 1
ATOM 2726 N N . LYS B 1 42 ? -2.197 -46.438 -7.633 1 89.19 42 LYS B N 1
ATOM 2727 C CA . LYS B 1 42 ? -3.652 -46.375 -7.73 1 89.19 42 LYS B CA 1
ATOM 2728 C C . LYS B 1 42 ? -4.074 -45.469 -8.875 1 89.19 42 LYS B C 1
ATOM 2730 O O . LYS B 1 42 ? -5.008 -45.781 -9.617 1 89.19 42 LYS B O 1
ATOM 2735 N N . LEU B 1 43 ? -3.428 -44.375 -9.039 1 91 43 LEU B N 1
ATOM 2736 C CA . LEU B 1 43 ? -3.742 -43.438 -10.102 1 91 43 LEU B CA 1
ATOM 2737 C C . LEU B 1 43 ? -3.455 -44.031 -11.477 1 91 43 LEU B C 1
ATOM 2739 O O . LEU B 1 43 ? -4.207 -43.812 -12.422 1 91 43 LEU B O 1
ATOM 2743 N N . LEU B 1 44 ? -2.422 -44.812 -11.539 1 93.88 44 LEU B N 1
ATOM 2744 C CA . LEU B 1 44 ? -1.984 -45.406 -12.797 1 93.88 44 LEU B CA 1
ATOM 2745 C C . LEU B 1 44 ? -2.965 -46.469 -13.273 1 93.88 44 LEU B C 1
ATOM 2747 O O . LEU B 1 44 ? -2.922 -46.875 -14.43 1 93.88 44 LEU B O 1
ATOM 2751 N N . GLU B 1 45 ? -3.852 -46.844 -12.398 1 92.12 45 GLU B N 1
ATOM 2752 C CA . GLU B 1 45 ? -4.871 -47.812 -12.789 1 92.12 45 GLU B CA 1
ATOM 2753 C C . GLU B 1 45 ? -5.793 -47.219 -13.859 1 92.12 45 GLU B C 1
ATOM 2755 O O . GLU B 1 45 ? -6.293 -47.969 -14.719 1 92.12 45 GLU B O 1
ATOM 2760 N N . SER B 1 46 ? -5.941 -46 -13.859 1 91.31 46 SER B N 1
ATOM 2761 C CA . SER B 1 46 ? -6.883 -45.344 -14.773 1 91.31 46 SER B CA 1
ATOM 2762 C C . SER B 1 46 ? -6.203 -44.281 -15.609 1 91.31 46 SER B C 1
ATOM 2764 O O . SER B 1 46 ? -6.867 -43.375 -16.141 1 91.31 46 SER B O 1
ATOM 2766 N N . CYS B 1 47 ? -4.875 -44.375 -15.641 1 93.5 47 CYS B N 1
ATOM 2767 C CA . CYS B 1 47 ? -4.129 -43.344 -16.359 1 93.5 47 CYS B CA 1
ATOM 2768 C C . CYS B 1 47 ? -2.814 -43.875 -16.891 1 93.5 47 CYS B C 1
ATOM 2770 O O . CYS B 1 47 ? -2.221 -44.781 -16.281 1 93.5 47 CYS B O 1
ATOM 2772 N N . ARG B 1 48 ? -2.412 -43.406 -17.938 1 94.44 48 ARG B N 1
ATOM 2773 C CA . ARG B 1 48 ? -1.172 -43.875 -18.562 1 94.44 48 ARG B CA 1
ATOM 2774 C C . ARG B 1 48 ? 0.039 -43.188 -17.922 1 94.44 48 ARG B C 1
ATOM 2776 O O . ARG B 1 48 ? 1.077 -43.812 -17.719 1 94.44 48 ARG B O 1
ATOM 2783 N N . ARG B 1 49 ? -0.096 -41.938 -17.625 1 96.88 49 ARG B N 1
ATOM 2784 C CA . ARG B 1 49 ? 1.032 -41.094 -17.219 1 96.88 49 ARG B CA 1
ATOM 2785 C C . ARG B 1 49 ? 0.702 -40.312 -15.945 1 96.88 49 ARG B C 1
ATOM 2787 O O . ARG B 1 49 ? -0.389 -39.781 -15.82 1 96.88 49 ARG B O 1
ATOM 2794 N N . VAL B 1 50 ? 1.632 -40.375 -15 1 96.19 50 VAL B N 1
ATOM 2795 C CA . VAL B 1 50 ? 1.499 -39.562 -13.789 1 96.19 50 VAL B CA 1
ATOM 2796 C C . VAL B 1 50 ? 2.75 -38.719 -13.594 1 96.19 50 VAL B C 1
ATOM 2798 O O . VAL B 1 50 ? 3.871 -39.219 -13.648 1 96.19 50 VAL B O 1
ATOM 2801 N N . ASP B 1 51 ? 2.564 -37.438 -13.453 1 96.69 51 ASP B N 1
ATOM 2802 C CA . ASP B 1 51 ? 3.639 -36.5 -13.133 1 96.69 51 ASP B CA 1
ATOM 2803 C C . ASP B 1 51 ? 3.486 -35.969 -11.711 1 96.69 51 ASP B C 1
ATOM 2805 O O . ASP B 1 51 ? 2.396 -35.531 -11.32 1 96.69 51 ASP B O 1
ATOM 2809 N N . VAL B 1 52 ? 4.543 -35.969 -10.984 1 93.12 52 VAL B N 1
ATOM 2810 C CA . VAL B 1 52 ? 4.59 -35.312 -9.68 1 93.12 52 VAL B CA 1
ATOM 2811 C C . VAL B 1 52 ? 5.535 -34.125 -9.727 1 93.12 52 VAL B C 1
ATOM 2813 O O . VAL B 1 52 ? 6.719 -34.281 -10.039 1 93.12 52 VAL B O 1
ATOM 2816 N N . VAL B 1 53 ? 5.008 -32.969 -9.453 1 94.94 53 VAL B N 1
ATOM 2817 C CA . VAL B 1 53 ? 5.773 -31.734 -9.609 1 94.94 53 VAL B CA 1
ATOM 2818 C C . VAL B 1 53 ? 5.914 -31.047 -8.258 1 94.94 53 VAL B C 1
ATOM 2820 O O . VAL B 1 53 ? 4.914 -30.672 -7.637 1 94.94 53 VAL B O 1
ATOM 2823 N N . TRP B 1 54 ? 7.188 -30.781 -7.883 1 90.94 54 TRP B N 1
ATOM 2824 C CA . TRP B 1 54 ? 7.469 -30.125 -6.609 1 90.94 54 TRP B CA 1
ATOM 2825 C C . TRP B 1 54 ? 7.836 -28.672 -6.82 1 90.94 54 TRP B C 1
ATOM 2827 O O . TRP B 1 54 ? 8.344 -28.297 -7.883 1 90.94 54 TRP B O 1
ATOM 2837 N N . ASP B 1 55 ? 7.566 -27.891 -5.777 1 86.88 55 ASP B N 1
ATOM 2838 C CA . ASP B 1 55 ? 8.203 -26.578 -5.715 1 86.88 55 ASP B CA 1
ATOM 2839 C C . ASP B 1 55 ? 9.719 -26.703 -5.551 1 86.88 55 ASP B C 1
ATOM 2841 O O . ASP B 1 55 ? 10.203 -27.703 -5.008 1 86.88 55 ASP B O 1
ATOM 2845 N N . SER B 1 56 ? 10.344 -25.734 -6.086 1 83.06 56 SER B N 1
ATOM 2846 C CA . SER B 1 56 ? 11.758 -25.594 -5.77 1 83.06 56 SER B CA 1
ATOM 2847 C C . SER B 1 56 ? 11.992 -24.469 -4.773 1 83.06 56 SER B C 1
ATOM 2849 O O . SER B 1 56 ? 11.266 -23.469 -4.77 1 83.06 56 SER B O 1
ATOM 2851 N N . TYR B 1 57 ? 12.914 -24.703 -3.9 1 77.56 57 TYR B N 1
ATOM 2852 C CA . TYR B 1 57 ? 13.219 -23.688 -2.895 1 77.56 57 TYR B CA 1
ATOM 2853 C C . TYR B 1 57 ? 14.578 -23.062 -3.152 1 77.56 57 TYR B C 1
ATOM 2855 O O . TYR B 1 57 ? 15.617 -23.703 -2.971 1 77.56 57 TYR B O 1
ATOM 2863 N N . ILE B 1 58 ? 14.469 -21.953 -3.754 1 75.69 58 ILE B N 1
ATOM 2864 C CA . ILE B 1 58 ? 15.672 -21.203 -4.09 1 75.69 58 ILE B CA 1
ATOM 2865 C C . ILE B 1 58 ? 15.953 -20.172 -3 1 75.69 58 ILE B C 1
ATOM 2867 O O . ILE B 1 58 ? 15.086 -19.375 -2.656 1 75.69 58 ILE B O 1
ATOM 2871 N N . ALA B 1 59 ? 17.156 -20.156 -2.588 1 71.44 59 ALA B N 1
ATOM 2872 C CA . ALA B 1 59 ? 17.562 -19.219 -1.534 1 71.44 59 ALA B CA 1
ATOM 2873 C C . ALA B 1 59 ? 17.484 -17.781 -2.018 1 71.44 59 ALA B C 1
ATOM 2875 O O . ALA B 1 59 ? 17.844 -17.469 -3.156 1 71.44 59 ALA B O 1
ATOM 2876 N N . SER B 1 60 ? 16.938 -16.859 -1.239 1 70.62 60 SER B N 1
ATOM 2877 C CA . SER B 1 60 ? 16.953 -15.406 -1.408 1 70.62 60 SER B CA 1
ATOM 2878 C C . SER B 1 60 ? 15.953 -14.969 -2.479 1 70.62 60 SER B C 1
ATOM 2880 O O . SER B 1 60 ? 16.094 -13.891 -3.059 1 70.62 60 SER B O 1
ATOM 2882 N N . SER B 1 61 ? 15.102 -15.945 -2.801 1 72.06 61 SER B N 1
ATOM 2883 C CA . SER B 1 61 ? 14.062 -15.547 -3.744 1 72.06 61 SER B CA 1
ATOM 2884 C C . SER B 1 61 ? 12.953 -14.758 -3.049 1 72.06 61 SER B C 1
ATOM 2886 O O . SER B 1 61 ? 12.844 -14.789 -1.821 1 72.06 61 SER B O 1
ATOM 2888 N N . ILE B 1 62 ? 12.211 -13.977 -3.854 1 70.31 62 ILE B N 1
ATOM 2889 C CA . ILE B 1 62 ? 11.078 -13.227 -3.32 1 70.31 62 ILE B CA 1
ATOM 2890 C C . ILE B 1 62 ? 10.109 -14.188 -2.637 1 70.31 62 ILE B C 1
ATOM 2892 O O . ILE B 1 62 ? 9.57 -13.883 -1.57 1 70.31 62 ILE B O 1
ATOM 2896 N N . LYS B 1 63 ? 9.953 -15.32 -3.166 1 74.31 63 LYS B N 1
ATOM 2897 C CA . LYS B 1 63 ? 9.031 -16.297 -2.607 1 74.31 63 LYS B CA 1
ATOM 2898 C C . LYS B 1 63 ? 9.531 -16.828 -1.271 1 74.31 63 LYS B C 1
ATOM 2900 O O . LYS B 1 63 ? 8.742 -17.078 -0.356 1 74.31 63 LYS B O 1
ATOM 2905 N N . GLU B 1 64 ? 10.773 -16.984 -1.22 1 72.75 64 GLU B N 1
ATOM 2906 C CA . GLU B 1 64 ? 11.352 -17.438 0.041 1 72.75 64 GLU B CA 1
ATOM 2907 C C . GLU B 1 64 ? 11.031 -16.469 1.177 1 72.75 64 GLU B C 1
ATOM 2909 O O . GLU B 1 64 ? 10.719 -16.891 2.291 1 72.75 64 GLU B O 1
ATOM 2914 N N . SER B 1 65 ? 11.125 -15.227 0.83 1 68.56 65 SER B N 1
ATOM 2915 C CA . SER B 1 65 ? 10.836 -14.219 1.839 1 68.56 65 SER B CA 1
ATOM 2916 C C . SER B 1 65 ? 9.398 -14.32 2.332 1 68.56 65 SER B C 1
ATOM 2918 O O . SER B 1 65 ? 9.133 -14.148 3.523 1 68.56 65 SER B O 1
ATOM 2920 N N . THR B 1 66 ? 8.531 -14.602 1.431 1 69.56 66 THR B N 1
ATOM 2921 C CA . THR B 1 66 ? 7.121 -14.766 1.782 1 69.56 66 THR B CA 1
ATOM 2922 C C . THR B 1 66 ? 6.926 -16 2.654 1 69.56 66 THR B C 1
ATOM 2924 O O . THR B 1 66 ? 6.109 -15.992 3.58 1 69.56 66 THR B O 1
ATOM 2927 N N . ARG B 1 67 ? 7.734 -17.031 2.387 1 70.94 67 ARG B N 1
ATOM 2928 C CA . ARG B 1 67 ? 7.629 -18.297 3.129 1 70.94 67 ARG B CA 1
ATOM 2929 C C . ARG B 1 67 ? 8.148 -18.125 4.551 1 70.94 67 ARG B C 1
ATOM 2931 O O . ARG B 1 67 ? 7.594 -18.703 5.492 1 70.94 67 ARG B O 1
ATOM 2938 N N . GLU B 1 68 ? 9.156 -17.328 4.684 1 68.56 68 GLU B N 1
ATOM 2939 C CA . GLU B 1 68 ? 9.742 -17.062 5.996 1 68.56 68 GLU B CA 1
ATOM 2940 C C . GLU B 1 68 ? 8.766 -16.344 6.91 1 68.56 68 GLU B C 1
ATOM 2942 O O . GLU B 1 68 ? 8.758 -16.562 8.125 1 68.56 68 GLU B O 1
ATOM 2947 N N . LYS B 1 69 ? 7.871 -15.641 6.359 1 64.75 69 LYS B N 1
ATOM 2948 C CA . LYS B 1 69 ? 6.906 -14.867 7.137 1 64.75 69 LYS B CA 1
ATOM 2949 C C . LYS B 1 69 ? 5.816 -15.766 7.707 1 64.75 69 LYS B C 1
ATOM 2951 O O . LYS B 1 69 ? 5.145 -15.398 8.68 1 64.75 69 LYS B O 1
ATOM 2956 N N . ARG B 1 70 ? 5.656 -16.953 7.168 1 65.06 70 ARG B N 1
ATOM 2957 C CA . ARG B 1 70 ? 4.594 -17.875 7.57 1 65.06 70 ARG B CA 1
ATOM 2958 C C . ARG B 1 70 ? 4.961 -18.594 8.859 1 65.06 70 ARG B C 1
ATOM 2960 O O . ARG B 1 70 ? 4.109 -19.234 9.477 1 65.06 70 ARG B O 1
ATOM 2967 N N . GLY B 1 71 ? 6.027 -18.359 9.383 1 67.88 71 GLY B N 1
ATOM 2968 C CA . GLY B 1 71 ? 6.434 -18.984 10.633 1 67.88 71 GLY B CA 1
ATOM 2969 C C . GLY B 1 71 ? 7.523 -20.016 10.453 1 67.88 71 GLY B C 1
ATOM 2970 O O . GLY B 1 71 ? 7.797 -20.453 9.328 1 67.88 71 GLY B O 1
ATOM 2971 N N . LYS B 1 72 ? 8.164 -20.156 11.562 1 70.56 72 LYS B N 1
ATOM 2972 C CA . LYS B 1 72 ? 9.258 -21.125 11.57 1 70.56 72 LYS B CA 1
ATOM 2973 C C . LYS B 1 72 ? 8.789 -22.469 12.133 1 70.56 72 LYS B C 1
ATOM 2975 O O . LYS B 1 72 ? 8.094 -22.516 13.141 1 70.56 72 LYS B O 1
ATOM 2980 N N . GLY B 1 73 ? 8.828 -23.641 11.258 1 74.69 73 GLY B N 1
ATOM 2981 C CA . GLY B 1 73 ? 8.547 -24.984 11.758 1 74.69 73 GLY B CA 1
ATOM 2982 C C . GLY B 1 73 ? 9.734 -25.609 12.461 1 74.69 73 GLY B C 1
ATOM 2983 O O . GLY B 1 73 ? 10.711 -24.938 12.781 1 74.69 73 GLY B O 1
ATOM 2984 N N . VAL B 1 74 ? 9.539 -26.812 13.008 1 78.81 74 VAL B N 1
ATOM 2985 C CA . VAL B 1 74 ? 10.594 -27.562 13.672 1 78.81 74 VAL B CA 1
ATOM 2986 C C . VAL B 1 74 ? 11.391 -28.359 12.648 1 78.81 74 VAL B C 1
ATOM 2988 O O . VAL B 1 74 ? 10.82 -29.141 11.875 1 78.81 74 VAL B O 1
ATOM 2991 N N . ARG B 1 75 ? 12.68 -28.094 12.664 1 85.81 75 ARG B N 1
ATOM 2992 C CA . ARG B 1 75 ? 13.562 -28.781 11.734 1 85.81 75 ARG B CA 1
ATOM 2993 C C . ARG B 1 75 ? 13.688 -30.266 12.109 1 85.81 75 ARG B C 1
ATOM 2995 O O . ARG B 1 75 ? 13.883 -30.594 13.273 1 85.81 75 ARG B O 1
ATOM 3002 N N . ARG B 1 76 ? 13.469 -31.078 11.102 1 81.94 76 ARG B N 1
ATOM 3003 C CA . ARG B 1 76 ? 13.664 -32.5 11.258 1 81.94 76 ARG B CA 1
ATOM 3004 C C . ARG B 1 76 ? 14.297 -33.125 10.008 1 81.94 76 ARG B C 1
ATOM 3006 O O . ARG B 1 76 ? 13.836 -32.875 8.891 1 81.94 76 ARG B O 1
ATOM 3013 N N . LYS B 1 77 ? 15.297 -33.844 10.273 1 84 77 LYS B N 1
ATOM 3014 C CA . LYS B 1 77 ? 15.938 -34.5 9.133 1 84 77 LYS B CA 1
ATOM 3015 C C . LYS B 1 77 ? 15.062 -35.625 8.586 1 84 77 LYS B C 1
ATOM 3017 O O . LYS B 1 77 ? 14.461 -36.375 9.344 1 84 77 LYS B O 1
ATOM 3022 N N . VAL B 1 78 ? 14.992 -35.656 7.23 1 82.5 78 VAL B N 1
ATOM 3023 C CA . VAL B 1 78 ? 14.18 -36.656 6.562 1 82.5 78 VAL B CA 1
ATOM 3024 C C . VAL B 1 78 ? 15.055 -37.844 6.145 1 82.5 78 VAL B C 1
ATOM 3026 O O . VAL B 1 78 ? 16.078 -37.656 5.48 1 82.5 78 VAL B O 1
ATOM 3029 N N . GLY B 1 79 ? 14.797 -39 6.641 1 78.62 79 GLY B N 1
ATOM 3030 C CA . GLY B 1 79 ? 15.414 -40.281 6.285 1 78.62 79 GLY B CA 1
ATOM 3031 C C . GLY B 1 79 ? 14.469 -41.469 6.406 1 78.62 79 GLY B C 1
ATOM 3032 O O . GLY B 1 79 ? 13.477 -41.375 7.133 1 78.62 79 GLY B O 1
ATOM 3033 N N . GLY B 1 80 ? 14.742 -42.562 5.566 1 77 80 GLY B N 1
ATOM 3034 C CA . GLY B 1 80 ? 13.883 -43.719 5.527 1 77 80 GLY B CA 1
ATOM 3035 C C . GLY B 1 80 ? 13.508 -44.25 6.902 1 77 80 GLY B C 1
ATOM 3036 O O . GLY B 1 80 ? 12.328 -44.281 7.254 1 77 80 GLY B O 1
ATOM 3037 N N . PRO B 1 81 ? 14.43 -44.406 7.742 1 74.81 81 PRO B N 1
ATOM 3038 C CA . PRO B 1 81 ? 14.164 -44.969 9.062 1 74.81 81 PRO B CA 1
ATOM 3039 C C . PRO B 1 81 ? 13.672 -43.938 10.07 1 74.81 81 PRO B C 1
ATOM 3041 O O . PRO B 1 81 ? 13.195 -44.281 11.148 1 74.81 81 PRO B O 1
ATOM 3044 N N . THR B 1 82 ? 13.641 -42.688 9.648 1 77.5 82 THR B N 1
ATOM 3045 C CA . THR B 1 82 ? 13.281 -41.656 10.594 1 77.5 82 THR B CA 1
ATOM 3046 C C . THR B 1 82 ? 11.766 -41.594 10.789 1 77.5 82 THR B C 1
ATOM 3048 O O . THR B 1 82 ? 11.008 -41.75 9.836 1 77.5 82 THR B O 1
ATOM 3051 N N . LYS B 1 83 ? 11.305 -41.312 12.078 1 76.25 83 LYS B N 1
ATOM 3052 C CA . LYS B 1 83 ? 9.891 -41.25 12.43 1 76.25 83 LYS B CA 1
ATOM 3053 C C . LYS B 1 83 ? 9.258 -39.969 11.891 1 76.25 83 LYS B C 1
ATOM 3055 O O . LYS B 1 83 ? 9.875 -38.906 11.938 1 76.25 83 LYS B O 1
ATOM 3060 N N . VAL B 1 84 ? 8.094 -40.156 11.328 1 75.56 84 VAL B N 1
ATOM 3061 C CA . VAL B 1 84 ? 7.34 -39 10.875 1 75.56 84 VAL B CA 1
ATOM 3062 C C . VAL B 1 84 ? 6.91 -38.156 12.078 1 75.56 84 VAL B C 1
ATOM 3064 O O . VAL B 1 84 ? 6.41 -38.688 13.07 1 75.56 84 VAL B O 1
ATOM 3067 N N . PRO B 1 85 ? 7.188 -36.906 11.961 1 76.56 85 PRO B N 1
ATOM 3068 C CA . PRO B 1 85 ? 6.809 -36.094 13.102 1 76.56 85 PRO B CA 1
ATOM 3069 C C . PRO B 1 85 ? 5.309 -36.125 13.383 1 76.56 85 PRO B C 1
ATOM 3071 O O . PRO B 1 85 ? 4.5 -36.219 12.453 1 76.56 85 PRO B O 1
ATOM 3074 N N . SER B 1 86 ? 4.949 -36.031 14.703 1 74.81 86 SER B N 1
ATOM 3075 C CA . SER B 1 86 ? 3.553 -36.062 15.117 1 74.81 86 SER B CA 1
ATOM 3076 C C . SER B 1 86 ? 2.809 -34.812 14.625 1 74.81 86 SER B C 1
ATOM 3078 O O . SER B 1 86 ? 1.632 -34.875 14.273 1 74.81 86 SER B O 1
ATOM 3080 N N . ASN B 1 87 ? 3.504 -33.75 14.594 1 79.38 87 ASN B N 1
ATOM 3081 C CA . ASN B 1 87 ? 2.906 -32.531 14.094 1 79.38 87 ASN B CA 1
ATOM 3082 C C . ASN B 1 87 ? 3.283 -32.25 12.641 1 79.38 87 ASN B C 1
ATOM 3084 O O . ASN B 1 87 ? 4.188 -31.469 12.359 1 79.38 87 ASN B O 1
ATOM 3088 N N . TRP B 1 88 ? 2.559 -32.812 11.766 1 79.38 88 TRP B N 1
ATOM 3089 C CA . TRP B 1 88 ? 2.842 -32.844 10.336 1 79.38 88 TRP B CA 1
ATOM 3090 C C . TRP B 1 88 ? 2.752 -31.422 9.742 1 79.38 88 TRP B C 1
ATOM 3092 O O . TRP B 1 88 ? 3.641 -31 9.008 1 79.38 88 TRP B O 1
ATOM 3102 N N . PRO B 1 89 ? 1.736 -30.734 10.141 1 76.06 89 PRO B N 1
ATOM 3103 C CA . PRO B 1 89 ? 1.655 -29.359 9.609 1 76.06 89 PRO B CA 1
ATOM 3104 C C . PRO B 1 89 ? 2.85 -28.5 10.008 1 76.06 89 PRO B C 1
ATOM 3106 O O . PRO B 1 89 ? 3.342 -27.703 9.203 1 76.06 89 PRO B O 1
ATOM 3109 N N . ASP B 1 90 ? 3.322 -28.688 11.141 1 80.56 90 ASP B N 1
ATOM 3110 C CA . ASP B 1 90 ? 4.48 -27.938 11.617 1 80.56 90 ASP B CA 1
ATOM 3111 C C . ASP B 1 90 ? 5.75 -28.359 10.875 1 80.56 90 ASP B C 1
ATOM 3113 O O . ASP B 1 90 ? 6.613 -27.516 10.609 1 80.56 90 ASP B O 1
ATOM 3117 N N . PHE B 1 91 ? 5.809 -29.641 10.586 1 82.25 91 PHE B N 1
ATOM 3118 C CA . PHE B 1 91 ? 6.934 -30.156 9.82 1 82.25 91 PHE B CA 1
ATOM 3119 C C . PHE B 1 91 ? 6.992 -29.516 8.438 1 82.25 91 PHE B C 1
ATOM 3121 O O . PHE B 1 91 ? 8.062 -29.094 7.992 1 82.25 91 PHE B O 1
ATOM 3128 N N . LEU B 1 92 ? 5.859 -29.312 7.863 1 81.12 92 LEU B N 1
ATOM 3129 C CA . LEU B 1 92 ? 5.777 -28.844 6.484 1 81.12 92 LEU B CA 1
ATOM 3130 C C . LEU B 1 92 ? 5.969 -27.328 6.406 1 81.12 92 LEU B C 1
ATOM 3132 O O . LEU B 1 92 ? 6.141 -26.781 5.316 1 81.12 92 LEU B O 1
ATOM 3136 N N . ARG B 1 93 ? 6.062 -26.641 7.473 1 80.25 93 ARG B N 1
ATOM 3137 C CA . ARG B 1 93 ? 6.266 -25.203 7.488 1 80.25 93 ARG B CA 1
ATOM 3138 C C . ARG B 1 93 ? 7.727 -24.844 7.23 1 80.25 93 ARG B C 1
ATOM 3140 O O . ARG B 1 93 ? 8.031 -23.766 6.73 1 80.25 93 ARG B O 1
ATOM 3147 N N . ASP B 1 94 ? 8.539 -25.891 7.508 1 82.81 94 ASP B N 1
ATOM 3148 C CA . ASP B 1 94 ? 9.969 -25.672 7.309 1 82.81 94 ASP B CA 1
ATOM 3149 C C . ASP B 1 94 ? 10.383 -26 5.879 1 82.81 94 ASP B C 1
ATOM 3151 O O . ASP B 1 94 ? 10.188 -27.141 5.422 1 82.81 94 ASP B O 1
ATOM 3155 N N . SER B 1 95 ? 11.031 -25.016 5.227 1 82.38 95 SER B N 1
ATOM 3156 C CA . SER B 1 95 ? 11.383 -25.188 3.818 1 82.38 95 SER B CA 1
ATOM 3157 C C . SER B 1 95 ? 12.43 -26.281 3.635 1 82.38 95 SER B C 1
ATOM 3159 O O . SER B 1 95 ? 12.406 -27.016 2.645 1 82.38 95 SER B O 1
ATOM 3161 N N . THR B 1 96 ? 13.289 -26.391 4.566 1 84.88 96 THR B N 1
ATOM 3162 C CA . THR B 1 96 ? 14.336 -27.406 4.473 1 84.88 96 THR B CA 1
ATOM 3163 C C . THR B 1 96 ? 13.75 -28.797 4.625 1 84.88 96 THR B C 1
ATOM 3165 O O . THR B 1 96 ? 14.156 -29.734 3.928 1 84.88 96 THR B O 1
ATOM 3168 N N . ASN B 1 97 ? 12.812 -28.938 5.59 1 84.94 97 ASN B N 1
ATOM 3169 C CA . ASN B 1 97 ? 12.094 -30.203 5.734 1 84.94 97 ASN B CA 1
ATOM 3170 C C . ASN B 1 97 ? 11.414 -30.609 4.434 1 84.94 97 ASN B C 1
ATOM 3172 O O . ASN B 1 97 ? 11.492 -31.766 4.02 1 84.94 97 ASN B O 1
ATOM 3176 N N . LYS B 1 98 ? 10.82 -29.688 3.783 1 83.56 98 LYS B N 1
ATOM 3177 C CA . LYS B 1 98 ? 10.086 -29.969 2.551 1 83.56 98 LYS B CA 1
ATOM 3178 C C . LYS B 1 98 ? 11.031 -30.375 1.428 1 83.56 98 LYS B C 1
ATOM 3180 O O . LYS B 1 98 ? 10.758 -31.344 0.708 1 83.56 98 LYS B O 1
ATOM 3185 N N . GLU B 1 99 ? 12.078 -29.656 1.358 1 86.19 99 GLU B N 1
ATOM 3186 C CA . GLU B 1 99 ? 13.055 -29.953 0.315 1 86.19 99 GLU B CA 1
ATOM 3187 C C . GLU B 1 99 ? 13.602 -31.375 0.459 1 86.19 99 GLU B C 1
ATOM 3189 O O . GLU B 1 99 ? 13.727 -32.094 -0.53 1 86.19 99 GLU B O 1
ATOM 3194 N N . GLU B 1 100 ? 13.93 -31.719 1.648 1 87.19 100 GLU B N 1
ATOM 3195 C CA . GLU B 1 100 ? 14.453 -33.062 1.907 1 87.19 100 GLU B CA 1
ATOM 3196 C C . GLU B 1 100 ? 13.383 -34.125 1.661 1 87.19 100 GLU B C 1
ATOM 3198 O O . GLU B 1 100 ? 13.68 -35.188 1.125 1 87.19 100 GLU B O 1
ATOM 3203 N N . LEU B 1 101 ? 12.258 -33.812 2.088 1 85.38 101 LEU B N 1
ATOM 3204 C CA . LEU B 1 101 ? 11.148 -34.75 1.866 1 85.38 101 LEU B CA 1
ATOM 3205 C C . LEU B 1 101 ? 10.914 -34.969 0.375 1 85.38 101 LEU B C 1
ATOM 3207 O O . LEU B 1 101 ? 10.773 -36.094 -0.074 1 85.38 101 LEU B O 1
ATOM 3211 N N . PHE B 1 102 ? 10.898 -33.938 -0.389 1 87.69 102 PHE B N 1
ATOM 3212 C CA . PHE B 1 102 ? 10.672 -34.031 -1.827 1 87.69 102 PHE B CA 1
ATOM 3213 C C . PHE B 1 102 ? 11.766 -34.844 -2.504 1 87.69 102 PHE B C 1
ATOM 3215 O O . PHE B 1 102 ? 11.492 -35.688 -3.367 1 87.69 102 PHE B O 1
ATOM 3222 N N . GLN B 1 103 ? 12.938 -34.531 -2.057 1 88.81 103 GLN B N 1
ATOM 3223 C CA . GLN B 1 103 ? 14.055 -35.281 -2.617 1 88.81 103 GLN B CA 1
ATOM 3224 C C . GLN B 1 103 ? 13.938 -36.781 -2.281 1 88.81 103 GLN B C 1
ATOM 3226 O O . GLN B 1 103 ? 14.18 -37.625 -3.135 1 88.81 103 GLN B O 1
ATOM 3231 N N . PHE B 1 104 ? 13.602 -37 -1.093 1 86.81 104 PHE B N 1
ATOM 3232 C CA . PHE B 1 104 ? 13.422 -38.375 -0.645 1 86.81 104 PHE B CA 1
ATOM 3233 C C . PHE B 1 104 ? 12.359 -39.094 -1.476 1 86.81 104 PHE B C 1
ATOM 3235 O O . PHE B 1 104 ? 12.57 -40.219 -1.943 1 86.81 104 PHE B O 1
ATOM 3242 N N . LEU B 1 105 ? 11.289 -38.469 -1.617 1 86.25 105 LEU B N 1
ATOM 3243 C CA . LEU B 1 105 ? 10.18 -39.062 -2.377 1 86.25 105 LEU B CA 1
ATOM 3244 C C . LEU B 1 105 ? 10.555 -39.188 -3.848 1 86.25 105 LEU B C 1
ATOM 3246 O O . LEU B 1 105 ? 10.188 -40.188 -4.488 1 86.25 105 LEU B O 1
ATOM 3250 N N . SER B 1 106 ? 11.219 -38.25 -4.371 1 91 106 SER B N 1
ATOM 3251 C CA . SER B 1 106 ? 11.68 -38.312 -5.75 1 91 106 SER B CA 1
ATOM 3252 C C . SER B 1 106 ? 12.586 -39.531 -5.961 1 91 106 SER B C 1
ATOM 3254 O O . SER B 1 106 ? 12.461 -40.25 -6.957 1 91 106 SER B O 1
ATOM 3256 N N . ASP B 1 107 ? 13.43 -39.719 -5.02 1 89.75 107 ASP B N 1
ATOM 3257 C CA . ASP B 1 107 ? 14.344 -40.844 -5.105 1 89.75 107 ASP B CA 1
ATOM 3258 C C . ASP B 1 107 ? 13.578 -42.156 -5.055 1 89.75 107 ASP B C 1
ATOM 3260 O O . ASP B 1 107 ? 13.867 -43.094 -5.824 1 89.75 107 ASP B O 1
ATOM 3264 N N . LYS B 1 108 ? 12.648 -42.188 -4.172 1 86.62 108 LYS B N 1
ATOM 3265 C CA . LYS B 1 108 ? 11.867 -43.438 -4.016 1 86.62 108 LYS B CA 1
ATOM 3266 C C . LYS B 1 108 ? 11.039 -43.719 -5.266 1 86.62 108 LYS B C 1
ATOM 3268 O O . LYS B 1 108 ? 11 -44.844 -5.746 1 86.62 108 LYS B O 1
ATOM 3273 N N . VAL B 1 109 ? 10.383 -42.719 -5.703 1 88.5 109 VAL B N 1
ATOM 3274 C CA . VAL B 1 109 ? 9.555 -42.844 -6.895 1 88.5 109 VAL B CA 1
ATOM 3275 C C . VAL B 1 109 ? 10.43 -43.156 -8.109 1 88.5 109 VAL B C 1
ATOM 3277 O O . VAL B 1 109 ? 10.086 -43.969 -8.945 1 88.5 109 VAL B O 1
ATOM 3280 N N . GLY B 1 110 ? 11.547 -42.5 -8.188 1 89.5 110 GLY B N 1
ATOM 3281 C CA . GLY B 1 110 ? 12.469 -42.656 -9.305 1 89.5 110 GLY B CA 1
ATOM 3282 C C . GLY B 1 110 ? 13.141 -44.031 -9.344 1 89.5 110 GLY B C 1
ATOM 3283 O O . GLY B 1 110 ? 13.656 -44.438 -10.391 1 89.5 110 GLY B O 1
ATOM 3284 N N . SER B 1 111 ? 13.109 -44.688 -8.258 1 89.31 111 SER B N 1
ATOM 3285 C CA . SER B 1 111 ? 13.766 -46 -8.203 1 89.31 111 SER B CA 1
ATOM 3286 C C . SER B 1 111 ? 12.75 -47.125 -8.242 1 89.31 111 SER B C 1
ATOM 3288 O O . SER B 1 111 ? 13.125 -48.312 -8.297 1 89.31 111 SER B O 1
ATOM 3290 N N . ASN B 1 112 ? 11.539 -46.781 -8.258 1 90.81 112 ASN B N 1
ATOM 3291 C CA . ASN B 1 112 ? 10.484 -47.781 -8.242 1 90.81 112 ASN B CA 1
ATOM 3292 C C . ASN B 1 112 ? 10.281 -48.406 -9.617 1 90.81 112 ASN B C 1
ATOM 3294 O O . ASN B 1 112 ? 10.445 -47.719 -10.633 1 90.81 112 ASN B O 1
ATOM 3298 N N . ASP B 1 113 ? 9.875 -49.719 -9.586 1 91.12 113 ASP B N 1
ATOM 3299 C CA . ASP B 1 113 ? 9.461 -50.344 -10.828 1 91.12 113 ASP B CA 1
ATOM 3300 C C . ASP B 1 113 ? 7.965 -50.188 -11.055 1 91.12 113 ASP B C 1
ATOM 3302 O O . ASP B 1 113 ? 7.152 -50.594 -10.219 1 91.12 113 ASP B O 1
ATOM 3306 N N . TRP B 1 114 ? 7.633 -49.594 -12.078 1 94.12 114 TRP B N 1
ATOM 3307 C CA . TRP B 1 114 ? 6.234 -49.312 -12.391 1 94.12 114 TRP B CA 1
ATOM 3308 C C . TRP B 1 114 ? 5.695 -50.312 -13.414 1 94.12 114 TRP B C 1
ATOM 3310 O O . TRP B 1 114 ? 6.465 -50.938 -14.148 1 94.12 114 TRP B O 1
ATOM 3320 N N . PRO B 1 115 ? 4.391 -50.469 -13.453 1 94.94 115 PRO B N 1
ATOM 3321 C CA . PRO B 1 115 ? 3.803 -51.406 -14.391 1 94.94 115 PRO B CA 1
ATOM 3322 C C . PRO B 1 115 ? 4.129 -51.094 -15.844 1 94.94 115 PRO B C 1
ATOM 3324 O O . PRO B 1 115 ? 4.332 -49.938 -16.188 1 94.94 115 PRO B O 1
ATOM 3327 N N . ASP B 1 116 ? 4.07 -52.094 -16.703 1 93.56 116 ASP B N 1
ATOM 3328 C CA . ASP B 1 116 ? 4.359 -51.938 -18.125 1 93.56 116 ASP B CA 1
ATOM 3329 C C . ASP B 1 116 ? 3.361 -51 -18.781 1 93.56 116 ASP B C 1
ATOM 3331 O O . ASP B 1 116 ? 2.16 -51.062 -18.516 1 93.56 116 ASP B O 1
ATOM 3335 N N . GLY B 1 117 ? 3.838 -50.156 -19.562 1 93.19 117 GLY B N 1
ATOM 3336 C CA . GLY B 1 117 ? 2.98 -49.25 -20.312 1 93.19 117 GLY B CA 1
ATOM 3337 C C . GLY B 1 117 ? 2.625 -48 -19.547 1 93.19 117 GLY B C 1
ATOM 3338 O O . GLY B 1 117 ? 1.927 -47.125 -20.062 1 93.19 117 GLY B O 1
ATOM 3339 N N . LYS B 1 118 ? 3.078 -48 -18.344 1 96.06 118 LYS B N 1
ATOM 3340 C CA . LYS B 1 118 ? 2.814 -46.812 -17.516 1 96.06 118 LYS B CA 1
ATOM 3341 C C . LYS B 1 118 ? 4.051 -45.938 -17.422 1 96.06 118 LYS B C 1
ATOM 3343 O O . LYS B 1 118 ? 5.18 -46.438 -17.453 1 96.06 118 LYS B O 1
ATOM 3348 N N . GLU B 1 119 ? 3.82 -44.625 -17.328 1 96.81 119 GLU B N 1
ATOM 3349 C CA . GLU B 1 119 ? 4.902 -43.656 -17.234 1 96.81 119 GLU B CA 1
ATOM 3350 C C . GLU B 1 119 ? 4.766 -42.812 -15.969 1 96.81 119 GLU B C 1
ATOM 3352 O O . GLU B 1 119 ? 3.664 -42.375 -15.617 1 96.81 119 GLU B O 1
ATOM 3357 N N . VAL B 1 120 ? 5.902 -42.594 -15.359 1 96.19 120 VAL B N 1
ATOM 3358 C CA . VAL B 1 120 ? 5.918 -41.75 -14.172 1 96.19 120 VAL B CA 1
ATOM 3359 C C . VAL B 1 120 ? 7.031 -40.719 -14.289 1 96.19 120 VAL B C 1
ATOM 3361 O O . VAL B 1 120 ? 8.164 -41.062 -14.633 1 96.19 120 VAL B O 1
ATOM 3364 N N . PHE B 1 121 ? 6.676 -39.5 -14.141 1 96.56 121 PHE B N 1
ATOM 3365 C CA . PHE B 1 121 ? 7.621 -38.375 -14.102 1 96.56 121 PHE B CA 1
ATOM 3366 C C . PHE B 1 121 ? 7.59 -37.688 -12.75 1 96.56 121 PHE B C 1
ATOM 3368 O O . PHE B 1 121 ? 6.516 -37.469 -12.188 1 96.56 121 PHE B O 1
ATOM 3375 N N . ILE B 1 122 ? 8.758 -37.375 -12.219 1 93.5 122 ILE B N 1
ATOM 3376 C CA . ILE B 1 122 ? 8.812 -36.688 -10.93 1 93.5 122 ILE B CA 1
ATOM 3377 C C . ILE B 1 122 ? 9.969 -35.688 -10.914 1 93.5 122 ILE B C 1
ATOM 3379 O O . ILE B 1 122 ? 11.07 -36 -11.383 1 93.5 122 ILE B O 1
ATOM 3383 N N . THR B 1 123 ? 9.648 -34.531 -10.445 1 94.19 123 THR B N 1
ATOM 3384 C CA . THR B 1 123 ? 10.703 -33.5 -10.406 1 94.19 123 THR B CA 1
ATOM 3385 C C . THR B 1 123 ? 11.688 -33.812 -9.273 1 94.19 123 THR B C 1
ATOM 3387 O O . THR B 1 123 ? 11.297 -34.281 -8.211 1 94.19 123 THR B O 1
ATOM 3390 N N . SER B 1 124 ? 12.93 -33.531 -9.477 1 91.5 124 SER B N 1
ATOM 3391 C CA . SER B 1 124 ? 14.039 -33.562 -8.531 1 91.5 124 SER B CA 1
ATOM 3392 C C . SER B 1 124 ? 14.961 -32.344 -8.703 1 91.5 124 SER B C 1
ATOM 3394 O O . SER B 1 124 ? 15.883 -32.375 -9.516 1 91.5 124 SER B O 1
ATOM 3396 N N . GLY B 1 125 ? 14.711 -31.344 -7.828 1 88.31 125 GLY B N 1
ATOM 3397 C CA . GLY B 1 125 ? 15.367 -30.078 -8.125 1 88.31 125 GLY B CA 1
ATOM 3398 C C . GLY B 1 125 ? 14.984 -29.516 -9.484 1 88.31 125 GLY B C 1
ATOM 3399 O O . GLY B 1 125 ? 13.797 -29.375 -9.781 1 88.31 125 GLY B O 1
ATOM 3400 N N . THR B 1 126 ? 16 -29.281 -10.281 1 90.25 126 THR B N 1
ATOM 3401 C CA . THR B 1 126 ? 15.742 -28.734 -11.609 1 90.25 126 THR B CA 1
ATOM 3402 C C . THR B 1 126 ? 15.523 -29.859 -12.617 1 90.25 126 THR B C 1
ATOM 3404 O O . THR B 1 126 ? 15.055 -29.625 -13.734 1 90.25 126 THR B O 1
ATOM 3407 N N . ASP B 1 127 ? 15.836 -31.047 -12.164 1 92.5 127 ASP B N 1
ATOM 3408 C CA . ASP B 1 127 ? 15.742 -32.188 -13.078 1 92.5 127 ASP B CA 1
ATOM 3409 C C . ASP B 1 127 ? 14.383 -32.875 -12.961 1 92.5 127 ASP B C 1
ATOM 3411 O O . ASP B 1 127 ? 13.602 -32.562 -12.062 1 92.5 127 ASP B O 1
ATOM 3415 N N . VAL B 1 128 ? 14.133 -33.688 -13.977 1 95.31 128 VAL B N 1
ATOM 3416 C CA . VAL B 1 128 ? 12.953 -34.562 -13.953 1 95.31 128 VAL B CA 1
ATOM 3417 C C . VAL B 1 128 ? 13.375 -36 -14.141 1 95.31 128 VAL B C 1
ATOM 3419 O O . VAL B 1 128 ? 14.094 -36.344 -15.078 1 95.31 128 VAL B O 1
ATOM 3422 N N . ILE B 1 129 ? 12.977 -36.812 -13.203 1 94.69 129 ILE B N 1
ATOM 3423 C CA . ILE B 1 129 ? 13.203 -38.25 -13.328 1 94.69 129 ILE B CA 1
ATOM 3424 C C . ILE B 1 129 ? 12.031 -38.906 -14.047 1 94.69 129 ILE B C 1
ATOM 3426 O O . ILE B 1 129 ? 10.875 -38.688 -13.695 1 94.69 129 ILE B O 1
ATOM 3430 N N . SER B 1 130 ? 12.328 -39.656 -15.062 1 95.06 130 SER B N 1
ATOM 3431 C CA . SER B 1 130 ? 11.297 -40.375 -15.812 1 95.06 130 SER B CA 1
ATOM 3432 C C . SER B 1 130 ? 11.469 -41.875 -15.711 1 95.06 130 SER B C 1
ATOM 3434 O O . SER B 1 130 ? 12.586 -42.406 -15.789 1 95.06 130 SER B O 1
ATOM 3436 N N . ARG B 1 131 ? 10.367 -42.562 -15.469 1 94.31 131 ARG B N 1
ATOM 3437 C CA . ARG B 1 131 ? 10.336 -44.031 -15.445 1 94.31 131 ARG B CA 1
ATOM 3438 C C . ARG B 1 131 ? 9.227 -44.562 -16.344 1 94.31 131 ARG B C 1
ATOM 3440 O O . ARG B 1 131 ? 8.125 -44 -16.375 1 94.31 131 ARG B O 1
ATOM 3447 N N . GLY B 1 132 ? 9.523 -45.625 -17.109 1 91.44 132 GLY B N 1
ATOM 3448 C CA . GLY B 1 132 ? 8.531 -46.219 -17.984 1 91.44 132 GLY B CA 1
ATOM 3449 C C . GLY B 1 132 ? 8.422 -45.531 -19.328 1 91.44 132 GLY B C 1
ATOM 3450 O O . GLY B 1 132 ? 7.484 -45.812 -20.094 1 91.44 132 GLY B O 1
ATOM 3451 N N . SER B 1 133 ? 9.227 -44.562 -19.5 1 89.19 133 SER B N 1
ATOM 3452 C CA . SER B 1 133 ? 9.227 -43.812 -20.766 1 89.19 133 SER B CA 1
ATOM 3453 C C . SER B 1 133 ? 10.633 -43.688 -21.328 1 89.19 133 SER B C 1
ATOM 3455 O O . SER B 1 133 ? 11.609 -43.625 -20.578 1 89.19 133 SER B O 1
ATOM 3457 N N . ASP B 1 134 ? 10.727 -43.688 -22.641 1 86.88 134 ASP B N 1
ATOM 3458 C CA . ASP B 1 134 ? 12.016 -43.5 -23.297 1 86.88 134 ASP B CA 1
ATOM 3459 C C . ASP B 1 134 ? 12.352 -42.031 -23.469 1 86.88 134 ASP B C 1
ATOM 3461 O O . ASP B 1 134 ? 13.469 -41.688 -23.875 1 86.88 134 ASP B O 1
ATOM 3465 N N . HIS B 1 135 ? 11.414 -41.25 -23.062 1 90.75 135 HIS B N 1
ATOM 3466 C CA . HIS B 1 135 ? 11.648 -39.844 -23.25 1 90.75 135 HIS B CA 1
ATOM 3467 C C . HIS B 1 135 ? 11.977 -39.156 -21.938 1 90.75 135 HIS B C 1
ATOM 3469 O O . HIS B 1 135 ? 11.445 -39.531 -20.875 1 90.75 135 HIS B O 1
ATOM 3475 N N . SER B 1 136 ? 12.906 -38.125 -22.109 1 92.06 136 SER B N 1
ATOM 3476 C CA . SER B 1 136 ? 13.297 -37.312 -20.969 1 92.06 136 SER B CA 1
ATOM 3477 C C . SER B 1 136 ? 12.828 -35.875 -21.109 1 92.06 136 SER B C 1
ATOM 3479 O O . SER B 1 136 ? 12.75 -35.344 -22.234 1 92.06 136 SER B O 1
ATOM 3481 N N . MET B 1 137 ? 12.484 -35.312 -20.031 1 94.94 137 MET B N 1
ATOM 3482 C CA . MET B 1 137 ? 12.086 -33.906 -20.031 1 94.94 137 MET B CA 1
ATOM 3483 C C . MET B 1 137 ? 13.281 -33 -19.75 1 94.94 137 MET B C 1
ATOM 3485 O O . MET B 1 137 ? 14.188 -33.375 -19.016 1 94.94 137 MET B O 1
ATOM 3489 N N . PRO B 1 138 ? 13.25 -31.891 -20.375 1 89.69 138 PRO B N 1
ATOM 3490 C CA . PRO B 1 138 ? 14.344 -30.953 -20.109 1 89.69 138 PRO B CA 1
ATOM 3491 C C . PRO B 1 138 ? 14.312 -30.406 -18.688 1 89.69 138 PRO B C 1
ATOM 3493 O O . PRO B 1 138 ? 13.25 -30.375 -18.047 1 89.69 138 PRO B O 1
ATOM 3496 N N . ARG B 1 139 ? 15.461 -29.906 -18.297 1 89.12 139 ARG B N 1
ATOM 3497 C CA . ARG B 1 139 ? 15.578 -29.25 -17 1 89.12 139 ARG B CA 1
ATOM 3498 C C . ARG B 1 139 ? 14.734 -27.984 -16.953 1 89.12 139 ARG B C 1
ATOM 3500 O O . ARG B 1 139 ? 14.531 -27.328 -17.969 1 89.12 139 ARG B O 1
ATOM 3507 N N . CYS B 1 140 ? 14.211 -27.781 -15.758 1 87.56 140 CYS B N 1
ATOM 3508 C CA . CYS B 1 140 ? 13.375 -26.594 -15.547 1 87.56 140 CYS B CA 1
ATOM 3509 C C . CYS B 1 140 ? 13.812 -25.828 -14.312 1 87.56 140 CYS B C 1
ATOM 3511 O O . CYS B 1 140 ? 13.945 -26.406 -13.234 1 87.56 140 CYS B O 1
ATOM 3513 N N . ASP B 1 141 ? 14.047 -24.531 -14.461 1 82.44 141 ASP B N 1
ATOM 3514 C CA . ASP B 1 141 ? 14.539 -23.734 -13.344 1 82.44 141 ASP B CA 1
ATOM 3515 C C . ASP B 1 141 ? 13.414 -22.906 -12.711 1 82.44 141 ASP B C 1
ATOM 3517 O O . ASP B 1 141 ? 13.664 -21.969 -11.945 1 82.44 141 ASP B O 1
ATOM 3521 N N . HIS B 1 142 ? 12.227 -23.281 -13.055 1 84.31 142 HIS B N 1
ATOM 3522 C CA . HIS B 1 142 ? 11.102 -22.609 -12.414 1 84.31 142 HIS B CA 1
ATOM 3523 C C . HIS B 1 142 ? 11.062 -22.906 -10.922 1 84.31 142 HIS B C 1
ATOM 3525 O O . HIS B 1 142 ? 11.125 -24.078 -10.516 1 84.31 142 HIS B O 1
ATOM 3531 N N . GLU B 1 143 ? 10.938 -21.906 -10.117 1 79.62 143 GLU B N 1
ATOM 3532 C CA . GLU B 1 143 ? 10.891 -22.078 -8.672 1 79.62 143 GLU B CA 1
ATOM 3533 C C . GLU B 1 143 ? 9.547 -22.656 -8.227 1 79.62 143 GLU B C 1
ATOM 3535 O O . GLU B 1 143 ? 9.492 -23.547 -7.387 1 79.62 143 GLU B O 1
ATOM 3540 N N . GLU B 1 144 ? 8.516 -22.109 -8.859 1 82.69 144 GLU B N 1
ATOM 3541 C CA . GLU B 1 144 ? 7.184 -22.469 -8.391 1 82.69 144 GLU B CA 1
ATOM 3542 C C . GLU B 1 144 ? 6.613 -23.625 -9.195 1 82.69 144 GLU B C 1
ATOM 3544 O O . GLU B 1 144 ? 6.723 -23.656 -10.422 1 82.69 144 GLU B O 1
ATOM 3549 N N . ALA B 1 145 ? 6.047 -24.516 -8.484 1 84.19 145 ALA B N 1
ATOM 3550 C CA . ALA B 1 145 ? 5.387 -25.656 -9.102 1 84.19 145 ALA B CA 1
ATOM 3551 C C . ALA B 1 145 ? 4.27 -25.219 -10.039 1 84.19 145 ALA B C 1
ATOM 3553 O O . ALA B 1 145 ? 3.973 -25.891 -11.023 1 84.19 145 ALA B O 1
ATOM 3554 N N . ASP B 1 146 ? 3.729 -24.125 -9.797 1 88.44 146 ASP B N 1
ATOM 3555 C CA . ASP B 1 146 ? 2.562 -23.656 -10.547 1 88.44 146 ASP B CA 1
ATOM 3556 C C . ASP B 1 146 ? 2.875 -23.531 -12.031 1 88.44 146 ASP B C 1
ATOM 3558 O O . ASP B 1 146 ? 2.102 -24 -12.875 1 88.44 146 ASP B O 1
ATOM 3562 N N . THR B 1 147 ? 4.004 -22.938 -12.266 1 90.81 147 THR B N 1
ATOM 3563 C CA . THR B 1 147 ? 4.371 -22.75 -13.664 1 90.81 147 THR B CA 1
ATOM 3564 C C . THR B 1 147 ? 4.992 -24.031 -14.234 1 90.81 147 THR B C 1
ATOM 3566 O O . THR B 1 147 ? 4.848 -24.312 -15.422 1 90.81 147 THR B O 1
ATOM 3569 N N . ARG B 1 148 ? 5.59 -24.797 -13.422 1 93.5 148 ARG B N 1
ATOM 3570 C CA . ARG B 1 148 ? 6.227 -26.031 -13.867 1 93.5 148 ARG B CA 1
ATOM 3571 C C . ARG B 1 148 ? 5.188 -27.062 -14.281 1 93.5 148 ARG B C 1
ATOM 3573 O O . ARG B 1 148 ? 5.441 -27.906 -15.156 1 93.5 148 ARG B O 1
ATOM 3580 N N . ILE B 1 149 ? 4.102 -26.953 -13.672 1 95.44 149 ILE B N 1
ATOM 3581 C CA . ILE B 1 149 ? 2.994 -27.844 -14 1 95.44 149 ILE B CA 1
ATOM 3582 C C . ILE B 1 149 ? 2.604 -27.672 -15.461 1 95.44 149 ILE B C 1
ATOM 3584 O O . ILE B 1 149 ? 2.293 -28.641 -16.156 1 95.44 149 ILE B O 1
ATOM 3588 N N . VAL B 1 150 ? 2.66 -26.5 -15.922 1 95.75 150 VAL B N 1
ATOM 3589 C CA . VAL B 1 150 ? 2.305 -26.203 -17.312 1 95.75 150 VAL B CA 1
ATOM 3590 C C . VAL B 1 150 ? 3.326 -26.828 -18.25 1 95.75 150 VAL B C 1
ATOM 3592 O O . VAL B 1 150 ? 2.971 -27.328 -19.328 1 95.75 150 VAL B O 1
ATOM 3595 N N . VAL B 1 151 ? 4.535 -26.828 -17.828 1 96.06 151 VAL B N 1
ATOM 3596 C CA . VAL B 1 151 ? 5.594 -27.438 -18.625 1 96.06 151 VAL B CA 1
ATOM 3597 C C . VAL B 1 151 ? 5.34 -28.938 -18.75 1 96.06 151 VAL B C 1
ATOM 3599 O O . VAL B 1 151 ? 5.449 -29.5 -19.844 1 96.06 151 VAL B O 1
ATOM 3602 N N . HIS B 1 152 ? 4.961 -29.578 -17.688 1 97.38 152 HIS B N 1
ATOM 3603 C CA . HIS B 1 152 ? 4.664 -31 -17.688 1 97.38 152 HIS B CA 1
ATOM 3604 C C . HIS B 1 152 ? 3.416 -31.297 -18.516 1 97.38 152 HIS B C 1
ATOM 3606 O O . HIS B 1 152 ? 3.381 -32.281 -19.266 1 97.38 152 HIS B O 1
ATOM 3612 N N . LEU B 1 153 ? 2.439 -30.469 -18.344 1 97.56 153 LEU B N 1
ATOM 3613 C CA . LEU B 1 153 ? 1.221 -30.625 -19.125 1 97.56 153 LEU B CA 1
ATOM 3614 C C . LEU B 1 153 ? 1.524 -30.531 -20.625 1 97.56 153 LEU B C 1
ATOM 3616 O O . LEU B 1 153 ? 1.069 -31.375 -21.406 1 97.56 153 LEU B O 1
ATOM 3620 N N . LYS B 1 154 ? 2.283 -29.562 -20.984 1 97.25 154 LYS B N 1
ATOM 3621 C CA . LYS B 1 154 ? 2.67 -29.406 -22.375 1 97.25 154 LYS B CA 1
ATOM 3622 C C . LYS B 1 154 ? 3.426 -30.625 -22.891 1 97.25 154 LYS B C 1
ATOM 3624 O O . LYS B 1 154 ? 3.195 -31.094 -24 1 97.25 154 LYS B O 1
ATOM 3629 N N . ASP B 1 155 ? 4.348 -31.094 -22.078 1 97.56 155 ASP B N 1
ATOM 3630 C CA . ASP B 1 155 ? 5.117 -32.281 -22.453 1 97.56 155 ASP B CA 1
ATOM 3631 C C . ASP B 1 155 ? 4.203 -33.469 -22.688 1 97.56 155 ASP B C 1
ATOM 3633 O O . ASP B 1 155 ? 4.371 -34.219 -23.656 1 97.56 155 ASP B O 1
ATOM 3637 N N . ALA B 1 156 ? 3.256 -33.688 -21.781 1 97.31 156 ALA B N 1
ATOM 3638 C CA . ALA B 1 156 ? 2.2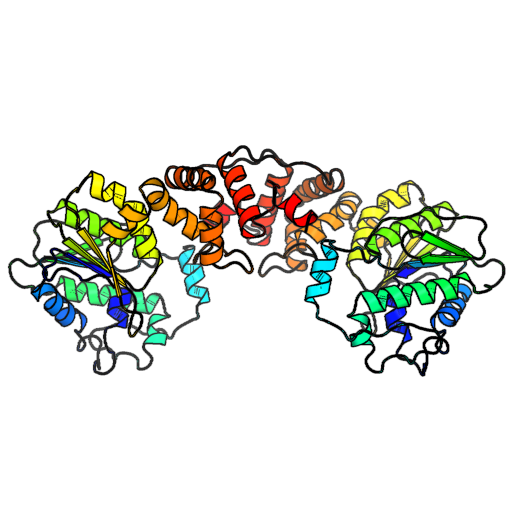97 -34.781 -21.922 1 97.31 156 ALA B CA 1
ATOM 3639 C C . ALA B 1 156 ? 1.519 -34.656 -23.234 1 97.31 156 ALA B C 1
ATOM 3641 O O . ALA B 1 156 ? 1.354 -35.625 -23.953 1 97.31 156 ALA B O 1
ATOM 3642 N N . LEU B 1 157 ? 1.095 -33.5 -23.516 1 97.25 157 LEU B N 1
ATOM 3643 C CA . LEU B 1 157 ? 0.349 -33.25 -24.75 1 97.25 157 LEU B CA 1
ATOM 3644 C C . LEU B 1 157 ? 1.225 -33.469 -25.969 1 97.25 157 LEU B C 1
ATOM 3646 O O . LEU B 1 157 ? 0.785 -34.094 -26.953 1 97.25 157 LEU B O 1
ATOM 3650 N N . ASP B 1 158 ? 2.434 -33 -25.891 1 96.88 158 ASP B N 1
ATOM 3651 C CA . ASP B 1 158 ? 3.387 -33.188 -26.984 1 96.88 158 ASP B CA 1
ATOM 3652 C C . ASP B 1 158 ? 3.613 -34.688 -27.266 1 96.88 158 ASP B C 1
ATOM 3654 O O . ASP B 1 158 ? 3.889 -35.062 -28.391 1 96.88 158 ASP B O 1
ATOM 3658 N N . LYS B 1 159 ? 3.434 -35.469 -26.219 1 95.88 159 LYS B N 1
ATOM 3659 C CA . LYS B 1 159 ? 3.705 -36.906 -26.344 1 95.88 159 LYS B CA 1
ATOM 3660 C C . LYS B 1 159 ? 2.42 -37.688 -26.594 1 95.88 159 LYS B C 1
ATOM 3662 O O . LYS B 1 159 ? 2.371 -38.906 -26.359 1 95.88 159 LYS B O 1
ATOM 3667 N N . GLY B 1 160 ? 1.382 -36.969 -26.906 1 94.06 160 GLY B N 1
ATOM 3668 C CA . GLY B 1 160 ? 0.211 -37.656 -27.469 1 94.06 160 GLY B CA 1
ATOM 3669 C C . GLY B 1 160 ? -0.939 -37.75 -26.484 1 94.06 160 GLY B C 1
ATOM 3670 O O . GLY B 1 160 ? -2.008 -38.25 -26.812 1 94.06 160 GLY B O 1
ATOM 3671 N N . CYS B 1 161 ? -0.783 -37.281 -25.281 1 95.81 161 CYS B N 1
ATOM 3672 C CA . CYS B 1 161 ? -1.912 -37.25 -24.359 1 95.81 161 CYS B CA 1
ATOM 3673 C C . CYS B 1 161 ? -2.955 -36.25 -24.828 1 95.81 161 CYS B C 1
ATOM 3675 O O . CYS B 1 161 ? -2.607 -35.188 -25.375 1 95.81 161 CYS B O 1
ATOM 3677 N N . THR B 1 162 ? -4.207 -36.562 -24.578 1 96.19 162 THR B N 1
ATOM 3678 C CA . THR B 1 162 ? -5.266 -35.625 -24.984 1 96.19 162 THR B CA 1
ATOM 3679 C C . THR B 1 162 ? -6.113 -35.219 -23.781 1 96.19 162 THR B C 1
ATOM 3681 O O . THR B 1 162 ? -6.598 -34.094 -23.719 1 96.19 162 THR B O 1
ATOM 3684 N N . THR B 1 163 ? -6.332 -36.125 -22.891 1 97.12 163 THR B N 1
ATOM 3685 C CA . THR B 1 163 ? -7.105 -35.844 -21.688 1 97.12 163 THR B CA 1
ATOM 3686 C C . THR B 1 163 ? -6.203 -35.812 -20.469 1 97.12 163 THR B C 1
ATOM 3688 O O . THR B 1 163 ? -5.641 -36.844 -20.062 1 97.12 163 THR B O 1
ATOM 3691 N N . CYS B 1 164 ? -6.094 -34.625 -19.938 1 97.38 164 CYS B N 1
ATOM 3692 C CA . CYS B 1 164 ? -5.168 -34.438 -18.812 1 97.38 164 CYS B CA 1
ATOM 3693 C C . CYS B 1 164 ? -5.887 -33.875 -17.609 1 97.38 164 CYS B C 1
ATOM 3695 O O . CYS B 1 164 ? -6.789 -33.031 -17.75 1 97.38 164 CYS B O 1
ATOM 3697 N N . LEU B 1 165 ? -5.457 -34.312 -16.438 1 96.94 165 LEU B N 1
ATOM 3698 C CA . LEU B 1 165 ? -6.004 -33.812 -15.18 1 96.94 165 LEU B CA 1
ATOM 3699 C C . LEU B 1 165 ? -4.895 -33.281 -14.281 1 96.94 165 LEU B C 1
ATOM 3701 O O . LEU B 1 165 ? -3.912 -33.969 -14.016 1 96.94 165 LEU B O 1
ATOM 3705 N N . VAL B 1 166 ? -5.066 -32.031 -13.875 1 96.19 166 VAL B N 1
ATOM 3706 C CA . VAL B 1 166 ? -4.148 -31.438 -12.922 1 96.19 166 VAL B CA 1
ATOM 3707 C C . VAL B 1 166 ? -4.77 -31.453 -11.523 1 96.19 166 VAL B C 1
ATOM 3709 O O . VAL B 1 166 ? -5.922 -31.047 -11.344 1 96.19 166 VAL B O 1
ATOM 3712 N N . ARG B 1 167 ? -4.016 -31.922 -10.609 1 93.5 167 ARG B N 1
ATOM 3713 C CA . ARG B 1 167 ? -4.457 -31.922 -9.219 1 93.5 167 ARG B CA 1
ATOM 3714 C C . ARG B 1 167 ? -3.791 -30.797 -8.43 1 93.5 167 ARG B C 1
ATOM 3716 O O . ARG B 1 167 ? -2.566 -30.766 -8.297 1 93.5 167 ARG B O 1
ATOM 3723 N N . THR B 1 168 ? -4.641 -29.922 -7.934 1 92.81 168 THR B N 1
ATOM 3724 C CA . THR B 1 168 ? -4.082 -28.812 -7.172 1 92.81 168 THR B CA 1
ATOM 3725 C C . THR B 1 168 ? -5.09 -28.297 -6.145 1 92.81 168 THR B C 1
ATOM 3727 O O . THR B 1 168 ? -6.289 -28.562 -6.266 1 92.81 168 THR B O 1
ATOM 3730 N N . VAL B 1 169 ? -4.582 -27.656 -5.148 1 89.06 169 VAL B N 1
ATOM 3731 C CA . VAL B 1 169 ? -5.43 -26.969 -4.176 1 89.06 169 VAL B CA 1
ATOM 3732 C C . VAL B 1 169 ? -5.23 -25.453 -4.285 1 89.06 169 VAL B C 1
ATOM 3734 O O . VAL B 1 169 ? -5.879 -24.688 -3.574 1 89.06 169 VAL B O 1
ATOM 3737 N N . ASP B 1 170 ? -4.363 -25.047 -5.176 1 88.44 170 ASP B N 1
ATOM 3738 C CA . ASP B 1 170 ? -4.016 -23.641 -5.309 1 88.44 170 ASP B CA 1
ATOM 3739 C C . ASP B 1 170 ? -4.742 -23 -6.496 1 88.44 170 ASP B C 1
ATOM 3741 O O . ASP B 1 170 ? -4.629 -23.484 -7.625 1 88.44 170 ASP B O 1
ATOM 3745 N N . THR B 1 171 ? -5.324 -21.922 -6.227 1 91.25 171 THR B N 1
ATOM 3746 C CA . THR B 1 171 ? -6.082 -21.203 -7.246 1 91.25 171 THR B CA 1
ATOM 3747 C C . THR B 1 171 ? -5.148 -20.656 -8.32 1 91.25 171 THR B C 1
ATOM 3749 O O . THR B 1 171 ? -5.531 -20.547 -9.492 1 91.25 171 THR B O 1
ATOM 3752 N N . ASP B 1 172 ? -3.904 -20.391 -7.965 1 92 172 ASP B N 1
ATOM 3753 C CA . ASP B 1 172 ? -2.961 -19.812 -8.914 1 92 172 ASP B CA 1
ATOM 3754 C C . ASP B 1 172 ? -2.705 -20.75 -10.086 1 92 172 ASP B C 1
ATOM 3756 O O . ASP B 1 172 ? -2.527 -20.297 -11.219 1 92 172 ASP B O 1
ATOM 3760 N N . VAL B 1 173 ? -2.756 -21.984 -9.805 1 94.81 173 VAL B N 1
ATOM 3761 C CA . VAL B 1 173 ? -2.539 -22.969 -10.859 1 94.81 173 VAL B CA 1
ATOM 3762 C C . VAL B 1 173 ? -3.693 -22.922 -11.859 1 94.81 173 VAL B C 1
ATOM 3764 O O . VAL B 1 173 ? -3.473 -22.953 -13.07 1 94.81 173 VAL B O 1
ATOM 3767 N N . VAL B 1 174 ? -4.863 -22.797 -11.336 1 96.12 174 VAL B N 1
ATOM 3768 C CA . VAL B 1 174 ? -6.047 -22.719 -12.188 1 96.12 174 VAL B CA 1
ATOM 3769 C C . VAL B 1 174 ? -5.965 -21.484 -13.086 1 96.12 174 VAL B C 1
ATOM 3771 O O . VAL B 1 174 ? -6.176 -21.578 -14.297 1 96.12 174 VAL B O 1
ATOM 3774 N N . VAL B 1 175 ? -5.57 -20.438 -12.508 1 96.81 175 VAL B N 1
ATOM 3775 C CA . VAL B 1 175 ? -5.488 -19.172 -13.211 1 96.81 175 VAL B CA 1
ATOM 3776 C C . VAL B 1 175 ? -4.438 -19.25 -14.312 1 96.81 175 VAL B C 1
ATOM 3778 O O . VAL B 1 175 ? -4.672 -18.812 -15.438 1 96.81 175 VAL B O 1
ATOM 3781 N N . ILE B 1 176 ? -3.365 -19.828 -14.047 1 96.44 176 ILE B N 1
ATOM 3782 C CA . ILE B 1 176 ? -2.271 -19.969 -15 1 96.44 176 ILE B CA 1
ATOM 3783 C C . ILE B 1 176 ? -2.695 -20.875 -16.141 1 96.44 176 ILE B C 1
ATOM 3785 O O . ILE B 1 176 ? -2.422 -20.594 -17.312 1 96.44 176 ILE B O 1
ATOM 3789 N N . LEU B 1 177 ? -3.379 -21.938 -15.812 1 97.81 177 LEU B N 1
ATOM 3790 C CA . LEU B 1 177 ? -3.842 -22.875 -16.844 1 97.81 177 LEU B CA 1
ATOM 3791 C C . LEU B 1 177 ? -4.812 -22.188 -17.797 1 97.81 177 LEU B C 1
ATOM 3793 O O . LEU B 1 177 ? -4.734 -22.375 -19 1 97.81 177 LEU B O 1
ATOM 3797 N N . ILE B 1 178 ? -5.684 -21.422 -17.219 1 98.12 178 ILE B N 1
ATOM 3798 C CA . ILE B 1 178 ? -6.629 -20.672 -18.047 1 98.12 178 ILE B CA 1
ATOM 3799 C C . ILE B 1 178 ? -5.867 -19.703 -18.938 1 98.12 178 ILE B C 1
ATOM 3801 O O . ILE B 1 178 ? -6.141 -19.609 -20.141 1 98.12 178 ILE B O 1
ATOM 3805 N N . GLY B 1 179 ? -4.934 -19.047 -18.406 1 97.69 179 GLY B N 1
ATOM 3806 C CA . GLY B 1 179 ? -4.141 -18.078 -19.156 1 97.69 179 GLY B CA 1
ATOM 3807 C C . GLY B 1 179 ? -3.352 -18.719 -20.297 1 97.69 179 GLY B C 1
ATOM 3808 O O . GLY B 1 179 ? -3.111 -18.078 -21.328 1 97.69 179 GLY B O 1
ATOM 3809 N N . LYS B 1 180 ? -2.953 -19.969 -20.156 1 97 180 LYS B N 1
ATOM 3810 C CA . LYS B 1 180 ? -2.098 -20.625 -21.125 1 97 180 LYS B CA 1
ATOM 3811 C C . LYS B 1 180 ? -2.91 -21.547 -22.031 1 97 180 LYS B C 1
ATOM 3813 O O . LYS B 1 180 ? -2.371 -22.125 -22.984 1 97 180 LYS B O 1
ATOM 3818 N N . TYR B 1 181 ? -4.129 -21.625 -21.797 1 97.5 181 TYR B N 1
ATOM 3819 C CA . TYR B 1 181 ? -5.008 -22.578 -22.453 1 97.5 181 TYR B CA 1
ATOM 3820 C C . TYR B 1 181 ? -4.938 -22.422 -23.969 1 97.5 181 TYR B C 1
ATOM 3822 O O . TYR B 1 181 ? -4.695 -23.391 -24.703 1 97.5 181 TYR B O 1
ATOM 3830 N N . HIS B 1 182 ? -5.121 -21.219 -24.453 1 96.38 182 HIS B N 1
ATOM 3831 C CA . HIS B 1 182 ? -5.203 -21 -25.906 1 96.38 182 HIS B CA 1
ATOM 3832 C C . HIS B 1 182 ? -3.852 -21.234 -26.562 1 96.38 182 HIS B C 1
ATOM 3834 O O . HIS B 1 182 ? -3.793 -21.703 -27.703 1 96.38 182 HIS B O 1
ATOM 3840 N N . SER B 1 183 ? -2.834 -20.953 -25.844 1 95.12 183 SER B N 1
ATOM 3841 C CA . SER B 1 183 ? -1.511 -21.281 -26.359 1 95.12 183 SER B CA 1
ATOM 3842 C C . SER B 1 183 ? -1.315 -22.797 -26.469 1 95.12 183 SER B C 1
ATOM 3844 O O . SER B 1 183 ? -0.81 -23.281 -27.484 1 95.12 183 SER B O 1
ATOM 3846 N N . LEU B 1 184 ? -1.75 -23.531 -25.5 1 96.88 184 LEU B N 1
ATOM 3847 C CA . LEU B 1 184 ? -1.635 -24.984 -25.484 1 96.88 184 LEU B CA 1
ATOM 3848 C C . LEU B 1 184 ? -2.516 -25.609 -26.562 1 96.88 184 LEU B C 1
ATOM 3850 O O . LEU B 1 184 ? -2.064 -26.484 -27.297 1 96.88 184 LEU B O 1
ATOM 3854 N N . THR B 1 185 ? -3.707 -25.109 -26.703 1 96.31 185 THR B N 1
ATOM 3855 C CA . THR B 1 185 ? -4.672 -25.766 -27.578 1 96.31 185 THR B CA 1
ATOM 3856 C C . THR B 1 185 ? -4.438 -25.359 -29.031 1 96.31 185 THR B C 1
ATOM 3858 O O . THR B 1 185 ? -4.93 -26 -29.953 1 96.31 185 THR B O 1
ATOM 3861 N N . SER B 1 186 ? -3.76 -24.266 -29.219 1 96 186 SER B N 1
ATOM 3862 C CA . SER B 1 186 ? -3.359 -23.922 -30.578 1 96 186 SER B CA 1
ATOM 3863 C C . SER B 1 186 ? -2.422 -24.984 -31.156 1 96 186 SER B C 1
ATOM 3865 O O . SER B 1 186 ? -2.443 -25.266 -32.344 1 96 186 SER B O 1
ATOM 3867 N N . GLN B 1 187 ? -1.688 -25.641 -30.344 1 95.81 187 GLN B N 1
ATOM 3868 C CA . GLN B 1 187 ? -0.742 -26.672 -30.75 1 95.81 187 GLN B CA 1
ATOM 3869 C C . GLN B 1 187 ? -1.345 -28.062 -30.594 1 95.81 187 GLN B C 1
ATOM 3871 O O . GLN B 1 187 ? -0.958 -29 -31.297 1 95.81 187 GLN B O 1
ATOM 3876 N N . HIS B 1 188 ? -2.285 -28.109 -29.656 1 97.19 188 HIS B N 1
ATOM 3877 C CA . HIS B 1 188 ? -2.939 -29.375 -29.328 1 97.19 188 HIS B CA 1
ATOM 3878 C C . HIS B 1 188 ? -4.457 -29.219 -29.312 1 97.19 188 HIS B C 1
ATOM 3880 O O . HIS B 1 188 ? -5.062 -29.172 -28.234 1 97.19 188 HIS B O 1
ATOM 3886 N N . GLN B 1 189 ? -5.078 -29.281 -30.391 1 95.19 189 GLN B N 1
ATOM 3887 C CA . GLN B 1 189 ? -6.473 -28.906 -30.594 1 95.19 189 GLN B CA 1
ATOM 3888 C C . GLN B 1 189 ? -7.41 -29.859 -29.844 1 95.19 189 GLN B C 1
ATOM 3890 O O . GLN B 1 189 ? -8.508 -29.484 -29.453 1 95.19 189 GLN B O 1
ATOM 3895 N N . MET B 1 190 ? -6.941 -31.094 -29.625 1 94.75 190 MET B N 1
ATOM 3896 C CA . MET B 1 190 ? -7.812 -32.094 -29.031 1 94.75 190 MET B CA 1
ATOM 3897 C C . MET B 1 190 ? -7.625 -32.156 -27.516 1 94.75 190 MET B C 1
ATOM 3899 O O . MET B 1 190 ? -8.203 -33 -26.844 1 94.75 190 MET B O 1
ATOM 3903 N N . ALA B 1 191 ? -6.875 -31.25 -27.016 1 96.88 191 ALA B N 1
ATOM 3904 C CA . ALA B 1 191 ? -6.539 -31.297 -25.594 1 96.88 191 ALA B CA 1
ATOM 3905 C C . ALA B 1 191 ? -7.77 -31.031 -24.734 1 96.88 191 ALA B C 1
ATOM 3907 O O . ALA B 1 191 ? -8.492 -30.062 -24.969 1 96.88 191 ALA B O 1
ATOM 3908 N N . ALA B 1 192 ? -8.055 -31.906 -23.812 1 97.12 192 ALA B N 1
ATOM 3909 C CA . ALA B 1 192 ? -9.031 -31.734 -22.75 1 97.12 192 ALA B CA 1
ATOM 3910 C C . ALA B 1 192 ? -8.344 -31.625 -21.391 1 97.12 192 ALA B C 1
ATOM 3912 O O . ALA B 1 192 ? -7.82 -32.625 -20.875 1 97.12 192 ALA B O 1
ATOM 3913 N N . ILE B 1 193 ? -8.414 -30.438 -20.859 1 97.38 193 ILE B N 1
ATOM 3914 C CA . ILE B 1 193 ? -7.672 -30.156 -19.641 1 97.38 193 ILE B CA 1
ATOM 3915 C C . ILE B 1 193 ? -8.641 -30.016 -18.469 1 97.38 193 ILE B C 1
ATOM 3917 O O . ILE B 1 193 ? -9.57 -29.203 -18.516 1 97.38 193 ILE B O 1
ATOM 3921 N N . TRP B 1 194 ? -8.375 -30.766 -17.438 1 97 194 TRP B N 1
ATOM 3922 C CA . TRP B 1 194 ? -9.195 -30.766 -16.219 1 97 194 TRP B CA 1
ATOM 3923 C C . TRP B 1 194 ? -8.359 -30.438 -14.992 1 97 194 TRP B C 1
ATOM 3925 O O . TRP B 1 194 ? -7.137 -30.625 -15 1 97 194 TRP B O 1
ATOM 3935 N N . VAL B 1 195 ? -9.117 -29.922 -13.984 1 96 195 VAL B N 1
ATOM 3936 C CA . VAL B 1 195 ? -8.461 -29.688 -12.703 1 96 195 VAL B CA 1
ATOM 3937 C C . VAL B 1 195 ? -9.273 -30.328 -11.586 1 96 195 VAL B C 1
ATOM 3939 O O . VAL B 1 195 ? -10.492 -30.141 -11.508 1 96 195 VAL B O 1
ATOM 3942 N N . ALA B 1 196 ? -8.633 -31.188 -10.867 1 93.44 196 ALA B N 1
ATOM 3943 C CA . ALA B 1 196 ? -9.156 -31.578 -9.57 1 93.44 196 ALA B CA 1
ATOM 3944 C C . ALA B 1 196 ? -8.758 -30.578 -8.484 1 93.44 196 ALA B C 1
ATOM 3946 O O . ALA B 1 196 ? -7.602 -30.562 -8.047 1 93.44 196 ALA B O 1
ATOM 3947 N N . PHE B 1 197 ? -9.75 -29.797 -8.031 1 92.75 197 PHE B N 1
ATOM 3948 C CA . PHE B 1 197 ? -9.43 -28.609 -7.238 1 92.75 197 PHE B CA 1
ATOM 3949 C C . PHE B 1 197 ? -10.008 -28.719 -5.836 1 92.75 197 PHE B C 1
ATOM 3951 O O . PHE B 1 197 ? -11.156 -29.125 -5.664 1 92.75 197 PHE B O 1
ATOM 3958 N N . GLY B 1 198 ? -9.188 -28.25 -4.812 1 87.88 198 GLY B N 1
ATOM 3959 C CA . GLY B 1 198 ? -9.68 -28.156 -3.447 1 87.88 198 GLY B CA 1
ATOM 3960 C C . GLY B 1 198 ? -9.562 -29.453 -2.67 1 87.88 198 GLY B C 1
ATOM 3961 O O . GLY B 1 198 ? -8.859 -30.359 -3.094 1 87.88 198 GLY B O 1
ATOM 3962 N N . THR B 1 199 ? -10.078 -29.406 -1.368 1 83.19 199 THR B N 1
ATOM 3963 C CA . THR B 1 199 ? -10.07 -30.562 -0.49 1 83.19 199 THR B CA 1
ATOM 3964 C C . THR B 1 199 ? -11.398 -30.688 0.251 1 83.19 199 THR B C 1
ATOM 3966 O O . THR B 1 199 ? -12.172 -29.734 0.327 1 83.19 199 THR B O 1
ATOM 3969 N N . GLY B 1 200 ? -11.672 -31.844 0.628 1 81.69 200 GLY B N 1
ATOM 3970 C CA . GLY B 1 200 ? -12.852 -32.062 1.449 1 81.69 200 GLY B CA 1
ATOM 3971 C C . GLY B 1 200 ? -14.141 -31.641 0.769 1 81.69 200 GLY B C 1
ATOM 3972 O O . GLY B 1 200 ? -14.414 -32.062 -0.362 1 81.69 200 GLY B O 1
ATOM 3973 N N . LYS B 1 201 ? -14.906 -30.766 1.494 1 87.19 201 LYS B N 1
ATOM 3974 C CA . LYS B 1 201 ? -16.219 -30.328 1.023 1 87.19 201 LYS B CA 1
ATOM 3975 C C . LYS B 1 201 ? -16.078 -29.359 -0.145 1 87.19 201 LYS B C 1
ATOM 3977 O O . LYS B 1 201 ? -17.016 -29.188 -0.928 1 87.19 201 LYS B O 1
ATOM 3982 N N . ASN B 1 202 ? -14.898 -28.828 -0.309 1 87.38 202 ASN B N 1
ATOM 3983 C CA . ASN B 1 202 ? -14.703 -27.828 -1.352 1 87.38 202 ASN B CA 1
ATOM 3984 C C . ASN B 1 202 ? -14.039 -28.422 -2.588 1 87.38 202 ASN B C 1
ATOM 3986 O O . ASN B 1 202 ? -13.625 -27.703 -3.494 1 87.38 202 ASN B O 1
ATOM 3990 N N . PHE B 1 203 ? -13.961 -29.75 -2.568 1 89.56 203 PHE B N 1
ATOM 3991 C CA . PHE B 1 203 ? -13.359 -30.422 -3.711 1 89.56 203 PHE B CA 1
ATOM 3992 C C . PHE B 1 203 ? -14.281 -30.359 -4.926 1 89.56 203 PHE B C 1
ATOM 3994 O O . PHE B 1 203 ? -15.492 -30.562 -4.801 1 89.56 203 PHE B O 1
ATOM 4001 N N . MET B 1 204 ? -13.734 -30.031 -6.086 1 93.5 204 MET B N 1
ATOM 4002 C CA . MET B 1 204 ? -14.523 -30.016 -7.316 1 93.5 204 MET B CA 1
ATOM 4003 C C . MET B 1 204 ? -13.641 -30.219 -8.539 1 93.5 204 MET B C 1
ATOM 4005 O O . MET B 1 204 ? -12.43 -30 -8.469 1 93.5 204 MET B O 1
ATOM 4009 N N . TYR B 1 205 ? -14.234 -30.672 -9.562 1 95.06 205 TYR B N 1
ATOM 4010 C CA . TYR B 1 205 ? -13.555 -30.734 -10.844 1 95.06 205 TYR B CA 1
ATOM 4011 C C . TYR B 1 205 ? -13.852 -29.5 -11.688 1 95.06 205 TYR B C 1
ATOM 4013 O O . TYR B 1 205 ? -14.984 -29.016 -11.711 1 95.06 205 TYR B O 1
ATOM 4021 N N . LEU B 1 206 ? -12.828 -29 -12.344 1 96.25 206 LEU B N 1
ATOM 4022 C CA . LEU B 1 206 ? -12.969 -27.859 -13.242 1 96.25 206 LEU B CA 1
ATOM 4023 C C . LEU B 1 206 ? -12.641 -28.25 -14.68 1 96.25 206 LEU B C 1
ATOM 4025 O O . LEU B 1 206 ? -11.602 -28.875 -14.93 1 96.25 206 LEU B O 1
ATOM 4029 N N . ASP B 1 207 ? -13.539 -27.969 -15.531 1 97 207 ASP B N 1
ATOM 4030 C CA . ASP B 1 207 ? -13.312 -28.109 -16.969 1 97 207 ASP B CA 1
ATOM 4031 C C . ASP B 1 207 ? -12.695 -26.844 -17.562 1 97 207 ASP B C 1
ATOM 4033 O O . ASP B 1 207 ? -13.406 -25.891 -17.875 1 97 207 ASP B O 1
ATOM 4037 N N . ILE B 1 208 ? -11.414 -26.875 -17.828 1 97.81 208 ILE B N 1
ATOM 4038 C CA . ILE B 1 208 ? -10.695 -25.688 -18.25 1 97.81 208 ILE B CA 1
ATOM 4039 C C . ILE B 1 208 ? -11.133 -25.297 -19.656 1 97.81 208 ILE B C 1
ATOM 4041 O O . ILE B 1 208 ? -11.219 -24.109 -19.984 1 97.81 208 ILE B O 1
ATOM 4045 N N . ASN B 1 209 ? -11.438 -26.312 -20.516 1 97.31 209 ASN B N 1
ATOM 4046 C CA . ASN B 1 209 ? -11.93 -26.047 -21.859 1 97.31 209 ASN B CA 1
ATOM 4047 C C . ASN B 1 209 ? -13.227 -25.234 -21.828 1 97.31 209 ASN B C 1
ATOM 4049 O O . ASN B 1 209 ? -13.344 -24.203 -22.5 1 97.31 209 ASN B O 1
ATOM 4053 N N . ALA B 1 210 ? -14.086 -25.672 -21 1 96.75 210 ALA B N 1
ATOM 4054 C CA . ALA B 1 210 ? -15.383 -25.016 -20.906 1 96.75 210 ALA B CA 1
ATOM 4055 C C . ALA B 1 210 ? -15.234 -23.594 -20.359 1 96.75 210 ALA B C 1
ATOM 4057 O O . ALA B 1 210 ? -15.875 -22.672 -20.844 1 96.75 210 ALA B O 1
ATOM 4058 N N . ILE B 1 211 ? -14.43 -23.453 -19.391 1 97.38 211 ILE B N 1
ATOM 4059 C CA . ILE B 1 211 ? -14.211 -22.156 -18.766 1 97.38 211 ILE B CA 1
ATOM 4060 C C . ILE B 1 211 ? -13.641 -21.172 -19.781 1 97.38 211 ILE B C 1
ATOM 4062 O O . ILE B 1 211 ? -14.125 -20.047 -19.906 1 97.38 211 ILE B O 1
ATOM 4066 N N . CYS B 1 212 ? -12.656 -21.594 -20.5 1 97.94 212 CYS B N 1
ATOM 4067 C CA . CYS B 1 212 ? -11.984 -20.719 -21.469 1 97.94 212 CYS B CA 1
ATOM 4068 C C . CYS B 1 212 ? -12.914 -20.375 -22.625 1 97.94 212 CYS B C 1
ATOM 4070 O O . CYS B 1 212 ? -12.867 -19.266 -23.156 1 97.94 212 CYS B O 1
ATOM 4072 N N . TYR B 1 213 ? -13.711 -21.328 -23 1 96.94 213 TYR B N 1
ATOM 4073 C CA . TYR B 1 213 ? -14.695 -21.047 -24.047 1 96.94 213 TYR B CA 1
ATOM 4074 C C . TYR B 1 213 ? -15.672 -19.984 -23.594 1 96.94 213 TYR B C 1
ATOM 4076 O O . TYR B 1 213 ? -15.992 -19.062 -24.344 1 96.94 213 TYR B O 1
ATOM 4084 N N . ALA B 1 214 ? -16.109 -20.031 -22.406 1 96.75 214 ALA B N 1
ATOM 4085 C CA . ALA B 1 214 ? -17.062 -19.078 -21.859 1 96.75 214 ALA B CA 1
ATOM 4086 C C . ALA B 1 214 ? -16.438 -17.688 -21.719 1 96.75 214 ALA B C 1
ATOM 4088 O O . ALA B 1 214 ? -17.078 -16.672 -21.969 1 96.75 214 ALA B O 1
ATOM 4089 N N . LEU B 1 215 ? -15.195 -17.609 -21.312 1 96.94 215 LEU B N 1
ATOM 4090 C CA . LEU B 1 215 ? -14.492 -16.359 -21.062 1 96.94 215 LEU B CA 1
ATOM 4091 C C . LEU B 1 215 ? -14.086 -15.703 -22.391 1 96.94 215 LEU B C 1
ATOM 4093 O O . LEU B 1 215 ? -14.039 -14.477 -22.484 1 96.94 215 LEU B O 1
ATOM 4097 N N . GLY B 1 216 ? -13.805 -16.547 -23.375 1 97.19 216 GLY B N 1
ATOM 4098 C CA . GLY B 1 216 ? -13.188 -16.062 -24.609 1 97.19 216 GLY B CA 1
ATOM 4099 C C . GLY B 1 216 ? -11.68 -15.953 -24.516 1 97.19 216 GLY B C 1
ATOM 4100 O O . GLY B 1 216 ? -11.117 -15.922 -23.422 1 97.19 216 GLY B O 1
ATOM 4101 N N . LYS B 1 217 ? -11.008 -15.867 -25.594 1 97.19 217 LYS B N 1
ATOM 4102 C CA . LYS B 1 217 ? -9.555 -15.906 -25.688 1 97.19 217 LYS B CA 1
ATOM 4103 C C . LYS B 1 217 ? -8.922 -14.719 -24.969 1 97.19 217 LYS B C 1
ATOM 4105 O O . LYS B 1 217 ? -8 -14.891 -24.172 1 97.19 217 LYS B O 1
ATOM 4110 N N . ASP B 1 218 ? -9.469 -13.562 -25.172 1 97.38 218 ASP B N 1
ATOM 4111 C CA . ASP B 1 218 ? -8.859 -12.344 -24.641 1 97.38 218 ASP B CA 1
ATOM 4112 C C . ASP B 1 218 ? -8.906 -12.344 -23.109 1 97.38 218 ASP B C 1
ATOM 4114 O O . ASP B 1 218 ? -7.902 -12.062 -22.453 1 97.38 218 ASP B O 1
ATOM 4118 N N . ARG B 1 219 ? -10.008 -12.68 -22.578 1 97.25 219 ARG B N 1
ATOM 4119 C CA . ARG B 1 219 ? -10.164 -12.648 -21.125 1 97.25 219 ARG B CA 1
ATOM 4120 C C . ARG B 1 219 ? -9.398 -13.797 -20.469 1 97.25 219 ARG B C 1
ATOM 4122 O O . ARG B 1 219 ? -8.859 -13.648 -19.375 1 97.25 219 ARG B O 1
ATOM 4129 N N . SER B 1 220 ? -9.352 -14.914 -21.125 1 98.25 220 SER B N 1
ATOM 4130 C CA . SER B 1 220 ? -8.57 -16.031 -20.609 1 98.25 220 SER B CA 1
ATOM 4131 C C . SER B 1 220 ? -7.09 -15.68 -20.516 1 98.25 220 SER B C 1
ATOM 4133 O O . SER B 1 220 ? -6.449 -15.914 -19.484 1 98.25 220 SER B O 1
ATOM 4135 N N . THR B 1 221 ? -6.629 -15.078 -21.562 1 97.56 221 THR B N 1
ATOM 4136 C CA . THR B 1 221 ? -5.219 -14.719 -21.625 1 97.56 221 THR B CA 1
ATOM 4137 C C . THR B 1 221 ? -4.887 -13.633 -20.609 1 97.56 221 THR B C 1
ATOM 4139 O O . THR B 1 221 ? -3.789 -13.617 -20.047 1 97.56 221 THR B O 1
ATOM 4142 N N . ALA B 1 222 ? -5.828 -12.812 -20.297 1 97.81 222 ALA B N 1
ATOM 4143 C CA . ALA B 1 222 ? -5.641 -11.672 -19.406 1 97.81 222 ALA B CA 1
ATOM 4144 C C . ALA B 1 222 ? -5.766 -12.086 -17.953 1 97.81 222 ALA B C 1
ATOM 4146 O O . ALA B 1 222 ? -5.34 -11.359 -17.047 1 97.81 222 ALA B O 1
ATOM 4147 N N . LEU B 1 223 ? -6.281 -13.188 -17.672 1 97.56 223 LEU B N 1
ATOM 4148 C CA . LEU B 1 223 ? -6.75 -13.57 -16.344 1 97.56 223 LEU B CA 1
ATOM 4149 C C . LEU B 1 223 ? -5.59 -13.617 -15.352 1 97.56 223 LEU B C 1
ATOM 4151 O O . LEU B 1 223 ? -5.719 -13.148 -14.219 1 97.56 223 LEU B O 1
ATOM 4155 N N . PRO B 1 224 ? -4.406 -14.172 -15.758 1 96.19 224 PRO B N 1
ATOM 4156 C CA . PRO B 1 224 ? -3.301 -14.18 -14.797 1 96.19 224 PRO B CA 1
ATOM 4157 C C . PRO B 1 224 ? -2.885 -12.781 -14.359 1 96.19 224 PRO B C 1
ATOM 4159 O O . PRO B 1 224 ? -2.574 -12.562 -13.188 1 96.19 224 PRO B O 1
ATOM 4162 N N . MET B 1 225 ? -2.906 -11.867 -15.258 1 95.56 225 MET B N 1
ATOM 4163 C CA . MET B 1 225 ? -2.549 -10.492 -14.914 1 95.56 225 MET B CA 1
ATOM 4164 C C . MET B 1 225 ? -3.613 -9.852 -14.023 1 95.56 225 MET B C 1
ATOM 4166 O O . MET B 1 225 ? -3.287 -9.148 -13.07 1 95.56 225 MET B O 1
ATOM 4170 N N . PHE B 1 226 ? -4.836 -10.094 -14.422 1 96.44 226 PHE B N 1
ATOM 4171 C CA . PHE B 1 226 ? -5.934 -9.656 -13.57 1 96.44 226 PHE B CA 1
ATOM 4172 C C . PHE B 1 226 ? -5.77 -10.18 -12.148 1 96.44 226 PHE B C 1
ATOM 4174 O O . PHE B 1 226 ? -5.91 -9.43 -11.18 1 96.44 226 PHE B O 1
ATOM 4181 N N . HIS B 1 227 ? -5.457 -11.422 -12.086 1 95.56 227 HIS B N 1
ATOM 4182 C CA . HIS B 1 227 ? -5.277 -12.078 -10.797 1 95.56 227 HIS B CA 1
ATOM 4183 C C . HIS B 1 227 ? -4.145 -11.43 -10.008 1 95.56 227 HIS B C 1
ATOM 4185 O O . HIS B 1 227 ? -4.289 -11.172 -8.812 1 95.56 227 HIS B O 1
ATOM 4191 N N . SER B 1 228 ? -3.031 -11.203 -10.648 1 92.69 228 SER B N 1
ATOM 4192 C CA . SER B 1 228 ? -1.883 -10.586 -9.992 1 92.69 228 SER B CA 1
ATOM 4193 C C . SER B 1 228 ? -2.184 -9.148 -9.586 1 92.69 228 SER B C 1
ATOM 4195 O O . SER B 1 228 ? -1.84 -8.727 -8.484 1 92.69 228 SER B O 1
ATOM 4197 N N . PHE B 1 229 ? -2.879 -8.453 -10.461 1 93.88 229 PHE B N 1
ATOM 4198 C CA . PHE B 1 229 ? -3.191 -7.047 -10.242 1 93.88 229 PHE B CA 1
ATOM 4199 C C . PHE B 1 229 ? -4.102 -6.875 -9.031 1 93.88 229 PHE B C 1
ATOM 4201 O O . PHE B 1 229 ? -4.012 -5.875 -8.32 1 93.88 229 PHE B O 1
ATOM 4208 N N . THR B 1 230 ? -4.926 -7.789 -8.828 1 94.06 230 THR B N 1
ATOM 4209 C CA . THR B 1 230 ? -5.953 -7.66 -7.797 1 94.06 230 THR B CA 1
ATOM 4210 C C . THR B 1 230 ? -5.457 -8.219 -6.469 1 94.06 230 THR B C 1
ATOM 4212 O O . THR B 1 230 ? -6.184 -8.211 -5.473 1 94.06 230 THR B O 1
ATOM 4215 N N . GLY B 1 231 ? -4.242 -8.734 -6.445 1 90.12 231 GLY B N 1
ATOM 4216 C CA . GLY B 1 231 ? -3.639 -9.242 -5.227 1 90.12 231 GLY B CA 1
ATOM 4217 C C . GLY B 1 231 ? -3.346 -10.734 -5.277 1 90.12 231 GLY B C 1
ATOM 4218 O O . GLY B 1 231 ? -4.23 -11.531 -5.59 1 90.12 231 GLY B O 1
ATOM 4219 N N . CYS B 1 232 ? -2.129 -11.07 -5.008 1 87 232 CYS B N 1
ATOM 4220 C CA . CYS B 1 232 ? -1.66 -12.438 -4.855 1 87 232 CYS B CA 1
ATOM 4221 C C . CYS B 1 232 ? -0.516 -12.516 -3.852 1 87 232 CYS B C 1
ATOM 4223 O O . CYS B 1 232 ? -0.322 -11.602 -3.051 1 87 232 CYS B O 1
ATOM 4225 N N . ASP B 1 233 ? 0.242 -13.586 -3.779 1 74.38 233 ASP B N 1
ATOM 4226 C CA . ASP B 1 233 ? 1.236 -13.789 -2.729 1 74.38 233 ASP B CA 1
ATOM 4227 C C . ASP B 1 233 ? 2.299 -12.695 -2.762 1 74.38 233 ASP B C 1
ATOM 4229 O O . ASP B 1 233 ? 2.803 -12.281 -1.716 1 74.38 233 ASP B O 1
ATOM 4233 N N . THR B 1 234 ? 2.547 -12.172 -3.943 1 75.12 234 THR B N 1
ATOM 4234 C CA . THR B 1 234 ? 3.668 -11.25 -4.07 1 75.12 234 THR B CA 1
ATOM 4235 C C . THR B 1 234 ? 3.172 -9.82 -4.309 1 75.12 234 THR B C 1
ATOM 4237 O O . THR B 1 234 ? 3.969 -8.883 -4.371 1 75.12 234 THR B O 1
ATOM 4240 N N . THR B 1 235 ? 1.843 -9.664 -4.508 1 82.69 235 THR B N 1
ATOM 4241 C CA . THR B 1 235 ? 1.268 -8.352 -4.781 1 82.69 235 THR B CA 1
ATOM 4242 C C . THR B 1 235 ? 0.121 -8.047 -3.822 1 82.69 235 THR B C 1
ATOM 4244 O O . THR B 1 235 ? -0.743 -8.898 -3.594 1 82.69 235 THR B O 1
ATOM 4247 N N . SER B 1 236 ? 0.074 -6.867 -3.33 1 82.44 236 SER B N 1
ATOM 4248 C CA . SER B 1 236 ? -0.958 -6.461 -2.381 1 82.44 236 SER B CA 1
ATOM 4249 C C . SER B 1 236 ? -2.318 -6.34 -3.061 1 82.44 236 SER B C 1
ATOM 4251 O O . SER B 1 236 ? -2.4 -5.973 -4.234 1 82.44 236 SER B O 1
ATOM 4253 N N . ALA B 1 237 ? -3.33 -6.59 -2.289 1 89.25 237 ALA B N 1
ATOM 4254 C CA . ALA B 1 237 ? -4.703 -6.465 -2.771 1 89.25 237 ALA B CA 1
ATOM 4255 C C . ALA B 1 237 ? -5.238 -5.055 -2.535 1 89.25 237 ALA B C 1
ATOM 4257 O O . ALA B 1 237 ? -4.68 -4.297 -1.74 1 89.25 237 ALA B O 1
ATOM 4258 N N . PHE B 1 238 ? -6.254 -4.703 -3.273 1 90.44 238 PHE B N 1
ATOM 4259 C CA . PHE B 1 238 ? -6.918 -3.42 -3.074 1 90.44 238 PHE B CA 1
ATOM 4260 C C . PHE B 1 238 ? -7.68 -3.402 -1.754 1 90.44 238 PHE B C 1
ATOM 4262 O O . PHE B 1 238 ? -8.406 -4.344 -1.438 1 90.44 238 PHE B O 1
ATOM 4269 N N . PHE B 1 239 ? -7.434 -2.408 -1.032 1 85.25 239 PHE B N 1
ATOM 4270 C CA . PHE B 1 239 ? -8.031 -2.307 0.294 1 85.25 239 PHE B CA 1
ATOM 4271 C C . PHE B 1 239 ? -9.555 -2.328 0.206 1 85.25 239 PHE B C 1
ATOM 4273 O O . PHE B 1 239 ? -10.148 -1.525 -0.514 1 85.25 239 PHE B O 1
ATOM 4280 N N . GLY B 1 240 ? -10.18 -3.242 0.862 1 87.62 240 GLY B N 1
ATOM 4281 C CA . GLY B 1 240 ? -11.625 -3.316 0.99 1 87.62 240 GLY B CA 1
ATOM 4282 C C . GLY B 1 240 ? -12.305 -3.881 -0.242 1 87.62 240 GLY B C 1
ATOM 4283 O O . GLY B 1 240 ? -13.539 -3.896 -0.327 1 87.62 240 GLY B O 1
ATOM 4284 N N . LYS B 1 241 ? -11.578 -4.305 -1.207 1 91.88 241 LYS B N 1
ATOM 4285 C CA . LYS B 1 241 ? -12.148 -4.824 -2.449 1 91.88 241 LYS B CA 1
ATOM 4286 C C . LYS B 1 241 ? -11.711 -6.266 -2.689 1 91.88 241 LYS B C 1
ATOM 4288 O O . LYS B 1 241 ? -10.516 -6.547 -2.824 1 91.88 241 LYS B O 1
ATOM 4293 N N . GLY B 1 242 ? -12.695 -7.109 -2.701 1 90.5 242 GLY B N 1
ATOM 4294 C CA . GLY B 1 242 ? -12.414 -8.5 -3.02 1 90.5 242 GLY B CA 1
ATOM 4295 C C . GLY B 1 242 ? -12.344 -8.773 -4.512 1 90.5 242 GLY B C 1
ATOM 4296 O O . GLY B 1 242 ? -12.703 -7.91 -5.32 1 90.5 242 GLY B O 1
ATOM 4297 N N . LYS B 1 243 ? -11.914 -9.93 -4.918 1 89.5 243 LYS B N 1
ATOM 4298 C CA . LYS B 1 243 ? -11.75 -10.289 -6.324 1 89.5 243 LYS B CA 1
ATOM 4299 C C . LYS B 1 243 ? -13.086 -10.273 -7.059 1 89.5 243 LYS B C 1
ATOM 4301 O O . LYS B 1 243 ? -13.141 -9.961 -8.25 1 89.5 243 LYS B O 1
ATOM 4306 N N . LYS B 1 244 ? -14.133 -10.594 -6.352 1 91.75 244 LYS B N 1
ATOM 4307 C CA . LYS B 1 244 ? -15.461 -10.555 -6.965 1 91.75 244 LYS B CA 1
ATOM 4308 C C . LYS B 1 244 ? -15.828 -9.141 -7.398 1 91.75 244 LYS B C 1
ATOM 4310 O O . LYS B 1 244 ? -16.297 -8.93 -8.516 1 91.75 244 LYS B O 1
ATOM 4315 N N . SER B 1 245 ? -15.602 -8.227 -6.504 1 93.19 245 SER B N 1
ATOM 4316 C CA . SER B 1 245 ? -15.883 -6.828 -6.812 1 93.19 245 SER B CA 1
ATOM 4317 C C . SER B 1 245 ? -15.031 -6.336 -7.977 1 93.19 245 SER B C 1
ATOM 4319 O O . SER B 1 245 ? -15.508 -5.582 -8.828 1 93.19 245 SER B O 1
ATOM 4321 N N . VAL B 1 246 ? -13.844 -6.773 -8.016 1 95.81 246 VAL B N 1
ATOM 4322 C CA . VAL B 1 246 ? -12.953 -6.336 -9.078 1 95.81 246 VAL B CA 1
ATOM 4323 C C . VAL B 1 246 ? -13.359 -6.992 -10.398 1 95.81 246 VAL B C 1
ATOM 4325 O O . VAL B 1 246 ? -13.234 -6.383 -11.469 1 95.81 246 VAL B O 1
ATOM 4328 N N . TRP B 1 247 ? -13.844 -8.188 -10.312 1 96.25 247 TRP B N 1
ATOM 4329 C CA . TRP B 1 247 ? -14.367 -8.859 -11.5 1 96.25 247 TRP B CA 1
ATOM 4330 C C . TRP B 1 247 ? -15.531 -8.078 -12.094 1 96.25 247 TRP B C 1
ATOM 4332 O O . TRP B 1 247 ? -15.609 -7.887 -13.312 1 96.25 247 TRP B O 1
ATOM 4342 N N . GLU B 1 248 ? -16.375 -7.531 -11.258 1 96 248 GLU B N 1
ATOM 4343 C CA . GLU B 1 248 ? -17.5 -6.715 -11.711 1 96 248 GLU B CA 1
ATOM 4344 C C . GLU B 1 248 ? -17.016 -5.43 -12.375 1 96 248 GLU B C 1
ATOM 4346 O O . GLU B 1 248 ? -17.578 -4.988 -13.375 1 96 248 GLU B O 1
ATOM 4351 N N . ALA B 1 249 ? -16.016 -4.957 -11.805 1 96.5 249 ALA B N 1
ATOM 4352 C CA . ALA B 1 249 ? -15.43 -3.77 -12.406 1 96.5 249 ALA B CA 1
ATOM 4353 C C . ALA B 1 249 ? -14.891 -4.078 -13.805 1 96.5 249 ALA B C 1
ATOM 4355 O O . ALA B 1 249 ? -15.023 -3.264 -14.719 1 96.5 249 ALA B O 1
ATOM 4356 N N . TRP B 1 250 ? -14.242 -5.246 -13.945 1 97.06 250 TRP B N 1
ATOM 4357 C CA . TRP B 1 250 ? -13.734 -5.676 -15.242 1 97.06 250 TRP B CA 1
ATOM 4358 C C . TRP B 1 250 ? -14.867 -5.797 -16.25 1 97.06 250 TRP B C 1
ATOM 4360 O O . TRP B 1 250 ? -14.711 -5.383 -17.406 1 97.06 250 TRP B O 1
ATOM 4370 N N . ASN B 1 251 ? -16.031 -6.27 -15.812 1 96.31 251 ASN B N 1
ATOM 4371 C CA . ASN B 1 251 ? -17.188 -6.383 -16.688 1 96.31 251 ASN B CA 1
ATOM 4372 C C . ASN B 1 251 ? -17.688 -5.016 -17.141 1 96.31 251 ASN B C 1
ATOM 4374 O O . ASN B 1 251 ? -18.203 -4.871 -18.25 1 96.31 251 ASN B O 1
ATOM 4378 N N . ALA B 1 252 ? -17.547 -4.039 -16.312 1 95.19 252 ALA B N 1
ATOM 4379 C CA . ALA B 1 252 ? -18.016 -2.689 -16.594 1 95.19 252 ALA B CA 1
ATOM 4380 C C . ALA B 1 252 ? -17.031 -1.919 -17.469 1 95.19 252 ALA B C 1
ATOM 4382 O O . ALA B 1 252 ? -17.406 -0.981 -18.172 1 95.19 252 ALA B O 1
ATOM 4383 N N . TYR B 1 253 ? -15.805 -2.305 -17.375 1 96.38 253 TYR B N 1
ATOM 4384 C CA . TYR B 1 253 ? -14.742 -1.633 -18.109 1 96.38 253 TYR B CA 1
ATOM 4385 C C . TYR B 1 253 ? -13.891 -2.639 -18.875 1 96.38 253 TYR B C 1
ATOM 4387 O O . TYR B 1 253 ? -12.719 -2.84 -18.547 1 96.38 253 TYR B O 1
ATOM 4395 N N . VAL B 1 254 ? -14.305 -3.107 -19.953 1 96.44 254 VAL B N 1
ATOM 4396 C CA . VAL B 1 254 ? -13.727 -4.215 -20.719 1 96.44 254 VAL B CA 1
ATOM 4397 C C . VAL B 1 254 ? -12.453 -3.75 -21.406 1 96.44 254 VAL B C 1
ATOM 4399 O O . VAL B 1 254 ? -11.609 -4.566 -21.781 1 96.44 254 VAL B O 1
ATOM 4402 N N . GLU B 1 255 ? -12.297 -2.447 -21.531 1 95.56 255 GLU B N 1
ATOM 4403 C CA . GLU B 1 255 ? -11.148 -1.874 -22.234 1 95.56 255 GLU B CA 1
ATOM 4404 C C . GLU B 1 255 ? -9.844 -2.225 -21.531 1 95.56 255 GLU B C 1
ATOM 4406 O O . GLU B 1 255 ? -8.781 -2.293 -22.156 1 95.56 255 GLU B O 1
ATOM 4411 N N . VAL B 1 256 ? -9.93 -2.541 -20.266 1 97.56 256 VAL B N 1
ATOM 4412 C CA . VAL B 1 256 ? -8.727 -2.836 -19.484 1 97.56 256 VAL B CA 1
ATOM 4413 C C . VAL B 1 256 ? -8.125 -4.164 -19.953 1 97.56 256 VAL B C 1
ATOM 4415 O O . VAL B 1 256 ? -6.957 -4.445 -19.688 1 97.56 256 VAL B O 1
ATOM 4418 N N . THR B 1 257 ? -8.914 -4.988 -20.641 1 97.94 257 THR B N 1
ATOM 4419 C CA . THR B 1 257 ? -8.438 -6.266 -21.156 1 97.94 257 THR B CA 1
ATOM 4420 C C . THR B 1 257 ? -7.215 -6.07 -22.047 1 97.94 257 THR B C 1
ATOM 4422 O O . THR B 1 257 ? -6.273 -6.863 -22 1 97.94 257 THR B O 1
ATOM 4425 N N . GLU B 1 258 ? -7.238 -5.027 -22.719 1 96.62 258 GLU B N 1
ATOM 4426 C CA . GLU B 1 258 ? -6.109 -4.723 -23.594 1 96.62 258 GLU B CA 1
ATOM 4427 C C . GLU B 1 258 ? -4.828 -4.512 -22.797 1 96.62 258 GLU B C 1
ATOM 4429 O O . GLU B 1 258 ? -3.762 -4.992 -23.188 1 96.62 258 GLU B O 1
ATOM 4434 N N . ALA B 1 259 ? -4.965 -3.842 -21.75 1 95.94 259 ALA B N 1
ATOM 4435 C CA . ALA B 1 259 ? -3.807 -3.6 -20.891 1 95.94 259 ALA B CA 1
ATOM 4436 C C . ALA B 1 259 ? -3.275 -4.906 -20.312 1 95.94 259 ALA B C 1
ATOM 4438 O O . ALA B 1 259 ? -2.07 -5.168 -20.359 1 95.94 259 ALA B O 1
ATOM 4439 N N . PHE B 1 260 ? -4.195 -5.719 -19.844 1 97.12 260 PHE B N 1
ATOM 4440 C CA . PHE B 1 260 ? -3.801 -7 -19.266 1 97.12 260 PHE B CA 1
ATOM 4441 C C . PHE B 1 260 ? -3.1 -7.867 -20.297 1 97.12 260 PHE B C 1
ATOM 4443 O O . PHE B 1 260 ? -2.037 -8.43 -20.031 1 97.12 260 PHE B O 1
ATOM 4450 N N . ASN B 1 261 ? -3.674 -7.902 -21.438 1 96.81 261 ASN B N 1
ATOM 4451 C CA . ASN B 1 261 ? -3.105 -8.727 -22.5 1 96.81 261 ASN B CA 1
ATOM 4452 C C . ASN B 1 261 ? -1.737 -8.211 -22.938 1 96.81 261 ASN B C 1
ATOM 4454 O O . ASN B 1 261 ? -0.812 -9 -23.141 1 96.81 261 ASN B O 1
ATOM 4458 N N . ASN B 1 262 ? -1.642 -6.965 -23.062 1 94.56 262 ASN B N 1
ATOM 4459 C CA . ASN B 1 262 ? -0.359 -6.391 -23.453 1 94.56 262 ASN B CA 1
ATOM 4460 C C . ASN B 1 262 ? 0.725 -6.68 -22.422 1 94.56 262 ASN B C 1
ATOM 4462 O O . ASN B 1 262 ? 1.863 -6.988 -22.781 1 94.56 262 ASN B O 1
ATOM 4466 N N . LEU B 1 263 ? 0.383 -6.605 -21.219 1 92.94 263 LEU B N 1
ATOM 4467 C CA . LEU B 1 263 ? 1.335 -6.879 -20.156 1 92.94 263 LEU B CA 1
ATOM 4468 C C . LEU B 1 263 ? 1.713 -8.352 -20.125 1 92.94 263 LEU B C 1
ATOM 4470 O O . LEU B 1 263 ? 2.867 -8.703 -19.859 1 92.94 263 LEU B O 1
ATOM 4474 N N . MET B 1 264 ? 0.739 -9.188 -20.375 1 93.25 264 MET B N 1
ATOM 4475 C CA . MET B 1 264 ? 1.012 -10.617 -20.438 1 93.25 264 MET B CA 1
ATOM 4476 C C . MET B 1 264 ? 1.973 -10.938 -21.578 1 93.25 264 MET B C 1
ATOM 4478 O O . MET B 1 264 ? 2.852 -11.789 -21.438 1 93.25 264 MET B O 1
ATOM 4482 N N . ASN B 1 265 ? 1.796 -10.211 -22.625 1 91.75 265 ASN B N 1
ATOM 4483 C CA . ASN B 1 265 ? 2.594 -10.469 -23.812 1 91.75 265 ASN B CA 1
ATOM 4484 C C . ASN B 1 265 ? 3.957 -9.789 -23.734 1 91.75 265 ASN B C 1
ATOM 4486 O O . ASN B 1 265 ? 4.895 -10.188 -24.422 1 91.75 265 ASN B O 1
ATOM 4490 N N . HIS B 1 266 ? 4 -8.781 -22.844 1 89.94 266 HIS B N 1
ATOM 4491 C CA . HIS B 1 266 ? 5.242 -8.047 -22.672 1 89.94 266 HIS B CA 1
ATOM 4492 C C . HIS B 1 266 ? 5.586 -7.902 -21.188 1 89.94 266 HIS B C 1
ATOM 4494 O O . HIS B 1 266 ? 5.645 -6.789 -20.656 1 89.94 266 HIS B O 1
ATOM 4500 N N . PRO B 1 267 ? 5.918 -8.984 -20.562 1 84.31 267 PRO B N 1
ATOM 4501 C CA . PRO B 1 267 ? 6.074 -8.984 -19.109 1 84.31 267 PRO B CA 1
ATOM 4502 C C . PRO B 1 267 ? 7.25 -8.133 -18.641 1 84.31 267 PRO B C 1
ATOM 4504 O O . PRO B 1 267 ? 7.305 -7.75 -17.469 1 84.31 267 PRO B O 1
ATOM 4507 N N . TYR B 1 268 ? 8.203 -7.719 -19.562 1 79.88 268 TYR B N 1
ATOM 4508 C CA . TYR B 1 268 ? 9.375 -6.961 -19.125 1 79.88 268 TYR B CA 1
ATOM 4509 C C . TYR B 1 268 ? 9.328 -5.535 -19.672 1 79.88 268 TYR B C 1
ATOM 4511 O O . TYR B 1 268 ? 10.359 -4.863 -19.75 1 79.88 268 TYR B O 1
ATOM 4519 N N . MET B 1 269 ? 8.164 -5.207 -20.016 1 80.5 269 MET B N 1
ATOM 4520 C CA . MET B 1 269 ? 8.016 -3.836 -20.5 1 80.5 269 MET B CA 1
ATOM 4521 C C . MET B 1 269 ? 8.414 -2.834 -19.422 1 80.5 269 MET B C 1
ATOM 4523 O O . MET B 1 269 ? 8.07 -3.008 -18.25 1 80.5 269 MET B O 1
ATOM 4527 N N . THR B 1 270 ? 9.227 -1.872 -19.859 1 75.44 270 THR B N 1
ATOM 4528 C CA . THR B 1 270 ? 9.672 -0.838 -18.938 1 75.44 270 THR B CA 1
ATOM 4529 C C . THR B 1 270 ? 8.766 0.388 -19.016 1 75.44 270 THR B C 1
ATOM 4531 O O . THR B 1 270 ? 8.367 0.8 -20.109 1 75.44 270 THR B O 1
ATOM 4534 N N . VAL B 1 271 ? 8.344 0.755 -17.906 1 75.5 271 VAL B N 1
ATOM 4535 C CA . VAL B 1 271 ? 7.57 1.988 -17.828 1 75.5 271 VAL B CA 1
ATOM 4536 C C . VAL B 1 271 ? 8.461 3.131 -17.344 1 75.5 271 VAL B C 1
ATOM 4538 O O . VAL B 1 271 ? 9.203 2.984 -16.375 1 75.5 271 VAL B O 1
ATOM 4541 N N . THR B 1 272 ? 8.523 4.125 -18.203 1 74.38 272 THR B N 1
ATOM 4542 C CA . THR B 1 272 ? 9.367 5.254 -17.828 1 74.38 272 THR B CA 1
ATOM 4543 C C . THR B 1 272 ? 8.516 6.434 -17.359 1 74.38 272 THR B C 1
ATOM 4545 O O . THR B 1 272 ? 7.457 6.707 -17.922 1 74.38 272 THR B O 1
ATOM 4548 N N . VAL B 1 273 ? 8.875 6.895 -16.188 1 76.5 273 VAL B N 1
ATOM 4549 C CA . VAL B 1 273 ? 8.297 8.133 -15.672 1 76.5 273 VAL B CA 1
ATOM 4550 C C . VAL B 1 273 ? 9.242 9.297 -15.969 1 76.5 273 VAL B C 1
ATOM 4552 O O . VAL B 1 273 ? 10.422 9.25 -15.625 1 76.5 273 VAL B O 1
ATOM 4555 N N . ASN B 1 274 ? 8.805 10.141 -16.766 1 76.44 274 ASN B N 1
ATOM 4556 C CA . ASN B 1 274 ? 9.633 11.297 -17.109 1 76.44 274 ASN B CA 1
ATOM 4557 C C . ASN B 1 274 ? 9.625 12.344 -16 1 76.44 274 ASN B C 1
ATOM 4559 O O . ASN B 1 274 ? 9.117 13.453 -16.188 1 76.44 274 ASN B O 1
ATOM 4563 N N . CYS B 1 275 ? 10.148 12.055 -14.859 1 82.75 275 CYS B N 1
ATOM 4564 C CA . CYS B 1 275 ? 10.219 12.953 -13.711 1 82.75 275 CYS B CA 1
ATOM 4565 C C . CYS B 1 275 ? 11.453 12.656 -12.867 1 82.75 275 CYS B C 1
ATOM 4567 O O . CYS B 1 275 ? 11.562 11.578 -12.273 1 82.75 275 CYS B O 1
ATOM 4569 N N . LYS B 1 276 ? 12.352 13.57 -12.961 1 86.62 276 LYS B N 1
ATOM 4570 C CA . LYS B 1 276 ? 13.594 13.43 -12.211 1 86.62 276 LYS B CA 1
ATOM 4571 C C . LYS B 1 276 ? 13.32 13.203 -10.727 1 86.62 276 LYS B C 1
ATOM 4573 O O . LYS B 1 276 ? 14.008 12.422 -10.07 1 86.62 276 LYS B O 1
ATOM 4578 N N . GLU B 1 277 ? 12.305 13.859 -10.227 1 91.06 277 GLU B N 1
ATOM 4579 C CA . GLU B 1 277 ? 11.938 13.727 -8.82 1 91.06 277 GLU B CA 1
ATOM 4580 C C . GLU B 1 277 ? 11.555 12.289 -8.477 1 91.06 277 GLU B C 1
ATOM 4582 O O . GLU B 1 277 ? 11.922 11.781 -7.414 1 91.06 277 GLU B O 1
ATOM 4587 N N . PHE B 1 278 ? 10.938 11.656 -9.406 1 90.06 278 PHE B N 1
ATOM 4588 C CA . PHE B 1 278 ? 10.523 10.273 -9.18 1 90.06 278 PHE B CA 1
ATOM 4589 C C . PHE B 1 278 ? 11.742 9.359 -9.062 1 90.06 278 PHE B C 1
ATOM 4591 O O . PHE B 1 278 ? 11.773 8.469 -8.211 1 90.06 278 PHE B O 1
ATOM 4598 N N . GLN B 1 279 ? 12.648 9.586 -9.875 1 90.19 279 GLN B N 1
ATOM 4599 C CA . GLN B 1 279 ? 13.859 8.766 -9.859 1 90.19 279 GLN B CA 1
ATOM 4600 C C . GLN B 1 279 ? 14.602 8.906 -8.531 1 90.19 279 GLN B C 1
ATOM 4602 O O . GLN B 1 279 ? 15.039 7.91 -7.953 1 90.19 279 GLN B O 1
ATOM 4607 N N . LEU B 1 280 ? 14.68 10.109 -8.094 1 94.31 280 LEU B N 1
ATOM 4608 C CA . LEU B 1 280 ? 15.352 10.367 -6.824 1 94.31 280 LEU B CA 1
ATOM 4609 C C . LEU B 1 280 ? 14.586 9.734 -5.668 1 94.31 280 LEU B C 1
ATOM 4611 O O . LEU B 1 280 ? 15.195 9.141 -4.773 1 94.31 280 LEU B O 1
ATOM 4615 N N . LEU B 1 281 ? 13.281 9.852 -5.695 1 94.81 281 LEU B N 1
ATOM 4616 C CA . LEU B 1 281 ? 12.461 9.297 -4.633 1 94.81 281 LEU B CA 1
ATOM 4617 C C . LEU B 1 281 ? 12.5 7.773 -4.648 1 94.81 281 LEU B C 1
ATOM 4619 O O . LEU B 1 281 ? 12.477 7.133 -3.596 1 94.81 281 LEU B O 1
ATOM 4623 N N . GLU B 1 282 ? 12.539 7.176 -5.84 1 93.19 282 GLU B N 1
ATOM 4624 C CA . GLU B 1 282 ? 12.656 5.727 -5.945 1 93.19 282 GLU B CA 1
ATOM 4625 C C . GLU B 1 282 ? 13.977 5.234 -5.367 1 93.19 282 GLU B C 1
ATOM 4627 O O . GLU B 1 282 ? 14.008 4.258 -4.617 1 93.19 282 GLU B O 1
ATOM 4632 N N . ARG B 1 283 ? 15.062 5.887 -5.777 1 94.88 283 ARG B N 1
ATOM 4633 C CA . ARG B 1 283 ? 16.359 5.562 -5.211 1 94.88 283 ARG B CA 1
ATOM 4634 C C . ARG B 1 283 ? 16.344 5.691 -3.691 1 94.88 283 ARG B C 1
ATOM 4636 O O . ARG B 1 283 ? 16.875 4.824 -2.986 1 94.88 283 ARG B O 1
ATOM 4643 N N . PHE B 1 284 ? 15.742 6.762 -3.238 1 96.56 284 PHE B N 1
ATOM 4644 C CA . PHE B 1 284 ? 15.617 6.996 -1.804 1 96.56 284 PHE B CA 1
ATOM 4645 C C . PHE B 1 284 ? 14.859 5.855 -1.131 1 96.56 284 PHE B C 1
ATOM 4647 O O . PHE B 1 284 ? 15.258 5.391 -0.059 1 96.56 284 PHE B O 1
ATOM 4654 N N . THR B 1 285 ? 13.789 5.363 -1.741 1 95.88 285 THR B N 1
ATOM 4655 C CA . THR B 1 285 ? 13 4.25 -1.218 1 95.88 285 THR B CA 1
ATOM 4656 C C . THR B 1 285 ? 13.859 2.994 -1.089 1 95.88 285 THR B C 1
ATOM 4658 O O . THR B 1 285 ? 13.773 2.281 -0.087 1 95.88 285 THR B O 1
ATOM 4661 N N . VAL B 1 286 ? 14.641 2.781 -2.092 1 95 286 VAL B N 1
ATOM 4662 C CA . VAL B 1 286 ? 15.547 1.637 -2.047 1 95 286 VAL B CA 1
ATOM 4663 C C . VAL B 1 286 ? 16.469 1.76 -0.843 1 95 286 VAL B C 1
ATOM 4665 O O . VAL B 1 286 ? 16.656 0.797 -0.095 1 95 286 VAL B O 1
ATOM 4668 N N . ILE B 1 287 ? 16.969 2.92 -0.594 1 95.25 287 ILE B N 1
ATOM 4669 C CA . ILE B 1 287 ? 17.938 3.178 0.474 1 95.25 287 ILE B CA 1
ATOM 4670 C C . ILE B 1 287 ? 17.25 3.014 1.831 1 95.25 287 ILE B C 1
ATOM 4672 O O . ILE B 1 287 ? 17.875 2.553 2.791 1 95.25 287 ILE B O 1
ATOM 4676 N N . ILE B 1 288 ? 15.945 3.373 1.978 1 95.31 288 ILE B N 1
ATOM 4677 C CA . ILE B 1 288 ? 15.18 3.189 3.207 1 95.31 288 ILE B CA 1
ATOM 4678 C C . ILE B 1 288 ? 15.211 1.72 3.615 1 95.31 288 ILE B C 1
ATOM 4680 O O . ILE B 1 288 ? 15.352 1.399 4.801 1 95.31 288 ILE B O 1
ATOM 4684 N N . TYR B 1 289 ? 15.203 0.869 2.637 1 91.25 289 TYR B N 1
ATOM 4685 C CA . TYR B 1 289 ? 15.102 -0.551 2.953 1 91.25 289 TYR B CA 1
ATOM 4686 C C . TYR B 1 289 ? 16.484 -1.199 2.984 1 91.25 289 TYR B C 1
ATOM 4688 O O . TYR B 1 289 ? 16.703 -2.166 3.717 1 91.25 289 TYR B O 1
ATOM 4696 N N . ASN B 1 290 ? 17.422 -0.728 2.178 1 90.25 290 ASN B N 1
ATOM 4697 C CA . ASN B 1 290 ? 18.781 -1.239 2.129 1 90.25 290 ASN B CA 1
ATOM 4698 C C . ASN B 1 290 ? 19.781 -0.136 1.793 1 90.25 290 ASN B C 1
ATOM 4700 O O . ASN B 1 290 ? 20.031 0.154 0.62 1 90.25 290 ASN B O 1
ATOM 4704 N N . LYS B 1 291 ? 20.438 0.313 2.744 1 88.94 291 LYS B N 1
ATOM 4705 C CA . LYS B 1 291 ? 21.344 1.456 2.609 1 88.94 291 LYS B CA 1
ATOM 4706 C C . LYS B 1 291 ? 22.547 1.105 1.749 1 88.94 291 LYS B C 1
ATOM 4708 O O . LYS B 1 291 ? 23.156 1.986 1.141 1 88.94 291 LYS B O 1
ATOM 4713 N N . LYS B 1 292 ? 22.875 -0.122 1.642 1 88.25 292 LYS B N 1
ATOM 4714 C CA . LYS B 1 292 ? 24.078 -0.548 0.931 1 88.25 292 LYS B CA 1
ATOM 4715 C C . LYS B 1 292 ? 23.766 -0.868 -0.529 1 88.25 292 LYS B C 1
ATOM 4717 O O . LYS B 1 292 ? 24.688 -1.09 -1.328 1 88.25 292 LYS B O 1
ATOM 4722 N N . SER B 1 293 ? 22.484 -0.867 -0.826 1 90.38 293 SER B N 1
ATOM 4723 C CA . SER B 1 293 ? 22.094 -1.234 -2.188 1 90.38 293 SER B CA 1
ATOM 4724 C C . SER B 1 293 ? 22.5 -0.155 -3.184 1 90.38 293 SER B C 1
ATOM 4726 O O . SER B 1 293 ? 22.359 1.038 -2.91 1 90.38 293 SER B O 1
ATOM 4728 N N . ASN B 1 294 ? 22.969 -0.562 -4.316 1 91.19 294 ASN B N 1
ATOM 4729 C CA . ASN B 1 294 ? 23.328 0.38 -5.371 1 91.19 294 ASN B CA 1
ATOM 4730 C C . ASN B 1 294 ? 22.25 0.441 -6.453 1 91.19 294 ASN B C 1
ATOM 4732 O O . ASN B 1 294 ? 22.453 1.063 -7.5 1 91.19 294 ASN B O 1
ATOM 4736 N N . LEU B 1 295 ? 21.234 -0.204 -6.164 1 91.12 295 LEU B N 1
ATOM 4737 C CA . LEU B 1 295 ? 20.156 -0.245 -7.152 1 91.12 295 LEU B CA 1
ATOM 4738 C C . LEU B 1 295 ? 19.344 1.045 -7.125 1 91.12 295 LEU B C 1
ATOM 4740 O O . LEU B 1 295 ? 19.203 1.675 -6.074 1 91.12 295 LEU B O 1
ATOM 4744 N N . ASP B 1 296 ? 18.734 1.377 -8.273 1 87.75 296 ASP B N 1
ATOM 4745 C CA . ASP B 1 296 ? 17.984 2.629 -8.383 1 87.75 296 ASP B CA 1
ATOM 4746 C C . ASP B 1 296 ? 16.5 2.365 -8.555 1 87.75 296 ASP B C 1
ATOM 4748 O O . ASP B 1 296 ? 15.688 3.301 -8.547 1 87.75 296 ASP B O 1
ATOM 4752 N N . SER B 1 297 ? 16.188 1.072 -8.688 1 87.69 297 SER B N 1
ATOM 4753 C CA . SER B 1 297 ? 14.789 0.719 -8.922 1 87.69 297 SER B CA 1
ATOM 4754 C C . SER B 1 297 ? 14.242 -0.143 -7.797 1 87.69 297 SER B C 1
ATOM 4756 O O . SER B 1 297 ? 14.891 -1.092 -7.355 1 87.69 297 SER B O 1
ATOM 4758 N N . VAL B 1 298 ? 13.062 0.252 -7.359 1 87.19 298 VAL B N 1
ATOM 4759 C CA . VAL B 1 298 ? 12.406 -0.511 -6.301 1 87.19 298 VAL B CA 1
ATOM 4760 C C . VAL B 1 298 ? 12.125 -1.93 -6.785 1 87.19 298 VAL B C 1
ATOM 4762 O O . VAL B 1 298 ? 12.305 -2.896 -6.043 1 87.19 298 VAL B O 1
ATOM 4765 N N . ASN B 1 299 ? 11.766 -2.012 -8.055 1 81.38 299 ASN B N 1
ATOM 4766 C CA . ASN B 1 299 ? 11.477 -3.326 -8.617 1 81.38 299 ASN B CA 1
ATOM 4767 C C . ASN B 1 299 ? 12.727 -4.211 -8.633 1 81.38 299 ASN B C 1
ATOM 4769 O O . ASN B 1 299 ? 12.648 -5.398 -8.32 1 81.38 299 ASN B O 1
ATOM 4773 N N . GLU B 1 300 ? 13.805 -3.641 -8.984 1 83.12 300 GLU B N 1
ATOM 4774 C CA . GLU B 1 300 ? 15.055 -4.395 -8.977 1 83.12 300 GLU B CA 1
ATOM 4775 C C . GLU B 1 300 ? 15.469 -4.777 -7.562 1 83.12 300 GLU B C 1
ATOM 4777 O O . GLU B 1 300 ? 15.953 -5.887 -7.328 1 83.12 300 GLU B O 1
ATOM 4782 N N . ALA B 1 301 ? 15.227 -3.855 -6.676 1 84 301 ALA B N 1
ATOM 4783 C CA . ALA B 1 301 ? 15.578 -4.117 -5.281 1 84 301 ALA B CA 1
ATOM 4784 C C . ALA B 1 301 ? 14.742 -5.266 -4.715 1 84 301 ALA B C 1
ATOM 4786 O O . ALA B 1 301 ? 15.25 -6.086 -3.945 1 84 301 ALA B O 1
ATOM 4787 N N . ARG B 1 302 ? 13.539 -5.387 -5.09 1 76.81 302 ARG B N 1
ATOM 4788 C CA . ARG B 1 302 ? 12.648 -6.457 -4.652 1 76.81 302 ARG B CA 1
ATOM 4789 C C . ARG B 1 302 ? 13.156 -7.816 -5.121 1 76.81 302 ARG B C 1
ATOM 4791 O O . ARG B 1 302 ? 12.992 -8.82 -4.426 1 76.81 302 ARG B O 1
ATOM 4798 N N . ARG B 1 303 ? 13.781 -7.754 -6.262 1 74.31 303 ARG B N 1
ATOM 4799 C CA . ARG B 1 303 ? 14.266 -9 -6.844 1 74.31 303 ARG B CA 1
ATOM 4800 C C . ARG B 1 303 ? 15.617 -9.398 -6.242 1 74.31 303 ARG B C 1
ATOM 4802 O O . ARG B 1 303 ? 15.945 -10.586 -6.188 1 74.31 303 ARG B O 1
ATOM 4809 N N . ALA B 1 304 ? 16.359 -8.375 -5.82 1 66.44 304 ALA B N 1
ATOM 4810 C CA . ALA B 1 304 ? 17.703 -8.625 -5.332 1 66.44 304 ALA B CA 1
ATOM 4811 C C . ALA B 1 304 ? 17.688 -9.094 -3.879 1 66.44 304 ALA B C 1
ATOM 4813 O O . ALA B 1 304 ? 18.641 -9.711 -3.408 1 66.44 304 ALA B O 1
ATOM 4814 N N . THR B 1 305 ? 16.625 -8.812 -3.164 1 56.75 305 THR B N 1
ATOM 4815 C CA . THR B 1 305 ? 16.594 -9.227 -1.764 1 56.75 305 THR B CA 1
ATOM 4816 C C . THR B 1 305 ? 16.109 -10.664 -1.634 1 56.75 305 THR B C 1
ATOM 4818 O O . THR B 1 305 ? 15.156 -11.07 -2.297 1 56.75 305 THR B O 1
#

Radius of gyration: 33.45 Å; Cα contacts (8 Å, |Δi|>4): 952; chains: 2; bounding box: 52×100×68 Å

Nearest PDB structures (foldseek):
  4q10-assembly1_A  TM=5.110E-01  e=1.054E-02  Saccharomyces cerevisiae S288C
  6grd-assembly1_A  TM=4.182E-01  e=3.919E-02  Thermochaetoides thermophila
  5co8-assembly1_A  TM=4.841E-01  e=6.480E-01  Thermochaetoides thermophila DSM 1495
  5co8-assembly1_C  TM=4.807E-01  e=7.751E-01  Thermochaetoides thermophila DSM 1495
  6grc-assembly1_A  TM=4.448E-01  e=5.418E-01  Thermochaetoides thermophila DSM 1495

Sequence (610 aa):
MHIIPPFLDARILVGVAVVYLLPHTNVTTFNANGVCIPHILKLLESCRRVDVVWDSYIASSIKESTREKRGKGVRRKVGGPTKVPSNWPDFLRDSTNKEELFQFLSDKVGSNDWPDGKEVFITSGTDVISRGSDHSMPRCDHEEADTRIVVHLKDALDKGCTTCLVRTVDTDVVVILIGKYHSLTSQHQMAAIWVAFGTGKNFMYLDINAICYALGKDRSTALPMFHSFTGCDTTSAFFGKGKKSVWEAWNAYVEVTEAFNNLMNHPYMTVTVNCKEFQLLERFTVIIYNKKSNLDSVNEARRATMHIIPPFLDARILVGVAVVYLLPHTNVTTFNANGVCIPHILKLLESCRRVDVVWDSYIASSIKESTREKRGKGVRRKVGGPTKVPSNWPDFLRDSTNKEELFQFLSDKVGSNDWPDGKEVFITSGTDVISRGSDHSMPRCDHEEADTRIVVHLKDALDKGCTTCLVRTVDTDVVVILIGKYHSLTSQHQMAAIWVAFGTGKNFMYLDINAICYALGKDRSTALPMFHSFTGCDTTSAFFGKGKKSVWEAWNAYVEVTEAFNNLMNHPYMTVTVNCKEFQLLERFTVIIYNKKSNLDSVNEARRAT

Foldseek 3Di:
DDDADQAFAEEEEEQVLLLVVQPVDPAFALQRSVVVVVVVQVVVVRYQEYEYFYAADDPPFLVVVLLPVVDQADDDAHDNGHTDDPPNVSQVSHPVSRLRSLQVNQVVNLPDDHDASHKYWYDNQQAIRIDNDPDGDDGHNHRGRLVVSVVVVLVSLVVPTAGYEYEDADVLSLLVCLLCVCVSCVVVVRHWYKYQYHDDPPTDMDGSVVVSVVCDNLCSNLRNVLVVVQDDSNHHHDPPDDSVNVVVVCVVPVVCSVVSNVCSVVVPDDDDDPDPVVQVVQQVVLCVVPVPDPDSHPVVSSRND/DDDADQAFAEEEEEQVLQLVPQPLPPAFALQRSVVVVVVVQVVVVRYQEYEYFYAADDPPFLVVVLLPVVDQADDDAHDGGHTQDPPNVSQVSHPVSRLRSLQVNQVVNLPDAHDASHKYWYDNQQAIRIDNDPDGDDGHNHRGRLVVSVVVVLVSLVVPTAGYEYEDADVLSLLVCLLCVCVSCVVVVRHWYKYQYHDDPPTDMDGSVVVSVVCDNLRSNLRNVLVVVQDDSNHHHDPPDDSVNVVVVCVVPVVCSVVSNVCSVVVPDDDDDPDPVVQVVQQVVLCVVPVPDPDSHPVVSSRND

Organism: Chionoecetes opilio (NCBI:txid41210)

Solvent-accessible surface area (backbone atoms only — not comparable to full-atom values): 33135 Å² total; per-residue (Å²): 127,52,84,77,72,84,66,32,39,29,38,39,33,36,34,68,54,52,54,69,65,46,68,87,48,101,50,64,23,57,49,74,33,53,45,64,57,56,50,51,51,59,52,47,72,49,23,40,30,40,34,40,35,50,66,40,88,54,86,56,31,58,63,45,58,58,48,60,70,73,42,85,37,59,87,52,85,72,43,55,85,34,65,54,66,90,55,51,71,42,35,61,47,18,67,67,34,42,51,43,42,46,47,51,49,30,51,52,60,65,67,53,86,70,64,87,84,28,30,40,36,30,37,47,81,44,39,50,44,58,41,71,51,96,63,80,63,74,71,45,85,61,43,48,31,58,63,45,48,52,55,52,51,50,50,44,41,74,72,67,40,37,34,35,35,35,37,36,66,54,66,65,40,56,38,47,49,43,30,43,40,66,66,52,35,71,79,35,75,73,56,42,47,34,32,45,32,49,56,80,93,62,45,42,42,41,51,48,58,60,50,38,63,74,56,30,68,64,51,20,43,13,39,42,46,52,44,46,66,52,30,46,99,90,33,71,54,51,85,95,48,52,68,67,56,43,49,53,31,44,72,74,42,59,71,38,46,56,33,28,36,49,40,65,76,37,78,79,66,80,80,56,64,81,38,74,47,54,52,39,50,33,26,48,53,34,30,55,77,34,75,83,58,85,55,58,41,52,70,59,46,54,60,70,73,125,53,83,76,72,84,70,32,40,29,38,38,35,36,35,68,53,52,59,67,63,47,71,63,82,83,32,64,22,56,50,72,34,54,47,63,56,56,50,50,52,59,52,46,72,46,22,40,30,40,34,39,34,49,65,42,87,55,86,59,33,58,64,43,58,59,49,59,71,74,40,85,36,60,88,54,84,73,44,53,84,33,65,52,65,90,55,51,73,42,36,63,48,18,66,66,35,42,52,44,42,47,47,51,49,30,51,52,59,64,68,51,87,71,62,88,83,28,30,40,35,32,37,48,83,45,39,51,42,59,42,69,52,94,64,80,63,74,72,45,85,60,43,49,31,59,64,46,49,52,54,51,51,50,51,42,43,74,71,68,39,37,33,36,36,35,36,35,66,53,66,66,40,54,37,46,48,44,30,42,39,66,66,52,35,73,79,35,76,72,57,41,46,33,31,45,33,49,57,82,94,62,44,42,42,42,51,49,59,59,50,37,62,73,56,31,69,65,52,20,44,14,39,45,47,50,46,44,66,52,31,47,98,90,32,71,53,53,86,96,50,54,68,68,56,44,49,52,31,43,71,74,43,59,74,38,46,56,35,29,35,50,40,65,75,38,77,79,67,80,78,55,64,82,41,72,45,54,50,39,50,32,27,48,53,33,29,56,77,35,73,83,57,86,57,59,42,51,70,58,47,53,60,71,65

pLDDT: mean 87.11, std 10.77, range [50.88, 98.25]